Protein AF-0000000075321420 (afdb_homodimer)

Secondary structure (DSSP, 8-state):
-----------EEEEEEEEEEESSSEEEEEEEEEB-TTSSB---EEEEEEE---EEEEEEEETTTTEEEEEEEE-GGGTTTSS--EEEE-EEEEPPTT--HHHHHHHHHHHHHS---SEEEEEEEEBS-TTTB---EEEEEEE---TT--EEE--GGGT--EEEEEEEHHHHHHHHHTTSS-BHHHHHHHHHHHHHHHHHHHHH-/-----------EEEEEEEEEEESSSEEEEEEEEEB-TTSSB---EEEEEEE---EEEEEEEETTTTEEEEEEEE-GGGTTTSS--EEEE-EEEEPPTT--HHHHHHHHHHHHHS---SEEEEEEEEBS-TTTB---EEEEEEE---TT--EEE--GGGT--EEEEEEEHHHHHHHHHTTSS-BHHHHHHHHHHHHHHHHHHHHH-

Solvent-accessible surface area (backbone atoms only — not comparable to full-atom values): 21690 Å² total; per-residue (Å²): 129,84,72,79,79,71,69,78,59,78,55,67,45,78,80,43,77,42,84,68,42,83,66,98,48,34,31,34,38,37,30,31,30,38,42,32,79,92,57,59,71,46,70,78,44,76,46,60,35,40,42,54,62,34,33,26,38,32,43,35,32,14,45,74,77,46,29,31,49,36,31,32,33,77,27,72,21,29,56,90,74,45,98,54,31,60,42,53,39,48,41,54,46,73,49,54,96,84,55,55,63,67,59,50,49,51,51,30,28,40,53,48,46,70,40,64,63,85,45,76,43,83,67,52,53,32,21,55,48,31,78,38,21,41,38,38,38,41,34,30,38,23,38,33,75,58,82,87,51,44,51,78,32,42,49,64,93,71,72,38,58,26,40,24,44,72,35,47,45,66,59,52,50,48,29,39,72,70,52,68,37,36,34,42,68,46,48,42,51,49,50,49,42,68,77,41,40,69,62,49,33,68,72,63,77,131,84,72,79,80,70,68,76,61,78,55,67,46,77,80,43,78,41,81,68,42,84,66,98,48,33,31,34,38,37,30,30,31,37,44,33,80,94,56,58,72,46,70,78,44,76,45,60,34,41,43,52,64,34,32,27,36,30,43,37,32,15,45,74,76,45,26,32,48,36,31,32,33,78,27,70,22,30,56,90,75,44,98,55,31,61,43,54,39,50,41,57,44,72,49,52,96,85,55,54,63,68,58,50,48,52,52,30,28,37,51,47,47,70,40,65,63,85,45,74,43,81,68,52,55,32,23,58,48,32,76,36,21,41,38,39,37,42,34,30,38,24,38,33,75,58,80,87,50,46,52,78,31,42,49,65,92,72,73,40,59,26,41,26,44,72,36,49,45,68,58,52,49,48,29,39,71,69,51,67,37,35,34,43,67,47,48,42,50,48,48,47,42,68,75,42,40,69,62,50,34,67,72,65,75

Radius of gyration: 21.37 Å; Cα contacts (8 Å, |Δi|>4): 992; chains: 2; bounding box: 49×52×55 Å

Nearest PDB structures (foldseek):
  9b21-assembly1_A  TM=9.887E-01  e=1.059E-27  Klebsiella pneumoniae
  1khz-assembly1_B  TM=9.852E-01  e=1.187E-27  Escherichia coli
  9dt8-assembly1_B  TM=9.835E-01  e=5.895E-27  Klebsiella pneumoniae
  9drf-assembly4_H  TM=9.834E-01  e=4.689E-27  Klebsiella pneumoniae
  1viq-assembly1_A  TM=9.235E-01  e=2.765E-26  Escherichia coli

Structure (mmCIF, N/CA/C/O backbone):
data_AF-0000000075321420-model_v1
#
loop_
_entity.id
_entity.type
_entity.pdbx_description
1 polymer 'ADP-ribose pyrophosphatase'
#
loop_
_atom_site.group_PDB
_atom_site.id
_atom_site.type_symbol
_atom_site.label_atom_id
_atom_site.label_alt_id
_atom_site.label_comp_id
_atom_site.label_asym_id
_atom_site.label_entity_id
_atom_site.label_seq_id
_atom_site.pdbx_PDB_ins_code
_atom_site.Cartn_x
_atom_site.Cartn_y
_atom_site.Cartn_z
_atom_site.occupancy
_atom_site.B_iso_or_equiv
_atom_site.auth_seq_id
_atom_site.auth_comp_id
_atom_site.auth_asym_id
_atom_site.auth_atom_id
_atom_site.pdbx_PDB_model_num
ATOM 1 N N . MET A 1 1 ? 11.242 27.172 26.281 1 28.66 1 MET A N 1
ATOM 2 C CA . MET A 1 1 ? 10.25 26.453 27.078 1 28.66 1 MET A CA 1
ATOM 3 C C . MET A 1 1 ? 9.844 25.141 26.406 1 28.66 1 MET A C 1
ATOM 5 O O . MET A 1 1 ? 9.695 25.094 25.188 1 28.66 1 MET A O 1
ATOM 9 N N . THR A 1 2 ? 10.148 23.875 26.922 1 32.16 2 THR A N 1
ATOM 10 C CA . THR A 1 2 ? 10.125 22.5 26.422 1 32.16 2 THR A CA 1
ATOM 11 C C . THR A 1 2 ? 8.719 22.125 25.938 1 32.16 2 THR A C 1
ATOM 13 O O . THR A 1 2 ? 7.77 22.141 26.719 1 32.16 2 THR A O 1
ATOM 16 N N . GLU A 1 3 ? 8.195 22.625 24.922 1 38.25 3 GLU A N 1
ATOM 17 C CA . GLU A 1 3 ? 6.766 22.562 24.625 1 38.25 3 GLU A CA 1
ATOM 18 C C . GLU A 1 3 ? 6.148 21.25 25.109 1 38.25 3 GLU A C 1
ATOM 20 O O . GLU A 1 3 ? 6.742 20.188 24.938 1 38.25 3 GLU A O 1
ATOM 25 N N . PRO A 1 4 ? 5.141 21.203 25.953 1 40.31 4 PRO A N 1
ATOM 26 C CA . PRO A 1 4 ? 4.527 20.094 26.688 1 40.31 4 PRO A CA 1
ATOM 27 C C . PRO A 1 4 ? 4.324 18.844 25.812 1 40.31 4 PRO A C 1
ATOM 29 O O . PRO A 1 4 ? 4.125 18.969 24.594 1 40.31 4 PRO A O 1
ATOM 32 N N . THR A 1 5 ? 4.926 17.719 26.016 1 45.53 5 THR A N 1
ATOM 33 C CA . THR A 1 5 ? 4.871 16.312 25.641 1 45.53 5 THR A CA 1
ATOM 34 C C . THR A 1 5 ? 3.428 15.867 25.422 1 45.53 5 THR A C 1
ATOM 36 O O . THR A 1 5 ? 2.783 15.359 26.344 1 45.53 5 THR A O 1
ATOM 39 N N . ARG A 1 6 ? 2.557 16.797 24.922 1 54.53 6 ARG A N 1
ATOM 40 C CA . ARG A 1 6 ? 1.151 16.391 24.922 1 54.53 6 ARG A CA 1
ATOM 41 C C . ARG A 1 6 ? 0.988 14.961 24.422 1 54.53 6 ARG A C 1
ATOM 43 O O . ARG A 1 6 ? 1.635 14.555 23.453 1 54.53 6 ARG A O 1
ATOM 50 N N . SER A 1 7 ? 0.486 14.125 25.328 1 68.88 7 SER A N 1
ATOM 51 C CA . SER A 1 7 ? 0.266 12.688 25.25 1 68.88 7 SER A CA 1
ATOM 52 C C . SER A 1 7 ? -0.516 12.312 24 1 68.88 7 SER A C 1
ATOM 54 O O . SER A 1 7 ? -1.232 13.148 23.438 1 68.88 7 SER A O 1
ATOM 56 N N . THR A 1 8 ? -0.104 11.43 23.234 1 83.12 8 THR A N 1
ATOM 57 C CA . THR A 1 8 ? -0.806 10.812 22.109 1 83.12 8 THR A CA 1
ATOM 58 C C . THR A 1 8 ? -2.213 10.391 22.516 1 83.12 8 THR A C 1
ATOM 60 O O . THR A 1 8 ? -2.389 9.688 23.516 1 83.12 8 THR A O 1
ATOM 63 N N . PRO A 1 9 ? -3.213 11.086 21.922 1 93.88 9 PRO A N 1
ATOM 64 C CA . PRO A 1 9 ? -4.574 10.633 22.219 1 93.88 9 PRO A CA 1
ATOM 65 C C . PRO A 1 9 ? -4.723 9.117 22.125 1 93.88 9 PRO A C 1
ATOM 67 O O . PRO A 1 9 ? -4.02 8.469 21.344 1 93.88 9 PRO A O 1
ATOM 70 N N . THR A 1 10 ? -5.602 8.57 22.953 1 94.31 10 THR A N 1
ATOM 71 C CA . THR A 1 10 ? -5.816 7.129 22.922 1 94.31 10 THR A CA 1
ATOM 72 C C . THR A 1 10 ? -7.305 6.801 23 1 94.31 10 THR A C 1
ATOM 74 O O . THR A 1 10 ? -7.707 5.664 22.75 1 94.31 10 THR A O 1
ATOM 77 N N . ALA A 1 11 ? -8.086 7.785 23.266 1 95.56 11 ALA A N 1
ATOM 78 C CA . ALA A 1 11 ? -9.492 7.508 23.547 1 95.56 11 ALA A CA 1
ATOM 79 C C . ALA A 1 11 ? -10.344 7.703 22.297 1 95.56 11 ALA A C 1
ATOM 81 O O . ALA A 1 11 ? -10.117 8.648 21.531 1 95.56 11 ALA A O 1
ATOM 82 N N . PHE A 1 12 ? -11.281 6.852 22.078 1 96.31 12 PHE A N 1
ATOM 83 C CA . PHE A 1 12 ? -12.328 6.98 21.062 1 96.31 12 PHE A CA 1
ATOM 84 C C . PHE A 1 12 ? -13.57 6.207 21.469 1 96.31 12 PHE A C 1
ATOM 86 O O . PHE A 1 12 ? -13.516 5.34 22.344 1 96.31 12 PHE A O 1
ATOM 93 N N . GLU A 1 13 ? -14.672 6.578 20.922 1 96.44 13 GLU A N 1
ATOM 94 C CA . GLU A 1 13 ? -15.953 5.926 21.172 1 96.44 13 GLU A CA 1
ATOM 95 C C . GLU A 1 13 ? -16.734 5.711 19.875 1 96.44 13 GLU A C 1
ATOM 97 O O . GLU A 1 13 ? -16.922 6.648 19.109 1 96.44 13 GLU A O 1
ATOM 102 N N . ILE A 1 14 ? -17.109 4.504 19.656 1 97.25 14 ILE A N 1
ATOM 103 C CA . ILE A 1 14 ? -18.031 4.207 18.562 1 97.25 14 ILE A CA 1
ATOM 104 C C . ILE A 1 14 ? -19.469 4.316 19.047 1 97.25 14 ILE A C 1
ATOM 106 O O . ILE A 1 14 ? -19.906 3.529 19.891 1 97.25 14 ILE A O 1
ATOM 110 N N . THR A 1 15 ? -20.172 5.242 18.547 1 97.38 15 THR A N 1
ATOM 111 C CA . THR A 1 15 ? -21.547 5.465 19 1 97.38 15 THR A CA 1
ATOM 112 C C . THR A 1 15 ? -22.531 4.594 18.219 1 97.38 15 THR A C 1
ATOM 114 O O . THR A 1 15 ? -23.578 4.227 18.734 1 97.38 15 THR A O 1
ATOM 117 N N . ARG A 1 16 ? -22.172 4.332 16.984 1 98.06 16 ARG A N 1
ATOM 118 C CA . ARG A 1 16 ? -23.047 3.541 16.125 1 98.06 16 ARG A CA 1
ATOM 119 C C . ARG A 1 16 ? -22.266 2.875 15 1 98.06 16 ARG A C 1
ATOM 121 O O . ARG A 1 16 ? -21.312 3.451 14.484 1 98.06 16 ARG A O 1
ATOM 128 N N . ARG A 1 17 ? -22.641 1.674 14.711 1 97.31 17 ARG A N 1
ATOM 129 C CA . ARG A 1 17 ? -22.109 0.935 13.57 1 97.31 17 ARG A CA 1
ATOM 130 C C . ARG A 1 17 ? -23.234 0.355 12.719 1 97.31 17 ARG A C 1
ATOM 132 O O . ARG A 1 17 ? -24.109 -0.35 13.234 1 97.31 17 ARG A O 1
ATOM 139 N N . GLU A 1 18 ? -23.203 0.653 11.43 1 97.75 18 GLU A N 1
ATOM 140 C CA . GLU A 1 18 ? -24.219 0.168 10.492 1 97.75 18 GLU A CA 1
ATOM 141 C C . GLU A 1 18 ? -23.594 -0.712 9.414 1 97.75 18 GLU A C 1
ATOM 143 O O . GLU A 1 18 ? -22.625 -0.317 8.766 1 97.75 18 GLU A O 1
ATOM 148 N N . ASN A 1 19 ? -24.156 -1.876 9.305 1 97.25 19 ASN A N 1
ATOM 149 C CA . ASN A 1 19 ? -23.75 -2.705 8.172 1 97.25 19 ASN A CA 1
ATOM 150 C C . ASN A 1 19 ? -24.422 -2.26 6.879 1 97.25 19 ASN A C 1
ATOM 152 O O . ASN A 1 19 ? -25.625 -2.449 6.707 1 97.25 19 ASN A O 1
ATOM 156 N N . CYS A 1 20 ? -23.641 -1.743 6.004 1 97.12 20 CYS A N 1
ATOM 157 C CA . CYS A 1 20 ? -24.188 -1.144 4.793 1 97.12 20 CYS A CA 1
ATOM 158 C C . CYS A 1 20 ? -24.172 -2.141 3.639 1 97.12 20 CYS A C 1
ATOM 160 O O . CYS A 1 20 ? -24.891 -1.969 2.656 1 97.12 20 CYS A O 1
ATOM 162 N N . PHE A 1 21 ? -23.312 -3.121 3.686 1 96.31 21 PHE A N 1
ATOM 163 C CA . PHE A 1 21 ? -23.203 -4.16 2.668 1 96.31 21 PHE A CA 1
ATOM 164 C C . PHE A 1 21 ? -22.562 -5.414 3.25 1 96.31 21 PHE A C 1
ATOM 166 O O . PHE A 1 21 ? -21.672 -5.332 4.109 1 96.31 21 PHE A O 1
ATOM 173 N N . GLN A 1 22 ? -23.062 -6.645 2.732 1 95.12 22 GLN A N 1
ATOM 174 C CA . GLN A 1 22 ? -22.5 -7.934 3.117 1 95.12 22 GLN A CA 1
ATOM 175 C C . GLN A 1 22 ? -22.422 -8.875 1.921 1 95.12 22 GLN A C 1
ATOM 177 O O . GLN A 1 22 ? -23.453 -9.328 1.41 1 95.12 22 GLN A O 1
ATOM 182 N N . GLY A 1 23 ? -21.312 -9.125 1.434 1 93.44 23 GLY A N 1
ATOM 183 C CA . GLY A 1 23 ? -20.953 -10.086 0.399 1 93.44 23 GLY A CA 1
ATOM 184 C C . GLY A 1 23 ? -19.656 -10.812 0.683 1 93.44 23 GLY A C 1
ATOM 185 O O . GLY A 1 23 ? -19.453 -11.344 1.779 1 93.44 23 GLY A O 1
ATOM 186 N N . PHE A 1 24 ? -18.859 -10.906 -0.364 1 87.69 24 PHE A N 1
ATOM 187 C CA . PHE A 1 24 ? -17.531 -11.43 -0.109 1 87.69 24 PHE A CA 1
ATOM 188 C C . PHE A 1 24 ? -16.781 -10.547 0.88 1 87.69 24 PHE A C 1
ATOM 190 O O . PHE A 1 24 ? -16.078 -11.047 1.762 1 87.69 24 PHE A O 1
ATOM 197 N N . TYR A 1 25 ? -17 -9.242 0.672 1 92.38 25 TYR A N 1
ATOM 198 C CA . TYR A 1 25 ? -16.516 -8.258 1.632 1 92.38 25 TYR A CA 1
ATOM 199 C C . TYR A 1 25 ? -17.672 -7.684 2.449 1 92.38 25 TYR A C 1
ATOM 201 O O . TYR A 1 25 ? -18.797 -8.156 2.352 1 92.38 25 TYR A O 1
ATOM 209 N N . LYS A 1 26 ? -17.25 -6.816 3.346 1 95.81 26 LYS A N 1
ATOM 210 C CA . LYS A 1 26 ? -18.219 -6.109 4.176 1 95.81 26 LYS A CA 1
ATOM 211 C C . LYS A 1 26 ? -17.953 -4.605 4.168 1 95.81 26 LYS A C 1
ATOM 213 O O . LYS A 1 26 ? -16.797 -4.176 4.07 1 95.81 26 LYS A O 1
ATOM 218 N N . LEU A 1 27 ? -19.031 -3.816 4.188 1 97.38 27 LEU A N 1
ATOM 219 C CA . LEU A 1 27 ? -18.938 -2.367 4.309 1 97.38 27 LEU A CA 1
ATOM 220 C C . LEU A 1 27 ? -19.75 -1.858 5.492 1 97.38 27 LEU A C 1
ATOM 222 O O . LEU A 1 27 ? -20.969 -2.053 5.539 1 97.38 27 LEU A O 1
ATOM 226 N N . ASP A 1 28 ? -19.062 -1.231 6.387 1 97.75 28 ASP A N 1
ATOM 227 C CA . ASP A 1 28 ? -19.719 -0.642 7.555 1 97.75 28 ASP A CA 1
ATOM 228 C C . ASP A 1 28 ? -19.609 0.882 7.527 1 97.75 28 ASP A C 1
ATOM 230 O O . ASP A 1 28 ? -18.703 1.438 6.906 1 97.75 28 ASP A O 1
ATOM 234 N N . LYS A 1 29 ? -20.562 1.49 8.125 1 98 29 LYS A N 1
ATOM 235 C CA . LYS A 1 29 ? -20.484 2.908 8.461 1 98 29 LYS A CA 1
ATOM 236 C C . LYS A 1 29 ? -20.391 3.109 9.969 1 98 29 LYS A C 1
ATOM 238 O O . LYS A 1 29 ? -21.25 2.637 10.719 1 98 29 LYS A O 1
ATOM 243 N N . LEU A 1 30 ? -19.359 3.732 10.391 1 97.88 30 LEU A N 1
ATOM 244 C CA . LEU A 1 30 ? -19.125 3.971 11.812 1 97.88 30 LEU A CA 1
ATOM 245 C C . LEU A 1 30 ? -19.406 5.426 12.172 1 97.88 30 LEU A C 1
ATOM 247 O O . LEU A 1 30 ? -19.031 6.336 11.422 1 97.88 30 LEU A O 1
ATOM 251 N N . TYR A 1 31 ? -20.141 5.582 13.18 1 98.06 31 TYR A N 1
ATOM 252 C CA . TYR A 1 31 ? -20.281 6.871 13.852 1 98.06 31 TYR A CA 1
ATOM 253 C C . TYR A 1 31 ? -19.469 6.891 15.148 1 98.06 31 TYR A C 1
ATOM 255 O O . TYR A 1 31 ? -19.625 6.016 16 1 98.06 31 TYR A O 1
ATOM 263 N N . LEU A 1 32 ? -18.531 7.926 15.211 1 97.19 32 LEU A N 1
ATOM 264 C CA . LEU A 1 32 ? -17.625 7.855 16.344 1 97.19 32 LEU A CA 1
ATOM 265 C C . LEU A 1 32 ? -17.094 9.242 16.703 1 97.19 32 LEU A C 1
ATOM 267 O O . LEU A 1 32 ? -17.25 10.188 15.938 1 97.19 32 LEU A O 1
ATOM 271 N N . ARG A 1 33 ? -16.594 9.305 17.922 1 96.69 33 ARG A N 1
ATOM 272 C CA . ARG A 1 33 ? -15.828 10.445 18.422 1 96.69 33 ARG A CA 1
ATOM 273 C C . ARG A 1 33 ? -14.445 10.016 18.906 1 96.69 33 ARG A C 1
ATOM 275 O O . ARG A 1 33 ? -14.281 8.906 19.422 1 96.69 33 ARG A O 1
ATOM 282 N N . HIS A 1 34 ? -13.516 10.852 18.672 1 95.94 34 HIS A N 1
ATOM 283 C CA . HIS A 1 34 ? -12.18 10.508 19.172 1 95.94 34 HIS A CA 1
ATOM 284 C C . HIS A 1 34 ? -11.516 11.703 19.828 1 95.94 34 HIS A C 1
ATOM 286 O O . HIS A 1 34 ? -11.883 12.852 19.562 1 95.94 34 HIS A O 1
ATOM 292 N N . GLU A 1 35 ? -10.625 11.391 20.672 1 96 35 GLU A N 1
ATOM 293 C CA . GLU A 1 35 ? -9.844 12.406 21.375 1 96 35 GLU A CA 1
ATOM 294 C C . GLU A 1 35 ? -9.023 13.242 20.406 1 96 35 GLU A C 1
ATOM 296 O O . GLU A 1 35 ? -8.469 12.719 19.438 1 96 35 GLU A O 1
ATOM 301 N N . GLN A 1 36 ? -8.977 14.523 20.688 1 95 36 GLN A N 1
ATOM 302 C CA . GLN A 1 36 ? -8.219 15.445 19.844 1 95 36 GLN A CA 1
ATOM 303 C C . GLN A 1 36 ? -6.836 15.711 20.422 1 95 36 GLN A C 1
ATOM 305 O O . GLN A 1 36 ? -6.625 15.555 21.625 1 95 36 GLN A O 1
ATOM 310 N N . PHE A 1 37 ? -5.895 16.109 19.578 1 95.75 37 PHE A N 1
ATOM 311 C CA . PHE A 1 37 ? -4.539 16.391 20.016 1 95.75 37 PHE A CA 1
ATOM 312 C C . PHE A 1 37 ? -4.527 17.562 21 1 95.75 37 PHE A C 1
ATOM 314 O O . PHE A 1 37 ? -3.738 17.594 21.938 1 95.75 37 PHE A O 1
ATOM 321 N N . ALA A 1 38 ? -5.352 18.531 20.812 1 92.81 38 ALA A N 1
ATOM 322 C CA . ALA A 1 38 ? -5.406 19.719 21.656 1 92.81 38 ALA A CA 1
ATOM 323 C C . ALA A 1 38 ? -6.176 19.438 22.938 1 92.81 38 ALA A C 1
ATOM 325 O O . ALA A 1 38 ? -6.34 20.312 23.781 1 92.81 38 ALA A O 1
ATOM 326 N N . GLY A 1 39 ? -6.695 18.188 23.031 1 91.94 39 GLY A N 1
ATOM 327 C CA . GLY A 1 39 ? -7.441 17.812 24.219 1 91.94 39 GLY A CA 1
ATOM 328 C C . GLY A 1 39 ? -8.945 17.75 24 1 91.94 39 GLY A C 1
ATOM 329 O O . GLY A 1 39 ? -9.461 18.422 23.094 1 91.94 39 GLY A O 1
ATOM 330 N N . GLY A 1 40 ? -9.555 16.891 24.781 1 93.19 40 GLY A N 1
ATOM 331 C CA . GLY A 1 40 ? -11 16.75 24.688 1 93.19 40 GLY A CA 1
ATOM 332 C C . GLY A 1 40 ? -11.445 15.789 23.609 1 93.19 40 GLY A C 1
ATOM 333 O O . GLY A 1 40 ? -10.609 15.25 22.875 1 93.19 40 GLY A O 1
ATOM 334 N N . MET A 1 41 ? -12.719 15.625 23.609 1 94.25 41 MET A N 1
ATOM 335 C CA . MET A 1 41 ? -13.32 14.773 22.594 1 94.25 41 MET A CA 1
ATOM 336 C C . MET A 1 41 ? -13.836 15.602 21.422 1 94.25 41 MET A C 1
ATOM 338 O O . MET A 1 41 ? -14.406 16.672 21.625 1 94.25 41 MET A O 1
ATOM 342 N N . GLY A 1 42 ? -13.539 15.148 20.219 1 93.56 42 GLY A N 1
ATOM 343 C CA . GLY A 1 42 ? -14.078 15.82 19.047 1 93.56 42 GLY A CA 1
ATOM 344 C C . GLY A 1 42 ? -15.555 15.57 18.844 1 93.56 42 GLY A C 1
ATOM 345 O O . GLY A 1 42 ? -16.172 14.836 19.625 1 93.56 42 GLY A O 1
ATOM 346 N N . THR A 1 43 ? -16.094 16.219 17.812 1 93.88 43 THR A N 1
ATOM 347 C CA . THR A 1 43 ? -17.484 15.992 17.438 1 93.88 43 THR A CA 1
ATOM 348 C C . THR A 1 43 ? -17.656 14.609 16.797 1 93.88 43 THR A C 1
ATOM 350 O O . THR A 1 43 ? -16.688 13.984 16.406 1 93.88 43 THR A O 1
ATOM 353 N N . GLU A 1 44 ? -18.906 14.188 16.828 1 95.69 44 GLU A N 1
ATOM 354 C CA . GLU A 1 44 ? -19.172 12.922 16.156 1 95.69 44 GLU A CA 1
ATOM 355 C C . GLU A 1 44 ? -18.953 13.031 14.648 1 95.69 44 GLU A C 1
ATOM 357 O O . GLU A 1 44 ? -19.359 14.016 14.031 1 95.69 44 GLU A O 1
ATOM 362 N N . ILE A 1 45 ? -18.281 12.055 14.133 1 94.69 45 ILE A N 1
ATOM 363 C CA . ILE A 1 45 ? -18.062 11.984 12.695 1 94.69 45 ILE A CA 1
ATOM 364 C C . ILE A 1 45 ? -18.516 10.625 12.172 1 94.69 45 ILE A C 1
ATOM 366 O O . ILE A 1 45 ? -18.75 9.695 12.961 1 94.69 45 ILE A O 1
ATOM 370 N N . SER A 1 46 ? -18.734 10.547 10.922 1 96.12 46 SER A N 1
ATOM 371 C CA . SER A 1 46 ? -19.047 9.266 10.281 1 96.12 46 SER A CA 1
ATOM 372 C C . SER A 1 46 ? -17.953 8.867 9.289 1 96.12 46 SER A C 1
ATOM 374 O O . SER A 1 46 ? -17.422 9.719 8.57 1 96.12 46 SER A O 1
ATOM 376 N N . ARG A 1 47 ? -17.609 7.566 9.336 1 96.5 47 ARG A N 1
ATOM 377 C CA . ARG A 1 47 ? -16.625 7.012 8.406 1 96.5 47 ARG A CA 1
ATOM 378 C C . ARG A 1 47 ? -17.125 5.688 7.824 1 96.5 47 ARG A C 1
ATOM 380 O O . ARG A 1 47 ? -17.656 4.848 8.547 1 96.5 47 ARG A O 1
ATOM 387 N N . GLU A 1 48 ? -17.016 5.621 6.473 1 96.81 48 GLU A N 1
ATOM 388 C CA . GLU A 1 48 ? -17.25 4.336 5.824 1 96.81 48 GLU A CA 1
ATOM 389 C C . GLU A 1 48 ? -15.992 3.457 5.871 1 96.81 48 GLU A C 1
ATOM 391 O O . GLU A 1 48 ? -14.883 3.938 5.637 1 96.81 48 GLU A O 1
ATOM 396 N N . LEU A 1 49 ? -16.203 2.186 6.242 1 97.19 49 LEU A N 1
ATOM 397 C CA . LEU A 1 49 ? -15.102 1.253 6.453 1 97.19 49 LEU A CA 1
ATOM 398 C C . LEU A 1 49 ? -15.297 -0.013 5.625 1 97.19 49 LEU A C 1
ATOM 400 O O . LEU A 1 49 ? -16.281 -0.739 5.812 1 97.19 49 LEU A O 1
ATOM 404 N N . PHE A 1 50 ? -14.438 -0.164 4.645 1 96.69 50 PHE A N 1
ATOM 405 C CA . PHE A 1 50 ? -14.352 -1.424 3.916 1 96.69 50 PHE A CA 1
ATOM 406 C C . PHE A 1 50 ? -13.695 -2.5 4.773 1 96.69 50 PHE A C 1
ATOM 408 O O . PHE A 1 50 ? -12.5 -2.436 5.047 1 96.69 50 PHE A O 1
ATOM 415 N N . VAL A 1 51 ? -14.484 -3.518 5.207 1 95.25 51 VAL A N 1
ATOM 416 C CA . VAL A 1 51 ? -14.031 -4.559 6.121 1 95.25 51 VAL A CA 1
ATOM 417 C C . VAL A 1 51 ? -13.664 -5.816 5.332 1 95.25 51 VAL A C 1
ATOM 419 O O . VAL A 1 51 ? -14.508 -6.391 4.641 1 95.25 51 VAL A O 1
ATOM 422 N N . ARG A 1 52 ? -12.5 -6.191 5.441 1 93 52 ARG A N 1
ATOM 423 C CA . ARG A 1 52 ? -12.047 -7.363 4.695 1 93 52 ARG A CA 1
ATOM 424 C C . ARG A 1 52 ? -11 -8.141 5.484 1 93 52 ARG A C 1
ATOM 426 O O . ARG A 1 52 ? -10.523 -7.68 6.523 1 93 52 ARG A O 1
ATOM 433 N N . HIS A 1 53 ? -10.648 -9.359 5.023 1 91.56 53 HIS A N 1
ATOM 434 C CA . HIS A 1 53 ? -9.664 -10.211 5.672 1 91.56 53 HIS A CA 1
ATOM 435 C C . HIS A 1 53 ? -8.258 -9.641 5.523 1 91.56 53 HIS A C 1
ATOM 437 O O . HIS A 1 53 ? -7.957 -8.969 4.535 1 91.56 53 HIS A O 1
ATOM 443 N N . ASP A 1 54 ? -7.492 -9.969 6.52 1 94.56 54 ASP A N 1
ATOM 444 C CA . ASP A 1 54 ? -6.066 -9.68 6.383 1 94.56 54 ASP A CA 1
ATOM 445 C C . ASP A 1 54 ? -5.434 -10.539 5.289 1 94.56 54 ASP A C 1
ATOM 447 O O . ASP A 1 54 ? -6.031 -11.508 4.832 1 94.56 54 ASP A O 1
ATOM 451 N N . ALA A 1 55 ? -4.336 -10.055 4.848 1 97 55 ALA A N 1
ATOM 452 C CA . ALA A 1 55 ? -3.66 -10.758 3.762 1 97 55 ALA A CA 1
ATOM 453 C C . ALA A 1 55 ? -2.207 -11.055 4.117 1 97 55 ALA A C 1
ATOM 455 O O . ALA A 1 55 ? -1.617 -10.367 4.957 1 97 55 ALA A O 1
ATOM 456 N N . VAL A 1 56 ? -1.74 -12.094 3.547 1 98.12 56 VAL A N 1
ATOM 457 C CA . VAL A 1 56 ? -0.312 -12.391 3.561 1 98.12 56 VAL A CA 1
ATOM 458 C C . VAL A 1 56 ? 0.264 -12.227 2.156 1 98.12 56 VAL A C 1
ATOM 460 O O . VAL A 1 56 ? -0.36 -12.625 1.172 1 98.12 56 VAL A O 1
ATOM 463 N N . CYS A 1 57 ? 1.405 -11.594 2.039 1 98.75 57 CYS A N 1
ATOM 464 C CA . CYS A 1 57 ? 2.176 -11.5 0.805 1 98.75 57 CYS A CA 1
ATOM 465 C C . CYS A 1 57 ? 3.609 -11.977 1.02 1 98.75 57 CYS A C 1
ATOM 467 O O . CYS A 1 57 ? 4.195 -11.734 2.076 1 98.75 57 CYS A O 1
ATOM 469 N N . VAL A 1 58 ? 4.141 -12.641 0.021 1 98.94 58 VAL A N 1
ATOM 470 C CA . VAL A 1 58 ? 5.492 -13.18 0.154 1 98.94 58 VAL A CA 1
ATOM 471 C C . VAL A 1 58 ? 6.273 -12.938 -1.136 1 98.94 58 VAL A C 1
ATOM 473 O O . VAL A 1 58 ? 5.789 -13.234 -2.229 1 98.94 58 VAL A O 1
ATOM 476 N N . LEU A 1 59 ? 7.43 -12.375 -1.013 1 98.94 59 LEU A N 1
ATOM 477 C CA . LEU A 1 59 ? 8.383 -12.32 -2.115 1 98.94 59 LEU A CA 1
ATOM 478 C C . LEU A 1 59 ? 9.305 -13.539 -2.094 1 98.94 59 LEU A C 1
ATOM 480 O O . LEU A 1 59 ? 10.203 -13.625 -1.256 1 98.94 59 LEU A O 1
ATOM 484 N N . PRO A 1 60 ? 9.062 -14.492 -2.93 1 98.94 60 PRO A N 1
ATOM 485 C CA . PRO A 1 60 ? 10.016 -15.602 -3.027 1 98.94 60 PRO A CA 1
ATOM 486 C C . PRO A 1 60 ? 11.383 -15.164 -3.557 1 98.94 60 PRO A C 1
ATOM 488 O O . PRO A 1 60 ? 11.461 -14.508 -4.598 1 98.94 60 PRO A O 1
ATOM 491 N N . TYR A 1 61 ? 12.414 -15.516 -2.869 1 98.94 61 TYR A N 1
ATOM 492 C CA . TYR A 1 61 ? 13.758 -15.055 -3.195 1 98.94 61 TYR A CA 1
ATOM 493 C C . TYR A 1 61 ? 14.758 -16.203 -3.143 1 98.94 61 TYR A C 1
ATOM 495 O O . TYR A 1 61 ? 14.859 -16.906 -2.135 1 98.94 61 TYR A O 1
ATOM 503 N N . ASP A 1 62 ? 15.414 -16.484 -4.23 1 98.81 62 ASP A N 1
ATOM 504 C CA . ASP A 1 62 ? 16.562 -17.391 -4.328 1 98.81 62 ASP A CA 1
ATOM 505 C C . ASP A 1 62 ? 17.875 -16.625 -4.129 1 98.81 62 ASP A C 1
ATOM 507 O O . ASP A 1 62 ? 18.422 -16.062 -5.082 1 98.81 62 ASP A O 1
ATOM 511 N N . ALA A 1 63 ? 18.375 -16.656 -2.947 1 98.5 63 ALA A N 1
ATOM 512 C CA . ALA A 1 63 ? 19.531 -15.859 -2.594 1 98.5 63 ALA A CA 1
ATOM 513 C C . ALA A 1 63 ? 20.781 -16.344 -3.33 1 98.5 63 ALA A C 1
ATOM 515 O O . ALA A 1 63 ? 21.656 -15.539 -3.664 1 98.5 63 ALA A O 1
ATOM 516 N N . LYS A 1 64 ? 20.875 -17.609 -3.566 1 97.69 64 LYS A N 1
ATOM 517 C CA . LYS A 1 64 ? 22.031 -18.156 -4.273 1 97.69 64 LYS A CA 1
ATOM 518 C C . LYS A 1 64 ? 22.109 -17.625 -5.699 1 97.69 64 LYS A C 1
ATOM 520 O O . LYS A 1 64 ? 23.188 -17.25 -6.164 1 97.69 64 LYS A O 1
ATOM 525 N N . ARG A 1 65 ? 21 -17.516 -6.383 1 98.19 65 ARG A N 1
ATOM 526 C CA . ARG A 1 65 ? 20.969 -17.078 -7.777 1 98.19 65 ARG A CA 1
ATOM 527 C C . ARG A 1 65 ? 20.641 -15.594 -7.879 1 98.19 65 ARG A C 1
ATOM 529 O O . ARG A 1 65 ? 20.719 -15.008 -8.961 1 98.19 65 ARG A O 1
ATOM 536 N N . ASP A 1 66 ? 20.281 -14.992 -6.789 1 98.69 66 ASP A N 1
ATOM 537 C CA . ASP A 1 66 ? 19.828 -13.609 -6.727 1 98.69 66 ASP A CA 1
ATOM 538 C C . ASP A 1 66 ? 18.656 -13.359 -7.68 1 98.69 66 ASP A C 1
ATOM 540 O O . ASP A 1 66 ? 18.719 -12.453 -8.516 1 98.69 66 ASP A O 1
ATOM 544 N N . GLU A 1 67 ? 17.688 -14.211 -7.516 1 98.81 67 GLU A N 1
ATOM 545 C CA . GLU A 1 67 ? 16.484 -14.18 -8.336 1 98.81 67 GLU A CA 1
ATOM 546 C C . GLU A 1 67 ? 15.227 -14.156 -7.465 1 98.81 67 GLU A C 1
ATOM 548 O O . GLU A 1 67 ? 15.234 -14.664 -6.344 1 98.81 67 GLU A O 1
ATOM 553 N N . VAL A 1 68 ? 14.227 -13.555 -7.973 1 98.94 68 VAL A N 1
ATOM 554 C CA . VAL A 1 68 ? 12.93 -13.57 -7.316 1 98.94 68 VAL A CA 1
ATOM 555 C C . VAL A 1 68 ? 11.906 -14.266 -8.211 1 98.94 68 VAL A C 1
ATOM 557 O O . VAL A 1 68 ? 12.062 -14.297 -9.43 1 98.94 68 VAL A O 1
ATOM 560 N N . VAL A 1 69 ? 10.898 -14.844 -7.609 1 98.88 69 VAL A N 1
ATOM 561 C CA . VAL A 1 69 ? 9.773 -15.453 -8.312 1 98.88 69 VAL A CA 1
ATOM 562 C C . VAL A 1 69 ? 8.531 -14.578 -8.172 1 98.88 69 VAL A C 1
ATOM 564 O O . VAL A 1 69 ? 8.086 -14.305 -7.055 1 98.88 69 VAL A O 1
ATOM 567 N N . LEU A 1 70 ? 8.008 -14.141 -9.289 1 98.81 70 LEU A N 1
ATOM 568 C CA . LEU A 1 70 ? 6.836 -13.273 -9.312 1 98.81 70 LEU A CA 1
ATOM 569 C C . LEU A 1 70 ? 5.684 -13.938 -10.055 1 98.81 70 LEU A C 1
ATOM 571 O O . LEU A 1 70 ? 5.895 -14.859 -10.844 1 98.81 70 LEU A O 1
ATOM 575 N N . ILE A 1 71 ? 4.527 -13.477 -9.773 1 98.19 71 ILE A N 1
ATOM 576 C CA . ILE A 1 71 ? 3.359 -13.984 -10.484 1 98.19 71 ILE A CA 1
ATOM 577 C C . ILE A 1 71 ? 2.676 -12.852 -11.242 1 98.19 71 ILE A C 1
ATOM 579 O O . ILE A 1 71 ? 2.971 -11.68 -11.016 1 98.19 71 ILE A O 1
ATOM 583 N N . GLU A 1 72 ? 1.854 -13.195 -12.172 1 97.88 72 GLU A N 1
ATOM 584 C CA . GLU A 1 72 ? 1.023 -12.289 -12.953 1 97.88 72 GLU A CA 1
ATOM 585 C C . GLU A 1 72 ? -0.422 -12.773 -13.016 1 97.88 72 GLU A C 1
ATOM 587 O O . GLU A 1 72 ? -0.674 -13.953 -13.25 1 97.88 72 GLU A O 1
ATOM 592 N N . GLN A 1 73 ? -1.3 -11.961 -12.742 1 97.19 73 GLN A N 1
ATOM 593 C CA . GLN A 1 73 ? -2.705 -12.344 -12.805 1 97.19 73 GLN A CA 1
ATOM 594 C C . GLN A 1 73 ? -3.602 -11.133 -13.039 1 97.19 73 GLN A C 1
ATOM 596 O O . GLN A 1 73 ? -3.164 -9.992 -12.867 1 97.19 73 GLN A O 1
ATOM 601 N N . PHE A 1 74 ? -4.824 -11.461 -13.453 1 96.5 74 PHE A N 1
ATOM 602 C CA . PHE A 1 74 ? -5.844 -10.453 -13.719 1 96.5 74 PHE A CA 1
ATOM 603 C C . PHE A 1 74 ? -6.348 -9.836 -12.414 1 96.5 74 PHE A C 1
ATOM 605 O O . PHE A 1 74 ? -6.684 -10.555 -11.469 1 96.5 74 PHE A O 1
ATOM 612 N N . ARG A 1 75 ? -6.426 -8.492 -12.32 1 97.5 75 ARG A N 1
ATOM 613 C CA . ARG A 1 75 ? -6.957 -7.801 -11.156 1 97.5 75 ARG A CA 1
ATOM 614 C C . ARG A 1 75 ? -8.07 -6.836 -11.547 1 97.5 75 ARG A C 1
ATOM 616 O O . ARG A 1 75 ? -7.844 -5.898 -12.32 1 97.5 75 ARG A O 1
ATOM 623 N N . VAL A 1 76 ? -9.156 -6.941 -10.906 1 97 76 VAL A N 1
ATOM 624 C CA . VAL A 1 76 ? -10.352 -6.176 -11.242 1 97 76 VAL A CA 1
ATOM 625 C C . VAL A 1 76 ? -10.133 -4.699 -10.922 1 97 76 VAL A C 1
ATOM 627 O O . VAL A 1 76 ? -10.641 -3.82 -11.617 1 97 76 VAL A O 1
ATOM 630 N N . GLY A 1 77 ? -9.352 -4.43 -9.914 1 97.69 77 GLY A N 1
ATOM 631 C CA . GLY A 1 77 ? -9.102 -3.059 -9.5 1 97.69 77 GLY A CA 1
ATOM 632 C C . GLY A 1 77 ? -8.32 -2.26 -10.523 1 97.69 77 GLY A C 1
ATOM 633 O O . GLY A 1 77 ? -8.32 -1.028 -10.492 1 97.69 77 GLY A O 1
ATOM 634 N N . ALA A 1 78 ? -7.672 -2.941 -11.445 1 97.31 78 ALA A N 1
ATOM 635 C CA . ALA A 1 78 ? -6.809 -2.283 -12.422 1 97.31 78 ALA A CA 1
ATOM 636 C C . ALA A 1 78 ? -7.531 -2.09 -13.75 1 97.31 78 ALA A C 1
ATOM 638 O O . ALA A 1 78 ? -7.004 -1.456 -14.672 1 97.31 78 ALA A O 1
ATOM 639 N N . LEU A 1 79 ? -8.711 -2.562 -13.945 1 94.19 79 LEU A N 1
ATOM 640 C CA . LEU A 1 79 ? -9.477 -2.639 -15.188 1 94.19 79 LEU A CA 1
ATOM 641 C C . LEU A 1 79 ? -9.609 -1.26 -15.82 1 94.19 79 LEU A C 1
ATOM 643 O O . LEU A 1 79 ? -9.477 -1.12 -17.047 1 94.19 79 LEU A O 1
ATOM 647 N N . GLU A 1 80 ? -9.852 -0.263 -15.164 1 90.31 80 GLU A N 1
ATOM 648 C CA . GLU A 1 80 ? -10.141 1.048 -15.742 1 90.31 80 GLU A CA 1
ATOM 649 C C . GLU A 1 80 ? -9.062 2.062 -15.367 1 90.31 80 GLU A C 1
ATOM 651 O O . GLU A 1 80 ? -9.266 3.271 -15.5 1 90.31 80 GLU A O 1
ATOM 656 N N . LYS A 1 81 ? -7.945 1.502 -14.938 1 93 81 LYS A N 1
ATOM 657 C CA . LYS A 1 81 ? -6.898 2.4 -14.461 1 93 81 LYS A CA 1
ATOM 658 C C . LYS A 1 81 ? -5.605 2.209 -15.242 1 93 81 LYS A C 1
ATOM 660 O O . LYS A 1 81 ? -4.711 3.057 -15.195 1 93 81 LYS A O 1
ATOM 665 N N . THR A 1 82 ? -5.539 1.093 -15.891 1 93.25 82 THR A N 1
ATOM 666 C CA . THR A 1 82 ? -4.332 0.766 -16.641 1 93.25 82 THR A CA 1
ATOM 667 C C . THR A 1 82 ? -4.688 0.249 -18.031 1 93.25 82 THR A C 1
ATOM 669 O O . THR A 1 82 ? -5.832 -0.127 -18.297 1 93.25 82 THR A O 1
ATOM 672 N N . ALA A 1 83 ? -3.652 0.207 -18.922 1 91.75 83 ALA A N 1
ATOM 673 C CA . ALA A 1 83 ? -3.842 -0.327 -20.266 1 91.75 83 ALA A CA 1
ATOM 674 C C . ALA A 1 83 ? -4.066 -1.836 -20.234 1 91.75 83 ALA A C 1
ATOM 676 O O . ALA A 1 83 ? -4.812 -2.379 -21.047 1 91.75 83 ALA A O 1
ATOM 677 N N . ASN A 1 84 ? -3.5 -2.498 -19.297 1 94.69 84 ASN A N 1
ATOM 678 C CA . ASN A 1 84 ? -3.613 -3.941 -19.125 1 94.69 84 ASN A CA 1
ATOM 679 C C . ASN A 1 84 ? -3.789 -4.316 -17.656 1 94.69 84 ASN A C 1
ATOM 681 O O . ASN A 1 84 ? -2.902 -4.062 -16.844 1 94.69 84 ASN A O 1
ATOM 685 N N . PRO A 1 85 ? -4.887 -4.965 -17.328 1 96.81 85 PRO A N 1
ATOM 686 C CA . PRO A 1 85 ? -5.203 -5.227 -15.914 1 96.81 85 PRO A CA 1
ATOM 687 C C . PRO A 1 85 ? -4.516 -6.484 -15.383 1 96.81 85 PRO A C 1
ATOM 689 O O . PRO A 1 85 ? -4.777 -6.902 -14.25 1 96.81 85 PRO A O 1
ATOM 692 N N . TRP A 1 86 ? -3.689 -7.156 -16.203 1 97.5 86 TRP A N 1
ATOM 693 C CA . TRP A 1 86 ? -2.801 -8.188 -15.68 1 97.5 86 TRP A CA 1
ATOM 694 C C . TRP A 1 86 ? -1.591 -7.566 -14.992 1 97.5 86 TRP A C 1
ATOM 696 O O . TRP A 1 86 ? -0.759 -6.926 -15.641 1 97.5 86 TRP A O 1
ATOM 706 N N . LEU A 1 87 ? -1.5 -7.809 -13.672 1 98 87 LEU A N 1
ATOM 707 C CA . LEU A 1 87 ? -0.452 -7.164 -12.891 1 98 87 LEU A CA 1
ATOM 708 C C . LEU A 1 87 ? 0.601 -8.172 -12.453 1 98 87 LEU A C 1
ATOM 710 O O . LEU A 1 87 ? 0.272 -9.32 -12.125 1 98 87 LEU A O 1
ATOM 714 N N . ILE A 1 88 ? 1.845 -7.734 -12.406 1 98.31 88 ILE A N 1
ATOM 715 C CA . ILE A 1 88 ? 2.934 -8.492 -11.797 1 98.31 88 ILE A CA 1
ATOM 716 C C . ILE A 1 88 ? 2.918 -8.289 -10.289 1 98.31 88 ILE A C 1
ATOM 718 O O . ILE A 1 88 ? 2.91 -7.152 -9.805 1 98.31 88 ILE A O 1
ATOM 722 N N . GLU A 1 89 ? 2.934 -9.375 -9.516 1 98.62 89 GLU A N 1
ATOM 723 C CA . GLU A 1 89 ? 2.707 -9.312 -8.07 1 98.62 89 GLU A CA 1
ATOM 724 C C . GLU A 1 89 ? 3.529 -10.367 -7.34 1 98.62 89 GLU A C 1
ATOM 726 O O . GLU A 1 89 ? 4.316 -11.086 -7.957 1 98.62 89 GLU A O 1
ATOM 731 N N . LEU A 1 90 ? 3.346 -10.367 -6.016 1 98.75 90 LEU A N 1
ATOM 732 C CA . LEU A 1 90 ? 3.889 -11.406 -5.148 1 98.75 90 LEU A CA 1
ATOM 733 C C . LEU A 1 90 ? 2.896 -12.555 -4.992 1 98.75 90 LEU A C 1
ATOM 735 O O . LEU A 1 90 ? 1.71 -12.398 -5.293 1 98.75 90 LEU A O 1
ATOM 739 N N . VAL A 1 91 ? 3.432 -13.641 -4.52 1 98.06 91 VAL A N 1
ATOM 740 C CA . VAL A 1 91 ? 2.535 -14.664 -3.994 1 98.06 91 VAL A CA 1
ATOM 741 C C . VAL A 1 91 ? 1.756 -14.109 -2.805 1 98.06 91 VAL A C 1
ATOM 743 O O . VAL A 1 91 ? 2.328 -13.445 -1.936 1 98.06 91 VAL A O 1
ATOM 746 N N . ALA A 1 92 ? 0.469 -14.375 -2.803 1 97.5 92 ALA A N 1
ATOM 747 C CA . ALA A 1 92 ? -0.339 -13.766 -1.747 1 97.5 92 ALA A CA 1
ATOM 748 C C . ALA A 1 92 ? -1.596 -14.594 -1.479 1 97.5 92 ALA A C 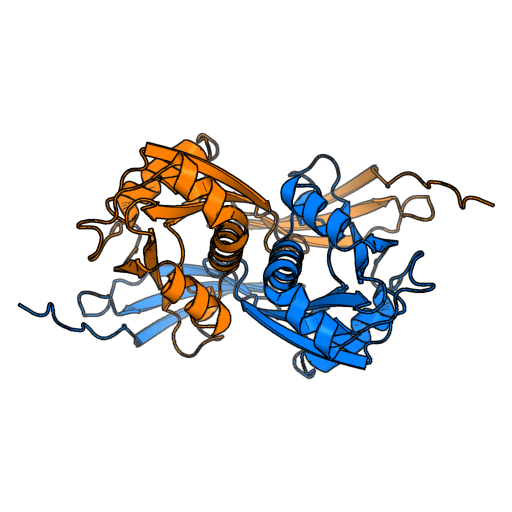1
ATOM 750 O O . ALA A 1 92 ? -1.983 -15.43 -2.297 1 97.5 92 ALA A O 1
ATOM 751 N N . GLY A 1 93 ? -2.25 -14.273 -0.308 1 94.94 93 GLY A N 1
ATOM 752 C CA . GLY A 1 93 ? -3.514 -14.906 0.045 1 94.94 93 GLY A CA 1
ATOM 753 C C . GLY A 1 93 ? -4.199 -14.242 1.224 1 94.94 93 GLY A C 1
ATOM 754 O O . GLY A 1 93 ? -3.541 -13.633 2.072 1 94.94 93 GLY A O 1
ATOM 755 N N . LEU A 1 94 ? -5.473 -14.422 1.262 1 93.06 94 LEU A N 1
ATOM 756 C CA . LEU A 1 94 ? -6.258 -13.914 2.381 1 93.06 94 LEU A CA 1
ATOM 757 C C . LEU A 1 94 ? -6.188 -14.867 3.57 1 93.06 94 LEU A C 1
ATOM 759 O O . LEU A 1 94 ? -6.188 -16.094 3.396 1 93.06 94 LEU A O 1
ATOM 763 N N . ILE A 1 95 ? -6.094 -14.266 4.699 1 92.19 95 ILE A N 1
ATOM 764 C CA . ILE A 1 95 ? -6.023 -15.055 5.926 1 92.19 95 ILE A CA 1
ATOM 765 C C . ILE A 1 95 ? -7.438 -15.375 6.414 1 92.19 95 ILE A C 1
ATOM 767 O O . ILE A 1 95 ? -8.242 -14.469 6.633 1 92.19 95 ILE A O 1
ATOM 771 N N . ASP A 1 96 ? -7.664 -16.656 6.547 1 81.5 96 ASP A N 1
ATOM 772 C CA . ASP A 1 96 ? -8.883 -17.094 7.223 1 81.5 96 ASP A CA 1
ATOM 773 C C . ASP A 1 96 ? -8.703 -17.078 8.742 1 81.5 96 ASP A C 1
ATOM 775 O O . ASP A 1 96 ? -7.598 -17.297 9.242 1 81.5 96 ASP A O 1
ATOM 779 N N . MET A 1 97 ? -9.625 -16.812 9.5 1 71.81 97 MET A N 1
ATOM 780 C CA . MET A 1 97 ? -9.609 -16.578 10.945 1 71.81 97 MET A CA 1
ATOM 781 C C . MET A 1 97 ? -8.883 -17.703 11.672 1 71.81 97 MET A C 1
ATOM 783 O O . MET A 1 97 ? -8.312 -17.484 12.75 1 71.81 97 MET A O 1
ATOM 787 N N . ALA A 1 98 ? -8.609 -18.672 11.07 1 81.38 98 ALA A N 1
ATOM 788 C CA . ALA A 1 98 ? -8.07 -19.812 11.812 1 81.38 98 ALA A CA 1
ATOM 789 C C . ALA A 1 98 ? -6.621 -20.094 11.414 1 81.38 98 ALA A C 1
ATOM 791 O O . ALA A 1 98 ? -5.949 -20.906 12.039 1 81.38 98 ALA A O 1
ATOM 792 N N . GLU A 1 99 ? -6.145 -19.266 10.594 1 90.25 99 GLU A N 1
ATOM 793 C CA . GLU A 1 99 ? -4.812 -19.594 10.086 1 90.25 99 GLU A CA 1
ATOM 794 C C . GLU A 1 99 ? -3.785 -18.547 10.531 1 90.25 99 GLU A C 1
ATOM 796 O O . GLU A 1 99 ? -4.109 -17.375 10.68 1 90.25 99 GLU A O 1
ATOM 801 N N . GLU A 1 100 ? -2.574 -19.078 10.797 1 94.88 100 GLU A N 1
ATOM 802 C CA . GLU A 1 100 ? -1.451 -18.172 11 1 94.88 100 GLU A CA 1
ATOM 803 C C . GLU A 1 100 ? -0.914 -17.656 9.664 1 94.88 100 GLU A C 1
ATOM 805 O O . GLU A 1 100 ? -0.89 -18.391 8.672 1 94.88 100 GLU A O 1
ATOM 810 N N . PRO A 1 101 ? -0.456 -16.422 9.672 1 96.56 101 PRO A N 1
ATOM 811 C CA . PRO A 1 101 ? 0.043 -15.852 8.43 1 96.56 101 PRO A CA 1
ATOM 812 C C . PRO A 1 101 ? 1.099 -16.719 7.75 1 96.56 101 PRO A C 1
ATOM 814 O O . PRO A 1 101 ? 1.068 -16.906 6.531 1 96.56 101 PRO A O 1
ATOM 817 N N . GLU A 1 102 ? 1.96 -17.328 8.516 1 97.44 102 GLU A N 1
ATOM 818 C CA . GLU A 1 102 ? 3.023 -18.141 7.938 1 97.44 102 GLU A CA 1
ATOM 819 C C . GLU A 1 102 ? 2.459 -19.391 7.25 1 97.44 102 GLU A C 1
ATOM 821 O O . GLU A 1 102 ? 2.967 -19.812 6.211 1 97.44 102 GLU A O 1
ATOM 826 N N . GLU A 1 103 ? 1.463 -19.953 7.809 1 97 103 GLU A N 1
ATOM 827 C CA . GLU A 1 103 ? 0.81 -21.109 7.199 1 97 103 GLU A CA 1
ATOM 828 C C . GLU A 1 103 ? 0.203 -20.734 5.844 1 97 103 GLU A C 1
ATOM 830 O O . GLU A 1 103 ? 0.317 -21.5 4.883 1 97 103 GLU A O 1
ATOM 835 N N . VAL A 1 104 ? -0.403 -19.594 5.789 1 96.88 104 VAL A N 1
ATOM 836 C CA . VAL A 1 104 ? -1.005 -19.109 4.551 1 96.88 104 VAL A CA 1
ATOM 837 C C . VAL A 1 104 ? 0.081 -18.891 3.502 1 96.88 104 VAL A C 1
ATOM 839 O O . VAL A 1 104 ? -0.094 -19.234 2.332 1 96.88 104 VAL A O 1
ATOM 842 N N . ALA A 1 105 ? 1.195 -18.359 3.965 1 97.81 105 ALA A N 1
ATOM 843 C CA . ALA A 1 105 ? 2.316 -18.094 3.064 1 97.81 105 ALA A CA 1
ATOM 844 C C . ALA A 1 105 ? 2.771 -19.375 2.373 1 97.81 105 ALA A C 1
ATOM 846 O O . ALA A 1 105 ? 2.912 -19.422 1.148 1 97.81 105 ALA A O 1
ATOM 847 N N . HIS A 1 106 ? 2.945 -20.438 3.15 1 97.94 106 HIS A N 1
ATOM 848 C CA . HIS A 1 106 ? 3.402 -21.703 2.605 1 97.94 106 HIS A CA 1
ATOM 849 C C . HIS A 1 106 ? 2.367 -22.312 1.658 1 97.94 106 HIS A C 1
ATOM 851 O O . HIS A 1 106 ? 2.711 -22.766 0.569 1 97.94 106 HIS A O 1
ATOM 857 N N . ARG A 1 107 ? 1.156 -22.281 2.08 1 96 107 ARG A N 1
ATOM 858 C CA . ARG A 1 107 ? 0.083 -22.859 1.273 1 96 107 ARG A CA 1
ATOM 859 C C . ARG A 1 107 ? -0.047 -22.125 -0.06 1 96 107 ARG A C 1
ATOM 861 O O . ARG A 1 107 ? -0.11 -22.766 -1.116 1 96 107 ARG A O 1
ATOM 868 N N . GLU A 1 108 ? -0.089 -20.797 -0.068 1 96.5 108 GLU A N 1
ATOM 869 C CA . GLU A 1 108 ? -0.269 -20 -1.28 1 96.5 108 GLU A CA 1
ATOM 870 C C . GLU A 1 108 ? 0.92 -20.172 -2.225 1 96.5 108 GLU A C 1
ATOM 872 O O . GLU A 1 108 ? 0.759 -20.125 -3.445 1 96.5 108 GLU A O 1
ATOM 877 N N . ALA A 1 109 ? 2.133 -20.297 -1.646 1 97.75 109 ALA A N 1
ATOM 878 C CA . ALA A 1 109 ? 3.322 -20.484 -2.469 1 97.75 109 ALA A CA 1
ATOM 879 C C . ALA A 1 109 ? 3.217 -21.766 -3.289 1 97.75 109 ALA A C 1
ATOM 881 O O . ALA A 1 109 ? 3.559 -21.781 -4.477 1 97.75 109 ALA A O 1
ATOM 882 N N . GLU A 1 110 ? 2.781 -22.781 -2.682 1 96.56 110 GLU A N 1
ATOM 883 C CA . GLU A 1 110 ? 2.594 -24.047 -3.381 1 96.56 110 GLU A CA 1
ATOM 884 C C . GLU A 1 110 ? 1.484 -23.938 -4.422 1 96.56 110 GLU A C 1
ATOM 886 O O . GLU A 1 110 ? 1.651 -24.391 -5.562 1 96.56 110 GLU A O 1
ATOM 891 N N . GLU A 1 111 ? 0.385 -23.375 -4.109 1 95.94 111 GLU A N 1
ATOM 892 C CA . GLU A 1 111 ? -0.781 -23.297 -4.984 1 95.94 111 GLU A CA 1
ATOM 893 C C . GLU A 1 111 ? -0.535 -22.344 -6.145 1 95.94 111 GLU A C 1
ATOM 895 O O . GLU A 1 111 ? -0.833 -22.656 -7.297 1 95.94 111 GLU A O 1
ATOM 900 N N . GLU A 1 112 ? 0.072 -21.125 -5.863 1 97 112 GLU A N 1
ATOM 901 C CA . GLU A 1 112 ? 0.126 -20.062 -6.848 1 97 112 GLU A CA 1
ATOM 902 C C . GLU A 1 112 ? 1.422 -20.109 -7.652 1 97 112 GLU A C 1
ATOM 904 O O . GLU A 1 112 ? 1.505 -19.547 -8.742 1 97 112 GLU A O 1
ATOM 909 N N . ALA A 1 113 ? 2.492 -20.812 -7.137 1 97.38 113 ALA A N 1
ATOM 910 C CA . ALA A 1 113 ? 3.785 -20.703 -7.809 1 97.38 113 ALA A CA 1
ATOM 911 C C . ALA A 1 113 ? 4.508 -22.047 -7.824 1 97.38 113 ALA A C 1
ATOM 913 O O . ALA A 1 113 ? 5.582 -22.172 -8.422 1 97.38 113 ALA A O 1
ATOM 914 N N . GLY A 1 114 ? 3.98 -23.094 -7.176 1 97.12 114 GLY A N 1
ATOM 915 C CA . GLY A 1 114 ? 4.617 -24.391 -7.129 1 97.12 114 GLY A CA 1
ATOM 916 C C . GLY A 1 114 ? 5.965 -24.375 -6.43 1 97.12 114 GLY A C 1
ATOM 917 O O . GLY A 1 114 ? 6.875 -25.125 -6.809 1 97.12 114 GLY A O 1
ATOM 918 N N . ILE A 1 115 ? 6.109 -23.469 -5.469 1 97.69 115 ILE A N 1
ATOM 919 C CA . ILE A 1 115 ? 7.391 -23.359 -4.785 1 97.69 115 ILE A CA 1
ATOM 920 C C . ILE A 1 115 ? 7.203 -23.625 -3.293 1 97.69 115 ILE A C 1
ATOM 922 O O . ILE A 1 115 ? 6.094 -23.5 -2.768 1 97.69 115 ILE A O 1
ATOM 926 N N . ALA A 1 116 ? 8.312 -24 -2.65 1 98 116 ALA A N 1
ATOM 927 C CA . ALA A 1 116 ? 8.352 -24.203 -1.205 1 98 116 ALA A CA 1
ATOM 928 C C . ALA A 1 116 ? 9.367 -23.281 -0.542 1 98 116 ALA A C 1
ATOM 930 O O . ALA A 1 116 ? 10.453 -23.062 -1.073 1 98 116 ALA A O 1
ATOM 931 N N . PHE A 1 117 ? 8.992 -22.797 0.618 1 98.31 117 PHE A N 1
ATOM 932 C CA . PHE A 1 117 ? 9.898 -21.938 1.358 1 98.31 117 PHE A CA 1
ATOM 933 C C . PHE A 1 117 ? 10.664 -22.719 2.414 1 98.31 117 PHE A C 1
ATOM 935 O O . PHE A 1 117 ? 10.07 -23.5 3.162 1 98.31 117 PHE A O 1
ATOM 942 N N . SER A 1 118 ? 11.914 -22.578 2.527 1 98.31 118 SER A N 1
ATOM 943 C CA . SER A 1 118 ? 12.711 -23.156 3.6 1 98.31 118 SER A CA 1
ATOM 944 C C . SER A 1 118 ? 12.742 -22.25 4.824 1 98.31 118 SER A C 1
ATOM 946 O O . SER A 1 118 ? 13.047 -22.703 5.93 1 98.31 118 SER A O 1
ATOM 948 N N . ALA A 1 119 ? 12.484 -20.969 4.66 1 98.31 119 ALA A N 1
ATOM 949 C CA . ALA A 1 119 ? 12.43 -19.969 5.727 1 98.31 119 ALA A CA 1
ATOM 950 C C . ALA A 1 119 ? 11.594 -18.75 5.305 1 98.31 119 ALA A C 1
ATOM 952 O O . ALA A 1 119 ? 11.484 -18.453 4.113 1 98.31 119 ALA A O 1
ATOM 953 N N . LEU A 1 120 ? 11.031 -18.141 6.254 1 98.69 120 LEU A N 1
ATOM 954 C CA . LEU A 1 120 ? 10.32 -16.875 6.062 1 98.69 120 LEU A CA 1
ATOM 955 C C . LEU A 1 120 ? 10.945 -15.766 6.902 1 98.69 120 LEU A C 1
ATOM 957 O O . LEU A 1 120 ? 11.289 -15.977 8.07 1 98.69 120 LEU A O 1
ATOM 961 N N . TRP A 1 121 ? 11.18 -14.68 6.27 1 98.62 121 TRP A N 1
ATOM 962 C CA . TRP A 1 121 ? 11.68 -13.477 6.938 1 98.62 121 TRP A CA 1
ATOM 963 C C . TRP A 1 121 ? 10.609 -12.391 6.973 1 98.62 121 TRP A C 1
ATOM 965 O O . TRP A 1 121 ? 10.242 -11.844 5.934 1 98.62 121 TRP A O 1
ATOM 975 N N . PRO A 1 122 ? 10.07 -12.078 8.18 1 98.5 122 PRO A N 1
ATOM 976 C CA . PRO A 1 122 ? 9.109 -10.969 8.242 1 98.5 122 PRO A CA 1
ATOM 977 C C . PRO A 1 122 ? 9.719 -9.641 7.809 1 98.5 122 PRO A C 1
ATOM 979 O O . PRO A 1 122 ? 10.75 -9.219 8.352 1 98.5 122 PRO A O 1
ATOM 982 N N . ILE A 1 123 ? 9.141 -9.008 6.797 1 98.62 123 ILE A N 1
ATOM 983 C CA . ILE A 1 123 ? 9.586 -7.703 6.316 1 98.62 123 ILE A CA 1
ATOM 984 C C . ILE A 1 123 ? 8.898 -6.598 7.105 1 98.62 123 ILE A C 1
ATOM 986 O O . ILE A 1 123 ? 9.562 -5.762 7.727 1 98.62 123 ILE A O 1
ATOM 990 N N . THR A 1 124 ? 7.574 -6.551 7.059 1 98.44 124 THR A N 1
ATOM 991 C CA . THR A 1 124 ? 6.762 -5.547 7.742 1 98.44 124 THR A CA 1
ATOM 992 C C . THR A 1 124 ? 5.293 -5.957 7.75 1 98.44 124 THR A C 1
ATOM 994 O O . THR A 1 124 ? 4.914 -6.949 7.121 1 98.44 124 THR A O 1
ATOM 997 N N . LYS A 1 125 ? 4.523 -5.328 8.57 1 98.12 125 LYS A N 1
ATOM 998 C CA . LYS A 1 125 ? 3.062 -5.328 8.586 1 98.12 125 LYS A CA 1
ATOM 999 C C . LYS A 1 125 ? 2.512 -3.918 8.375 1 98.12 125 LYS A C 1
ATOM 1001 O O . LYS A 1 125 ? 3.055 -2.949 8.914 1 98.12 125 LYS A O 1
ATOM 1006 N N . TYR A 1 126 ? 1.48 -3.842 7.527 1 98.62 126 TYR A N 1
ATOM 1007 C CA . TYR A 1 126 ? 1.075 -2.473 7.227 1 98.62 126 TYR A CA 1
ATOM 1008 C C . TYR A 1 126 ? -0.374 -2.424 6.758 1 98.62 126 TYR A C 1
ATOM 1010 O O . TYR A 1 126 ? -0.947 -3.451 6.387 1 98.62 126 TYR A O 1
ATOM 1018 N N . PHE A 1 127 ? -0.9 -1.213 6.816 1 98.62 127 PHE A N 1
ATOM 1019 C CA . PHE A 1 127 ? -2.205 -0.9 6.246 1 98.62 127 PHE A CA 1
ATOM 1020 C C . PHE A 1 127 ? -2.057 -0.317 4.844 1 98.62 127 PHE A C 1
ATOM 1022 O O . PHE A 1 127 ? -1.392 0.705 4.66 1 98.62 127 PHE A O 1
ATOM 1029 N N . PRO A 1 128 ? -2.713 -0.899 3.846 1 98.31 128 PRO A N 1
ATOM 1030 C CA . PRO A 1 128 ? -2.658 -0.307 2.508 1 98.31 128 PRO A CA 1
ATOM 1031 C C . PRO A 1 128 ? -3.432 1.006 2.41 1 98.31 128 PRO A C 1
ATOM 1033 O O . PRO A 1 128 ? -2.963 1.957 1.778 1 98.31 128 PRO A O 1
ATOM 1036 N N . SER A 1 129 ? -4.59 1.074 3.002 1 97.5 129 SER A N 1
ATOM 1037 C CA . SER A 1 129 ? -5.48 2.225 2.906 1 97.5 129 SER A CA 1
ATOM 1038 C C . SER A 1 129 ? -6.312 2.389 4.176 1 97.5 129 SER A C 1
ATOM 1040 O O . SER A 1 129 ? -7.539 2.262 4.141 1 97.5 129 SER A O 1
ATOM 1042 N N . PRO A 1 130 ? -5.688 2.828 5.262 1 97.56 130 PRO A N 1
ATOM 1043 C CA . PRO A 1 130 ? -6.352 2.797 6.566 1 97.56 130 PRO A CA 1
ATOM 1044 C C . PRO A 1 130 ? -7.434 3.867 6.703 1 97.56 130 PRO A C 1
ATOM 1046 O O . PRO A 1 130 ? -8.211 3.842 7.66 1 97.56 130 PRO A O 1
ATOM 1049 N N . GLY A 1 131 ? -7.531 4.809 5.812 1 95.62 131 GLY A N 1
ATOM 1050 C CA . GLY A 1 131 ? -8.586 5.809 5.844 1 95.62 131 GLY A CA 1
ATOM 1051 C C . GLY A 1 131 ? -9.961 5.234 5.559 1 95.62 131 GLY A C 1
ATOM 1052 O O . GLY A 1 131 ? -10.977 5.828 5.926 1 95.62 131 GLY A O 1
ATOM 1053 N N . GLY A 1 132 ? -9.984 4.02 4.926 1 95.88 132 GLY A N 1
ATOM 1054 C CA . GLY A 1 132 ? -11.281 3.49 4.535 1 95.88 132 GLY A CA 1
ATOM 1055 C C . GLY A 1 132 ? -11.336 1.975 4.551 1 95.88 132 GLY A C 1
ATOM 1056 O O . GLY A 1 132 ? -12.367 1.382 4.227 1 95.88 132 GLY A O 1
ATOM 1057 N N . SER A 1 133 ? -10.281 1.368 4.84 1 97.12 133 SER A N 1
ATOM 1058 C CA . SER A 1 133 ? -10.203 -0.089 4.836 1 97.12 133 SER A CA 1
ATOM 1059 C C . SER A 1 133 ? -9.438 -0.603 6.051 1 97.12 133 SER A C 1
ATOM 1061 O O . SER A 1 133 ? -8.445 -0.004 6.461 1 97.12 133 SER A O 1
ATOM 1063 N N . ASP A 1 134 ? -9.891 -1.723 6.594 1 97 134 ASP A N 1
ATOM 1064 C CA . ASP A 1 134 ? -9.188 -2.281 7.746 1 97 134 ASP A CA 1
ATOM 1065 C C . ASP A 1 134 ? -8.219 -3.383 7.316 1 97 134 ASP A C 1
ATOM 1067 O O . ASP A 1 134 ? -7.695 -4.117 8.156 1 97 134 ASP A O 1
ATOM 1071 N N . GLU A 1 135 ? -8.055 -3.549 6.012 1 96.81 135 GLU A N 1
ATOM 1072 C CA . GLU A 1 135 ? -7.094 -4.527 5.512 1 96.81 135 GLU A CA 1
ATOM 1073 C C . GLU A 1 135 ? -5.73 -4.348 6.172 1 96.81 135 GLU A C 1
ATOM 1075 O O . GLU A 1 135 ? -5.234 -3.225 6.289 1 96.81 135 GLU A O 1
ATOM 1080 N N . PHE A 1 136 ? -5.219 -5.449 6.691 1 97.31 136 PHE A N 1
ATOM 1081 C CA . PHE A 1 136 ? -3.887 -5.496 7.285 1 97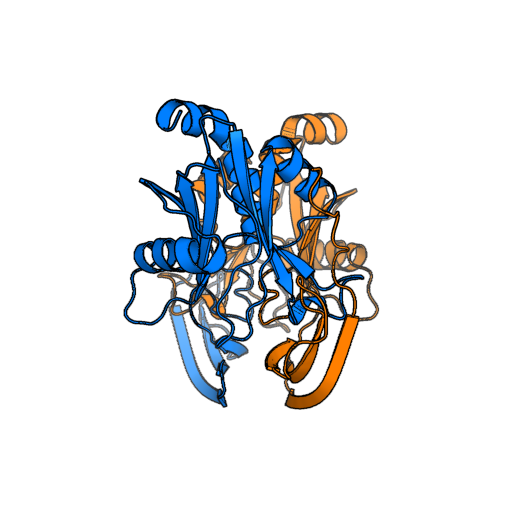.31 136 PHE A CA 1
ATOM 1082 C C . PHE A 1 136 ? -3.027 -6.555 6.602 1 97.31 136 PHE A C 1
ATOM 1084 O O . PHE A 1 136 ? -3.436 -7.711 6.48 1 97.31 136 PHE A O 1
ATOM 1091 N N . VAL A 1 137 ? -1.842 -6.191 6.062 1 98.25 137 VAL A N 1
ATOM 1092 C CA . VAL A 1 137 ? -1.004 -7.07 5.254 1 98.25 137 VAL A CA 1
ATOM 1093 C C . VAL A 1 137 ? 0.204 -7.527 6.07 1 98.25 137 VAL A C 1
ATOM 1095 O O . VAL A 1 137 ? 0.903 -6.703 6.668 1 98.25 137 VAL A O 1
ATOM 1098 N N . HIS A 1 138 ? 0.41 -8.781 6.121 1 98.38 138 HI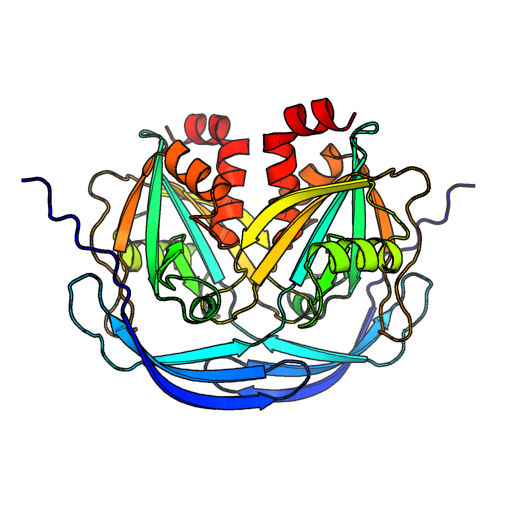S A N 1
ATOM 1099 C CA . HIS A 1 138 ? 1.648 -9.375 6.609 1 98.38 138 HIS A CA 1
ATOM 1100 C C . HIS A 1 138 ? 2.604 -9.68 5.461 1 98.38 138 HIS A C 1
ATOM 1102 O O . HIS A 1 138 ? 2.32 -10.547 4.629 1 98.38 138 HIS A O 1
ATOM 1108 N N . LEU A 1 139 ? 3.719 -9.047 5.43 1 98.81 139 LEU A N 1
ATOM 1109 C CA . LEU A 1 139 ? 4.625 -9.141 4.293 1 98.81 139 LEU A CA 1
ATOM 1110 C C . LEU A 1 139 ? 5.898 -9.898 4.672 1 98.81 139 LEU A C 1
ATOM 1112 O O . LEU A 1 139 ? 6.555 -9.555 5.66 1 98.81 139 LEU A O 1
ATOM 1116 N N . PHE A 1 140 ? 6.285 -10.906 3.842 1 98.94 140 PHE A N 1
ATOM 1117 C CA . PHE A 1 140 ? 7.445 -11.742 4.125 1 98.94 140 PHE A CA 1
ATOM 1118 C C . PHE A 1 140 ? 8.367 -11.812 2.914 1 98.94 140 PHE A C 1
ATOM 1120 O O . PHE A 1 140 ? 7.926 -11.633 1.778 1 98.94 140 PHE A O 1
ATOM 1127 N N . LEU A 1 141 ? 9.602 -12.039 3.205 1 98.94 141 LEU A N 1
ATOM 1128 C CA . LEU A 1 141 ? 10.539 -12.641 2.258 1 98.94 141 LEU A CA 1
ATOM 1129 C C . LEU A 1 141 ? 10.586 -14.156 2.434 1 98.94 141 LEU A C 1
ATOM 1131 O O . LEU A 1 141 ? 10.68 -14.656 3.559 1 98.94 141 LEU A O 1
ATOM 1135 N N . GLY A 1 142 ? 10.461 -14.852 1.349 1 98.88 142 GLY A N 1
ATOM 1136 C CA . GLY A 1 142 ? 10.516 -16.297 1.432 1 98.88 142 GLY A CA 1
ATOM 1137 C C . GLY A 1 142 ? 11.727 -16.891 0.741 1 98.88 142 GLY A C 1
ATOM 1138 O O . GLY A 1 142 ? 11.914 -16.703 -0.462 1 98.88 142 GLY A O 1
ATOM 1139 N N . HIS A 1 143 ? 12.516 -17.609 1.498 1 98.81 143 HIS A N 1
ATOM 1140 C CA . HIS A 1 143 ? 13.688 -18.281 0.951 1 98.81 143 HIS A CA 1
ATOM 1141 C C . HIS A 1 143 ? 13.289 -19.5 0.123 1 98.81 143 HIS A C 1
ATOM 1143 O O . HIS A 1 143 ? 12.625 -20.406 0.627 1 98.81 143 HIS A O 1
ATOM 1149 N N . CYS A 1 144 ? 13.688 -19.469 -1.149 1 98.5 144 CYS A N 1
ATOM 1150 C CA . CYS A 1 144 ? 13.305 -20.578 -2.012 1 98.5 144 CYS A CA 1
ATOM 1151 C C . CYS A 1 144 ? 14.359 -20.812 -3.086 1 98.5 144 CYS A C 1
ATOM 1153 O O . CYS A 1 144 ? 15.352 -20.094 -3.17 1 98.5 144 CYS A O 1
ATOM 1155 N N . GLU A 1 145 ? 14.188 -21.922 -3.801 1 97.81 145 GLU A N 1
ATOM 1156 C CA . GLU A 1 145 ? 14.914 -22.203 -5.039 1 97.81 145 GLU A CA 1
ATOM 1157 C C . GLU A 1 145 ? 14.094 -21.797 -6.258 1 97.81 145 GLU A C 1
ATOM 1159 O O . GLU A 1 145 ? 12.898 -22.094 -6.332 1 97.81 145 GLU A O 1
ATOM 1164 N N . SER A 1 146 ? 14.742 -21.094 -7.125 1 97.81 146 SER A N 1
ATOM 1165 C CA . SER A 1 146 ? 14.008 -20.578 -8.281 1 97.81 146 SER A CA 1
ATOM 1166 C C . SER A 1 146 ? 14.156 -21.5 -9.484 1 97.81 146 SER A C 1
ATOM 1168 O O . SER A 1 146 ? 13.43 -21.375 -10.469 1 97.81 146 SER A O 1
ATOM 1170 N N . GLU A 1 147 ? 15.109 -22.406 -9.406 1 95.88 147 GLU A N 1
ATOM 1171 C CA . GLU A 1 147 ? 15.305 -23.344 -10.516 1 95.88 147 GLU A CA 1
ATOM 1172 C C . GLU A 1 147 ? 14.023 -24.125 -10.797 1 95.88 147 GLU A C 1
ATOM 1174 O O . GLU A 1 147 ? 13.445 -24.719 -9.891 1 95.88 147 GLU A O 1
ATOM 1179 N N . GLY A 1 148 ? 13.578 -24.094 -12.023 1 93.81 148 GLY A N 1
ATOM 1180 C CA . G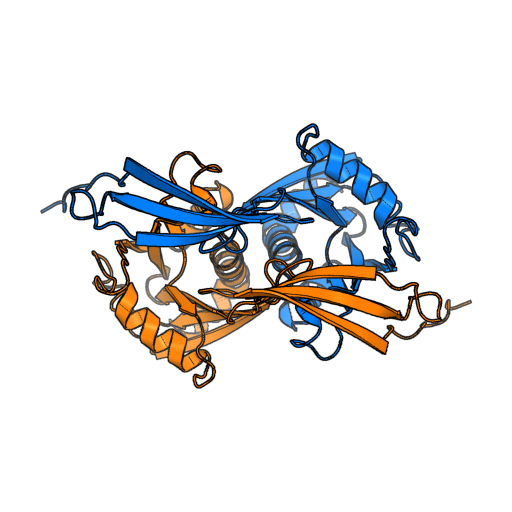LY A 1 148 ? 12.398 -24.844 -12.414 1 93.81 148 GLY A CA 1
ATOM 1181 C C . GLY A 1 148 ? 11.102 -24.109 -12.133 1 93.81 148 GLY A C 1
ATOM 1182 O O . GLY A 1 148 ? 10.031 -24.562 -12.547 1 93.81 148 GLY A O 1
ATOM 1183 N N . ALA A 1 149 ? 11.195 -23.047 -11.383 1 95.75 149 ALA A N 1
ATOM 1184 C CA . ALA A 1 149 ? 9.992 -22.266 -11.133 1 95.75 149 ALA A CA 1
ATOM 1185 C C . ALA A 1 149 ? 9.477 -21.625 -12.422 1 95.75 149 ALA A C 1
ATOM 1187 O O . ALA A 1 149 ? 10.266 -21.266 -13.297 1 95.75 149 ALA A O 1
ATOM 1188 N N . GLY A 1 150 ? 8.164 -21.484 -12.57 1 95.44 150 GLY A N 1
ATOM 1189 C CA . GLY A 1 150 ? 7.535 -20.953 -13.766 1 95.44 150 GLY A CA 1
ATOM 1190 C C . GLY A 1 150 ? 6.246 -21.656 -14.133 1 95.44 150 GLY A C 1
ATOM 1191 O O . GLY A 1 150 ? 5.719 -22.438 -13.344 1 95.44 150 GLY A O 1
ATOM 1192 N N . GLY A 1 151 ? 5.688 -21.172 -15.25 1 94.81 151 GLY A N 1
ATOM 1193 C CA . GLY A 1 151 ? 4.523 -21.875 -15.781 1 94.81 151 GLY A CA 1
ATOM 1194 C C . GLY A 1 151 ? 3.211 -21.266 -15.336 1 94.81 151 GLY A C 1
ATOM 1195 O O . GLY A 1 151 ? 3.166 -20.094 -14.922 1 94.81 151 GLY A O 1
ATOM 1196 N N . LEU A 1 152 ? 2.188 -22.016 -15.602 1 95.19 152 LEU A N 1
ATOM 1197 C CA . LEU A 1 152 ? 0.832 -21.594 -15.258 1 95.19 152 LEU A CA 1
ATOM 1198 C C . LEU A 1 152 ? 0.335 -22.328 -14.016 1 95.19 152 LEU A C 1
ATOM 1200 O O . LEU A 1 152 ? 0.567 -23.531 -13.867 1 95.19 152 LEU A O 1
ATOM 1204 N N . HIS A 1 153 ? -0.147 -21.578 -13.117 1 94.56 153 HIS A N 1
ATOM 1205 C CA . HIS A 1 153 ? -0.621 -22.109 -11.844 1 94.56 153 HIS A CA 1
ATOM 1206 C C . HIS A 1 153 ? -1.99 -21.547 -11.484 1 94.56 153 HIS A C 1
ATOM 1208 O O . HIS A 1 153 ? -2.621 -20.859 -12.305 1 94.56 153 HIS A O 1
ATOM 1214 N N . GLY A 1 154 ? -2.41 -21.875 -10.203 1 89.62 154 GLY A N 1
ATOM 1215 C CA . GLY A 1 154 ? -3.693 -21.391 -9.711 1 89.62 154 GLY A CA 1
ATOM 1216 C C . GLY A 1 154 ? -4.762 -22.469 -9.695 1 89.62 154 GLY A C 1
ATOM 1217 O O . GLY A 1 154 ? -4.668 -23.453 -10.43 1 89.62 154 GLY A O 1
ATOM 1218 N N . LEU A 1 155 ? -5.695 -22.25 -8.875 1 83.12 155 LEU A N 1
ATOM 1219 C CA . LEU A 1 155 ? -6.805 -23.188 -8.781 1 83.12 155 LEU A CA 1
ATOM 1220 C C . LEU A 1 155 ? -7.957 -22.766 -9.688 1 83.12 155 LEU A C 1
ATOM 1222 O O . LEU A 1 155 ? -8.602 -21.734 -9.438 1 83.12 155 LEU A O 1
ATOM 1226 N N . GLU A 1 156 ? -8.266 -23.562 -10.586 1 75.56 156 GLU A N 1
ATOM 1227 C CA . GLU A 1 156 ? -9.359 -23.266 -11.508 1 75.56 156 GLU A CA 1
ATOM 1228 C C . GLU A 1 156 ? -10.672 -23.031 -10.758 1 75.56 156 GLU A C 1
ATOM 1230 O O . GLU A 1 156 ? -11.453 -22.156 -11.117 1 75.56 156 GLU A O 1
ATOM 1235 N N . SER A 1 157 ? -10.859 -23.797 -9.781 1 79 157 SER A N 1
ATOM 1236 C CA . SER A 1 157 ? -12.086 -23.719 -9 1 79 157 SER A CA 1
ATOM 1237 C C . SER A 1 157 ? -12.234 -22.344 -8.352 1 79 157 SER A C 1
ATOM 1239 O O . SER A 1 157 ? -13.344 -21.922 -8.016 1 79 157 SER A O 1
ATOM 1241 N N . GLU A 1 158 ? -11.117 -21.656 -8.312 1 77.56 158 GLU A N 1
ATOM 1242 C CA . GLU A 1 158 ? -11.133 -20.344 -7.68 1 77.56 158 GLU A CA 1
ATOM 1243 C C . GLU A 1 158 ? -11.062 -19.219 -8.719 1 77.56 158 GLU A C 1
ATOM 1245 O O . GLU A 1 158 ? -10.953 -18.047 -8.367 1 77.56 158 GLU A O 1
ATOM 1250 N N . GLY A 1 159 ? -11.172 -19.688 -9.969 1 80.19 159 GLY A N 1
ATOM 1251 C CA . GLY A 1 159 ? -11.102 -18.688 -11.031 1 80.19 159 GLY A CA 1
ATOM 1252 C C . GLY A 1 159 ? -9.742 -18.031 -11.141 1 80.19 159 GLY A C 1
ATOM 1253 O O . GLY A 1 159 ? -9.633 -16.891 -11.578 1 80.19 159 GLY A O 1
ATOM 1254 N N . GLU A 1 160 ? -8.719 -18.719 -10.664 1 90 160 GLU A N 1
ATOM 1255 C CA . GLU A 1 160 ? -7.371 -18.172 -10.703 1 90 160 GLU A CA 1
ATOM 1256 C C . GLU A 1 160 ? -6.621 -18.641 -11.953 1 90 160 GLU A C 1
ATOM 1258 O O . GLU A 1 160 ? -6.625 -19.828 -12.273 1 90 160 GLU A O 1
ATOM 1263 N N . ASP A 1 161 ? -6.102 -17.766 -12.656 1 95.06 161 ASP A N 1
ATOM 1264 C CA . ASP A 1 161 ? -5.188 -17.953 -13.781 1 95.06 161 ASP A CA 1
ATOM 1265 C C . ASP A 1 161 ? -3.904 -17.141 -13.594 1 95.06 161 ASP A C 1
ATOM 1267 O O . ASP A 1 161 ? -3.883 -15.938 -13.836 1 95.06 161 ASP A O 1
ATOM 1271 N N . ILE A 1 162 ? -2.854 -17.922 -13.188 1 96.94 162 ILE A N 1
ATOM 1272 C CA . ILE A 1 162 ? -1.64 -17.266 -12.711 1 96.94 162 ILE A CA 1
ATOM 1273 C C . ILE A 1 162 ? -0.451 -17.703 -13.562 1 96.94 162 ILE A C 1
ATOM 1275 O O . ILE A 1 162 ? -0.263 -18.891 -13.812 1 96.94 162 ILE A O 1
ATOM 1279 N N . ARG A 1 163 ? 0.281 -16.75 -14.055 1 97.56 163 ARG A N 1
ATOM 1280 C CA . ARG A 1 163 ? 1.557 -17.047 -14.695 1 97.56 163 ARG A CA 1
ATOM 1281 C C . ARG A 1 163 ? 2.725 -16.75 -13.766 1 97.56 163 ARG A C 1
ATOM 1283 O O . ARG A 1 163 ? 2.799 -15.664 -13.188 1 97.56 163 ARG A O 1
ATOM 1290 N N . VAL A 1 164 ? 3.592 -17.703 -13.633 1 98.25 164 VAL A N 1
ATOM 1291 C CA . VAL A 1 164 ? 4.754 -17.562 -12.766 1 98.25 164 VAL A CA 1
ATOM 1292 C C . VAL A 1 164 ? 6.004 -17.328 -13.609 1 98.25 164 VAL A C 1
ATOM 1294 O O . VAL A 1 164 ? 6.23 -18.016 -14.609 1 98.25 164 VAL A O 1
ATOM 1297 N N . THR A 1 165 ? 6.848 -16.359 -13.234 1 98.06 165 THR A N 1
ATOM 1298 C CA . THR A 1 165 ? 8.102 -16.078 -13.922 1 98.06 165 THR A CA 1
ATOM 1299 C C . THR A 1 165 ? 9.227 -15.828 -12.922 1 98.06 165 THR A C 1
ATOM 1301 O O . THR A 1 165 ? 8.984 -15.352 -11.812 1 98.06 165 THR A O 1
ATOM 1304 N N . VAL A 1 166 ? 10.398 -16.141 -13.336 1 98.69 166 VAL A N 1
ATOM 1305 C CA . VAL A 1 166 ? 11.602 -15.875 -12.562 1 98.69 166 VAL A CA 1
ATOM 1306 C C . VAL A 1 166 ? 12.305 -14.633 -13.109 1 98.69 166 VAL A C 1
ATOM 1308 O O . VAL A 1 166 ? 12.461 -14.484 -14.32 1 98.69 166 VAL A O 1
ATOM 1311 N N . TRP A 1 167 ? 12.672 -13.742 -12.227 1 98.69 167 TRP A N 1
ATOM 1312 C CA . TRP A 1 167 ? 13.367 -12.508 -12.57 1 98.69 167 TRP A CA 1
ATOM 1313 C C . TRP A 1 167 ? 14.688 -12.391 -11.812 1 98.69 167 TRP A C 1
ATOM 1315 O O . TRP A 1 167 ? 14.781 -12.82 -10.656 1 98.69 167 TRP A O 1
ATOM 1325 N N . SER A 1 168 ? 15.688 -11.828 -12.484 1 98.88 168 SER A N 1
ATOM 1326 C CA . SER A 1 168 ? 16.766 -11.344 -11.633 1 98.88 168 SER A CA 1
ATOM 1327 C C . SER A 1 168 ? 16.266 -10.266 -10.672 1 98.88 168 SER A C 1
ATOM 1329 O O . SER A 1 168 ? 15.352 -9.516 -11 1 98.88 168 SER A O 1
ATOM 1331 N N . PHE A 1 169 ? 16.984 -10.219 -9.562 1 98.81 169 PHE A N 1
ATOM 1332 C CA . PHE A 1 169 ? 16.594 -9.188 -8.617 1 98.81 169 PHE A CA 1
ATOM 1333 C C . PHE A 1 169 ? 16.688 -7.805 -9.25 1 98.81 169 PHE A C 1
ATOM 1335 O O . PHE A 1 169 ? 15.781 -6.984 -9.109 1 98.81 169 PHE A O 1
ATOM 1342 N N . ASP A 1 170 ? 17.688 -7.551 -9.953 1 98.81 170 ASP A N 1
ATOM 1343 C CA . ASP A 1 170 ? 17.922 -6.234 -10.547 1 98.81 170 ASP A CA 1
ATOM 1344 C C . ASP A 1 170 ? 16.844 -5.887 -11.562 1 98.81 170 ASP A C 1
ATOM 1346 O O . ASP A 1 170 ? 16.391 -4.738 -11.625 1 98.81 170 ASP A O 1
ATOM 1350 N N . ASP A 1 171 ? 16.406 -6.832 -12.352 1 98.81 171 ASP A N 1
ATOM 1351 C CA . ASP A 1 171 ? 15.352 -6.594 -13.32 1 98.81 171 ASP A CA 1
ATOM 1352 C C . ASP A 1 171 ? 14.031 -6.27 -12.625 1 98.81 171 ASP A C 1
ATOM 1354 O O . ASP A 1 171 ? 13.281 -5.398 -13.078 1 98.81 171 ASP A O 1
ATOM 1358 N N . ALA A 1 172 ? 13.773 -6.988 -11.523 1 98.88 172 ALA A N 1
ATOM 1359 C CA . ALA A 1 172 ? 12.547 -6.746 -10.773 1 98.88 172 ALA A CA 1
ATOM 1360 C C . ALA A 1 172 ? 12.547 -5.352 -10.156 1 98.88 172 ALA A C 1
ATOM 1362 O O . ALA A 1 172 ? 11.539 -4.641 -10.203 1 98.88 172 ALA A O 1
ATOM 1363 N N . LEU A 1 173 ? 13.688 -5.012 -9.586 1 98.81 173 LEU A N 1
ATOM 1364 C CA . LEU A 1 173 ? 13.797 -3.686 -8.992 1 98.81 173 LEU A CA 1
ATOM 1365 C C . LEU A 1 173 ? 13.672 -2.6 -10.055 1 98.81 173 LEU A C 1
ATOM 1367 O O . LEU A 1 173 ? 13.055 -1.559 -9.812 1 98.81 173 LEU A O 1
ATOM 1371 N N . GLN A 1 174 ? 14.227 -2.799 -11.242 1 98.75 174 GLN A N 1
ATOM 1372 C CA . GLN A 1 174 ? 14.078 -1.862 -12.344 1 98.75 174 GLN A CA 1
ATOM 1373 C C . GLN A 1 174 ? 12.617 -1.734 -12.766 1 98.75 174 GLN A C 1
ATOM 1375 O O . GLN A 1 174 ? 12.156 -0.645 -13.117 1 98.75 174 GLN A O 1
ATOM 1380 N N . ALA A 1 175 ? 11.891 -2.818 -12.742 1 98.69 175 ALA A N 1
ATOM 1381 C CA . ALA A 1 175 ? 10.469 -2.816 -13.094 1 98.69 175 ALA A CA 1
ATOM 1382 C C . ALA A 1 175 ? 9.664 -1.979 -12.109 1 98.69 175 ALA A C 1
ATOM 1384 O O . ALA A 1 175 ? 8.648 -1.383 -12.477 1 98.69 175 ALA A O 1
ATOM 1385 N N . VAL A 1 176 ? 10.109 -1.951 -10.836 1 98.69 176 VAL A N 1
ATOM 1386 C CA . VAL A 1 176 ? 9.5 -1.056 -9.859 1 98.69 176 VAL A CA 1
ATOM 1387 C C . VAL A 1 176 ? 9.773 0.396 -10.25 1 98.69 176 VAL A C 1
ATOM 1389 O O . VAL A 1 176 ? 8.859 1.225 -10.266 1 98.69 176 VAL A O 1
ATOM 1392 N N . ARG A 1 177 ? 10.945 0.714 -10.617 1 97.56 177 ARG A N 1
ATOM 1393 C CA . ARG A 1 177 ? 11.359 2.072 -10.961 1 97.56 177 ARG A CA 1
ATOM 1394 C C . ARG A 1 177 ? 10.633 2.568 -12.203 1 97.56 177 ARG A C 1
ATOM 1396 O O . ARG A 1 177 ? 10.281 3.746 -12.297 1 97.56 177 ARG A O 1
ATOM 1403 N N . ASP A 1 178 ? 10.359 1.622 -13.078 1 96.75 178 ASP A N 1
ATOM 1404 C CA . ASP A 1 178 ? 9.75 2.01 -14.352 1 96.75 178 ASP A CA 1
ATOM 1405 C C . ASP A 1 178 ? 8.227 1.959 -14.273 1 96.75 178 ASP A C 1
ATOM 1407 O O . ASP A 1 178 ? 7.543 2.262 -15.25 1 96.75 178 ASP A O 1
ATOM 1411 N N . GLY A 1 179 ? 7.73 1.553 -13.266 1 96.81 179 GLY A N 1
ATOM 1412 C CA . GLY A 1 179 ? 6.289 1.549 -13.078 1 96.81 179 GLY A CA 1
ATOM 1413 C C . GLY A 1 179 ? 5.617 0.314 -13.648 1 96.81 179 GLY A C 1
ATOM 1414 O O . GLY A 1 179 ? 4.391 0.259 -13.75 1 96.81 179 GLY A O 1
ATOM 1415 N N . ARG A 1 180 ? 6.414 -0.735 -14.07 1 97.19 180 ARG A N 1
ATOM 1416 C CA . ARG A 1 180 ? 5.84 -1.984 -14.555 1 97.19 180 ARG A CA 1
ATOM 1417 C C . ARG A 1 180 ? 5.27 -2.811 -13.406 1 97.19 180 ARG A C 1
ATOM 1419 O O . ARG A 1 180 ? 4.289 -3.535 -13.586 1 97.19 180 ARG A O 1
ATOM 1426 N N . ILE A 1 181 ? 5.91 -2.787 -12.305 1 98.5 181 ILE A N 1
ATOM 1427 C CA . ILE A 1 181 ? 5.355 -3.316 -11.062 1 98.5 181 ILE A CA 1
ATOM 1428 C C . ILE A 1 181 ? 4.723 -2.186 -10.258 1 98.5 181 ILE A C 1
ATOM 1430 O O . ILE A 1 181 ? 5.414 -1.259 -9.828 1 98.5 181 ILE A O 1
ATOM 1434 N N . MET A 1 182 ? 3.455 -2.262 -10.047 1 98.44 182 MET A N 1
ATOM 1435 C CA . MET A 1 182 ? 2.775 -1.077 -9.531 1 98.44 182 MET A CA 1
ATOM 1436 C C . MET A 1 182 ? 1.757 -1.458 -8.461 1 98.44 182 MET A C 1
ATOM 1438 O O . MET A 1 182 ? 0.629 -0.96 -8.469 1 98.44 182 MET A O 1
ATOM 1442 N N . ASN A 1 183 ? 2.068 -2.328 -7.566 1 98.62 183 ASN A N 1
ATOM 1443 C CA . ASN A 1 183 ? 1.275 -2.615 -6.375 1 98.62 183 ASN A CA 1
ATOM 1444 C C . ASN A 1 183 ? 2.117 -2.533 -5.105 1 98.62 183 ASN A C 1
ATOM 1446 O O . ASN A 1 183 ? 3.309 -2.85 -5.125 1 98.62 183 ASN A O 1
ATOM 1450 N N . ALA A 1 184 ? 1.492 -2.217 -4.023 1 98.81 184 ALA A N 1
ATOM 1451 C CA . ALA A 1 184 ? 2.18 -1.804 -2.803 1 98.81 184 ALA A CA 1
ATOM 1452 C C . ALA A 1 184 ? 3.049 -2.932 -2.254 1 98.81 184 ALA A C 1
ATOM 1454 O O . ALA A 1 184 ? 4.238 -2.734 -1.989 1 98.81 184 ALA A O 1
ATOM 1455 N N . PRO A 1 185 ? 2.527 -4.156 -2.078 1 98.88 185 PRO A N 1
ATOM 1456 C CA . PRO A 1 185 ? 3.373 -5.176 -1.456 1 98.88 185 PRO A CA 1
ATOM 1457 C C . PRO A 1 185 ? 4.633 -5.477 -2.268 1 98.88 185 PRO A C 1
ATOM 1459 O O . PRO A 1 185 ? 5.703 -5.691 -1.696 1 98.88 185 PRO A O 1
ATOM 1462 N N . SER A 1 186 ? 4.504 -5.504 -3.566 1 98.94 186 SER A N 1
ATOM 1463 C CA . SER A 1 186 ? 5.668 -5.789 -4.398 1 98.94 186 SER A CA 1
ATOM 1464 C C . SER A 1 186 ? 6.711 -4.68 -4.289 1 98.94 186 SER A C 1
ATOM 1466 O O . SER A 1 186 ? 7.906 -4.957 -4.164 1 98.94 186 SER A O 1
ATOM 1468 N N . ILE A 1 187 ? 6.25 -3.441 -4.352 1 98.94 187 ILE A N 1
ATOM 1469 C CA . ILE A 1 187 ? 7.16 -2.305 -4.27 1 98.94 187 ILE A CA 1
ATOM 1470 C C . ILE A 1 187 ? 7.883 -2.314 -2.922 1 98.94 187 ILE A C 1
ATOM 1472 O O . ILE A 1 187 ? 9.109 -2.207 -2.867 1 98.94 187 ILE A O 1
ATOM 1476 N N . ILE A 1 188 ? 7.133 -2.506 -1.85 1 98.94 188 ILE A N 1
ATOM 1477 C CA . ILE A 1 188 ? 7.695 -2.49 -0.504 1 98.94 188 ILE A CA 1
ATOM 1478 C C . ILE A 1 188 ? 8.719 -3.615 -0.359 1 98.94 188 ILE A C 1
ATOM 1480 O O . ILE A 1 188 ? 9.828 -3.395 0.135 1 98.94 188 ILE A O 1
ATOM 1484 N N . ALA A 1 189 ? 8.375 -4.805 -0.8 1 98.94 189 ALA A N 1
ATOM 1485 C CA . ALA A 1 189 ? 9.242 -5.965 -0.613 1 98.94 189 ALA A CA 1
ATOM 1486 C C . ALA A 1 189 ? 10.531 -5.824 -1.415 1 98.94 189 ALA A C 1
ATOM 1488 O O . ALA A 1 189 ? 11.617 -6.117 -0.912 1 98.94 189 ALA A O 1
ATOM 1489 N N . LEU A 1 190 ? 10.414 -5.406 -2.635 1 98.94 190 LEU A N 1
ATOM 1490 C CA . LEU A 1 190 ? 11.586 -5.289 -3.49 1 98.94 190 LEU A CA 1
ATOM 1491 C C . LEU A 1 190 ? 12.5 -4.164 -3.012 1 98.94 190 LEU A C 1
ATOM 1493 O O . LEU A 1 190 ? 13.727 -4.301 -3.033 1 98.94 190 LEU A O 1
ATOM 1497 N N . GLN A 1 191 ? 11.93 -3.043 -2.609 1 98.94 191 GLN A N 1
ATOM 1498 C CA . GLN A 1 191 ? 12.734 -1.969 -2.041 1 98.94 191 GLN A CA 1
ATOM 1499 C C . GLN A 1 191 ? 13.406 -2.414 -0.747 1 98.94 191 GLN A C 1
ATOM 1501 O O . GLN A 1 191 ? 14.57 -2.078 -0.5 1 98.94 191 GLN A O 1
ATOM 1506 N N . TRP A 1 192 ? 12.648 -3.105 0.089 1 98.94 192 TRP A N 1
ATOM 1507 C CA . TRP A 1 192 ? 13.227 -3.619 1.327 1 98.94 192 TRP A CA 1
ATOM 1508 C C . TRP A 1 192 ? 14.414 -4.527 1.038 1 98.94 192 TRP A C 1
ATOM 1510 O O . TRP A 1 192 ? 15.461 -4.414 1.683 1 98.94 192 TRP A O 1
ATOM 1520 N N . LEU A 1 193 ? 14.195 -5.449 0.086 1 98.94 193 LEU A N 1
ATOM 1521 C CA . LEU A 1 193 ? 15.281 -6.363 -0.257 1 98.94 193 LEU A CA 1
ATOM 1522 C C . LEU A 1 193 ? 16.484 -5.598 -0.772 1 98.94 193 LEU A C 1
ATOM 1524 O O . LEU A 1 193 ? 17.625 -5.953 -0.464 1 98.94 193 LEU A O 1
ATOM 1528 N N . ALA A 1 194 ? 16.281 -4.574 -1.568 1 98.88 194 ALA A N 1
ATOM 1529 C CA . ALA A 1 194 ? 17.375 -3.746 -2.041 1 98.88 194 ALA A CA 1
ATOM 1530 C C . ALA A 1 194 ? 18.172 -3.172 -0.871 1 98.88 194 ALA A C 1
ATOM 1532 O O . ALA A 1 194 ? 19.406 -3.125 -0.912 1 98.88 194 ALA A O 1
ATOM 1533 N N . LEU A 1 195 ? 17.516 -2.773 0.181 1 98.69 195 LEU A N 1
ATOM 1534 C CA . LEU A 1 195 ? 18.125 -2.133 1.336 1 98.69 195 LEU A CA 1
ATOM 1535 C C . LEU A 1 195 ? 18.812 -3.164 2.232 1 98.69 195 LEU A C 1
ATOM 1537 O O . LEU A 1 195 ? 19.703 -2.826 3.012 1 98.69 195 LEU A O 1
ATOM 1541 N N . ASN A 1 196 ? 18.391 -4.422 2.129 1 98.56 196 ASN A N 1
ATOM 1542 C CA . ASN A 1 196 ? 18.859 -5.441 3.059 1 98.56 196 ASN A CA 1
ATOM 1543 C C . ASN A 1 196 ? 19.531 -6.598 2.326 1 98.56 196 ASN A C 1
ATOM 1545 O O . ASN A 1 196 ? 19.797 -7.645 2.92 1 98.56 196 ASN A O 1
ATOM 1549 N N . ARG A 1 197 ? 19.812 -6.453 1.113 1 98.25 197 ARG A N 1
ATOM 1550 C CA . ARG A 1 197 ? 20.219 -7.5 0.184 1 98.25 197 ARG A CA 1
ATOM 1551 C C . ARG A 1 197 ? 21.5 -8.18 0.662 1 98.25 197 ARG A C 1
ATOM 1553 O O . ARG A 1 197 ? 21.609 -9.406 0.65 1 98.25 197 ARG A O 1
ATOM 1560 N N . THR A 1 198 ? 22.5 -7.422 1.094 1 98 198 THR A N 1
ATOM 1561 C CA . THR A 1 198 ? 23.781 -7.969 1.535 1 98 198 THR A CA 1
ATOM 1562 C C . THR A 1 198 ? 23.578 -8.875 2.746 1 98 198 THR A C 1
ATOM 1564 O O . THR A 1 198 ? 24.109 -9.984 2.785 1 98 198 THR A O 1
ATOM 1567 N N . GLU A 1 199 ? 22.828 -8.406 3.658 1 97.81 199 GLU A N 1
ATOM 1568 C CA . GLU A 1 199 ? 22.578 -9.195 4.859 1 97.81 199 GLU A CA 1
ATOM 1569 C C . GLU A 1 199 ? 21.812 -10.477 4.531 1 97.81 199 GLU A C 1
ATOM 1571 O O . GLU A 1 199 ? 22.172 -11.555 5.008 1 97.81 199 GLU A O 1
ATOM 1576 N N . VAL A 1 200 ? 20.812 -10.398 3.717 1 98.44 200 VAL A N 1
ATOM 1577 C CA . VAL A 1 200 ? 19.969 -11.539 3.359 1 98.44 200 VAL A CA 1
ATOM 1578 C C . VAL A 1 200 ? 20.797 -12.586 2.617 1 98.44 200 VAL A C 1
ATOM 1580 O O . VAL A 1 200 ? 20.75 -13.773 2.934 1 98.44 200 VAL A O 1
ATOM 1583 N N . ARG A 1 201 ? 21.562 -12.164 1.617 1 97.62 201 ARG A N 1
ATOM 1584 C CA . ARG A 1 201 ? 22.359 -13.094 0.829 1 97.62 201 ARG A CA 1
ATOM 1585 C C . ARG A 1 201 ? 23.453 -13.734 1.683 1 97.62 201 ARG A C 1
ATOM 1587 O O . ARG A 1 201 ? 23.812 -14.891 1.466 1 97.62 201 ARG A O 1
ATOM 1594 N N . GLY A 1 202 ? 24.016 -12.961 2.611 1 96.31 202 GLY A N 1
ATOM 1595 C CA . GLY A 1 202 ? 24.984 -13.531 3.537 1 96.31 202 GLY A CA 1
ATOM 1596 C C . GLY A 1 202 ? 24.422 -14.664 4.367 1 96.31 202 GLY A C 1
ATOM 1597 O O . GLY A 1 202 ? 25.109 -15.648 4.629 1 96.31 202 GLY A O 1
ATOM 1598 N N . LEU A 1 203 ? 23.188 -14.578 4.699 1 96.88 203 LEU A N 1
ATOM 1599 C CA . LEU A 1 203 ? 22.562 -15.555 5.578 1 96.88 203 LEU A CA 1
ATOM 1600 C C . LEU A 1 203 ? 21.984 -16.719 4.773 1 96.88 203 LEU A C 1
ATOM 1602 O O . LEU A 1 203 ? 21.984 -17.859 5.238 1 96.88 203 LEU A O 1
ATOM 1606 N N . TRP A 1 204 ? 21.422 -16.453 3.59 1 95.88 204 TRP A N 1
ATOM 1607 C CA . TRP A 1 204 ? 20.641 -17.438 2.855 1 95.88 204 TRP A CA 1
ATOM 1608 C C . TRP A 1 204 ? 21.438 -18.016 1.7 1 95.88 204 TRP A C 1
ATOM 1610 O O . TRP A 1 204 ? 21 -18.953 1.034 1 95.88 204 TRP A O 1
ATOM 1620 N N . SER A 1 205 ? 22.562 -17.422 1.338 1 89.69 205 SER A N 1
ATOM 1621 C CA . SER A 1 205 ? 23.328 -17.938 0.213 1 89.69 205 SER A CA 1
ATOM 1622 C C . SER A 1 205 ? 24.234 -19.078 0.643 1 89.69 205 SER A C 1
ATOM 1624 O O . SER A 1 205 ? 24.672 -19.141 1.798 1 89.69 205 SER A O 1
ATOM 1626 N N . MET B 1 1 ? 14.203 -25.984 -27.141 1 27.8 1 MET B N 1
ATOM 1627 C CA . MET B 1 1 ? 13.188 -25.234 -27.891 1 27.8 1 MET B CA 1
ATOM 1628 C C . MET B 1 1 ? 12.633 -24.094 -27.047 1 27.8 1 MET B C 1
ATOM 1630 O O . MET B 1 1 ? 12.43 -24.234 -25.844 1 27.8 1 MET B O 1
ATOM 1634 N N . THR B 1 2 ? 12.828 -22.719 -27.375 1 31.47 2 THR B N 1
ATOM 1635 C CA . THR B 1 2 ? 12.602 -21.438 -26.734 1 31.47 2 T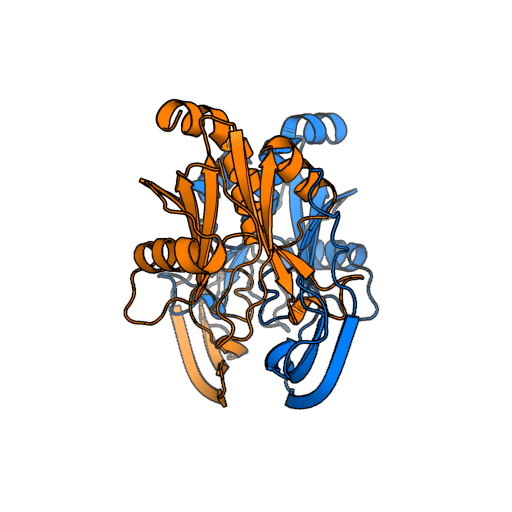HR B CA 1
ATOM 1636 C C . THR B 1 2 ? 11.141 -21.266 -26.328 1 31.47 2 THR B C 1
ATOM 1638 O O . THR B 1 2 ? 10.25 -21.297 -27.188 1 31.47 2 THR B O 1
ATOM 1641 N N . GLU B 1 3 ? 10.609 -21.922 -25.406 1 38.03 3 GLU B N 1
ATOM 1642 C CA . GLU B 1 3 ? 9.172 -22.094 -25.219 1 38.03 3 GLU B CA 1
ATOM 1643 C C . GLU B 1 3 ? 8.414 -20.828 -25.609 1 38.03 3 GLU B C 1
ATOM 1645 O O . GLU B 1 3 ? 8.844 -19.719 -25.312 1 38.03 3 GLU B O 1
ATOM 1650 N N . PRO B 1 4 ? 7.41 -20.812 -26.469 1 40.19 4 PRO B N 1
ATOM 1651 C CA . PRO B 1 4 ? 6.664 -19.75 -27.141 1 40.19 4 PRO B CA 1
ATOM 1652 C C . PRO B 1 4 ? 6.273 -18.609 -26.203 1 40.19 4 PRO B C 1
ATOM 1654 O O . PRO B 1 4 ? 6.07 -18.828 -25 1 40.19 4 PRO B O 1
ATOM 1657 N N . THR B 1 5 ? 6.684 -17.375 -26.344 1 45.25 5 THR B N 1
ATOM 1658 C CA . THR B 1 5 ? 6.418 -15.992 -25.938 1 45.25 5 THR B CA 1
ATOM 1659 C C . THR B 1 5 ? 4.926 -15.766 -25.734 1 45.25 5 THR B C 1
ATOM 1661 O O . THR B 1 5 ? 4.23 -15.32 -26.656 1 45.25 5 THR B O 1
ATOM 1664 N N . ARG B 1 6 ? 4.184 -16.812 -25.297 1 54.34 6 ARG B N 1
ATOM 1665 C CA . ARG B 1 6 ? 2.744 -16.578 -25.312 1 54.34 6 ARG B CA 1
ATOM 1666 C C . ARG B 1 6 ? 2.412 -15.188 -24.781 1 54.34 6 ARG B C 1
ATOM 1668 O O . ARG B 1 6 ? 3.002 -14.734 -23.797 1 54.34 6 ARG B O 1
ATOM 1675 N N . SER B 1 7 ? 1.809 -14.391 -25.672 1 68.44 7 SER B N 1
ATOM 1676 C CA . SER B 1 7 ? 1.413 -12.992 -25.562 1 68.44 7 SER B CA 1
ATOM 1677 C C . SER B 1 7 ? 0.614 -12.742 -24.281 1 68.44 7 SER B C 1
ATOM 1679 O O . SER B 1 7 ? 0.017 -13.664 -23.734 1 68.44 7 SER B O 1
ATOM 1681 N N . THR B 1 8 ? 0.92 -11.844 -23.5 1 82.81 8 THR B N 1
ATOM 1682 C CA . THR B 1 8 ? 0.163 -11.344 -22.359 1 82.81 8 THR B CA 1
ATOM 1683 C C . THR B 1 8 ? -1.298 -11.117 -22.734 1 82.81 8 THR B C 1
ATOM 1685 O O . THR B 1 8 ? -1.591 -10.445 -23.734 1 82.81 8 THR B O 1
ATOM 1688 N N . PRO B 1 9 ? -2.166 -11.945 -22.125 1 93.81 9 PRO B N 1
ATOM 1689 C CA . PRO B 1 9 ? -3.582 -11.68 -22.391 1 93.81 9 PRO B CA 1
ATOM 1690 C C . PRO B 1 9 ? -3.932 -10.195 -22.297 1 93.81 9 PRO B C 1
ATOM 1692 O O . PRO B 1 9 ? -3.307 -9.453 -21.531 1 93.81 9 PRO B O 1
ATOM 1695 N N . THR B 1 10 ? -4.91 -9.781 -23.094 1 94.25 10 THR B N 1
ATOM 1696 C CA . THR B 1 10 ? -5.316 -8.375 -23.078 1 94.25 10 THR B CA 1
ATOM 1697 C C . THR B 1 10 ? -6.836 -8.258 -23.109 1 94.25 10 THR B C 1
ATOM 1699 O O . THR B 1 10 ? -7.383 -7.18 -22.859 1 94.25 10 THR B O 1
ATOM 1702 N N . ALA B 1 11 ? -7.473 -9.344 -23.344 1 95.5 11 ALA B N 1
ATOM 1703 C CA . ALA B 1 11 ? -8.914 -9.266 -23.594 1 95.5 11 ALA B CA 1
ATOM 1704 C C . ALA B 1 11 ? -9.695 -9.57 -22.312 1 95.5 11 ALA B C 1
ATOM 1706 O O . ALA B 1 11 ? -9.328 -10.461 -21.547 1 95.5 11 ALA B O 1
ATOM 1707 N N . PHE B 1 12 ? -10.742 -8.852 -22.078 1 96.31 12 PHE B N 1
ATOM 1708 C CA . PHE B 1 12 ? -11.734 -9.109 -21.031 1 96.31 12 PHE B CA 1
ATOM 1709 C C . PHE B 1 12 ? -13.086 -8.516 -21.422 1 96.31 12 PHE B C 1
ATOM 1711 O O . PHE B 1 12 ? -13.164 -7.656 -22.297 1 96.31 12 PHE B O 1
ATOM 1718 N N . GLU B 1 13 ? -14.109 -9.031 -20.844 1 96.5 13 GLU B N 1
ATOM 1719 C CA . GLU B 1 13 ? -15.469 -8.555 -21.062 1 96.5 13 GLU B CA 1
ATOM 1720 C C . GLU B 1 13 ? -16.234 -8.445 -19.75 1 96.5 13 GLU B C 1
ATOM 1722 O O . GLU B 1 13 ? -16.281 -9.398 -18.969 1 96.5 13 GLU B O 1
ATOM 1727 N N . ILE B 1 14 ? -16.781 -7.309 -19.516 1 97.25 14 ILE B N 1
ATOM 1728 C CA . ILE B 1 14 ? -17.703 -7.137 -18.406 1 97.25 14 ILE B CA 1
ATOM 1729 C C . ILE B 1 14 ? -19.125 -7.441 -18.844 1 97.25 14 ILE B C 1
ATOM 1731 O O . ILE B 1 14 ? -19.688 -6.73 -19.688 1 97.25 14 ILE B O 1
ATOM 1735 N N . THR B 1 15 ? -19.688 -8.445 -18.328 1 97.38 15 THR B N 1
ATOM 1736 C CA . THR B 1 15 ? -21.031 -8.852 -18.75 1 97.38 15 THR B CA 1
ATOM 1737 C C . THR B 1 15 ? -22.094 -8.125 -17.938 1 97.38 15 THR B C 1
ATOM 1739 O O . THR B 1 15 ? -23.203 -7.902 -18.438 1 97.38 15 THR B O 1
ATOM 1742 N N . ARG B 1 16 ? -21.75 -7.816 -16.719 1 98 16 ARG B N 1
ATOM 1743 C CA . ARG B 1 16 ? -22.703 -7.152 -15.836 1 98 16 ARG B CA 1
ATOM 1744 C C . ARG B 1 16 ? -21.984 -6.383 -14.734 1 98 16 ARG B C 1
ATOM 1746 O O . ARG B 1 16 ? -20.953 -6.816 -14.242 1 98 16 ARG B O 1
ATOM 1753 N N . ARG B 1 17 ? -22.516 -5.242 -14.438 1 97.31 17 ARG B N 1
ATOM 1754 C CA . ARG B 1 17 ? -22.078 -4.434 -13.305 1 97.31 17 ARG B CA 1
ATOM 1755 C C . ARG B 1 17 ? -23.25 -4.02 -12.43 1 97.31 17 ARG B C 1
ATOM 1757 O O . ARG B 1 17 ? -24.219 -3.453 -12.93 1 97.31 17 ARG B O 1
ATOM 1764 N N . GLU B 1 18 ? -23.156 -4.305 -11.148 1 97.75 18 GLU B N 1
ATOM 1765 C CA . GLU B 1 18 ? -24.188 -3.963 -10.188 1 97.75 18 GLU B CA 1
ATOM 1766 C C . GLU B 1 18 ? -23.672 -3.002 -9.117 1 97.75 18 GLU B C 1
ATOM 1768 O O . GLU B 1 18 ? -22.641 -3.258 -8.5 1 97.75 18 GLU B O 1
ATOM 1773 N N . ASN B 1 19 ? -24.375 -1.926 -8.984 1 97.25 19 ASN B N 1
ATOM 1774 C CA . ASN B 1 19 ? -24.062 -1.046 -7.867 1 97.25 19 ASN B CA 1
ATOM 1775 C C . ASN B 1 19 ? -24.641 -1.579 -6.555 1 97.25 19 ASN B C 1
ATOM 1777 O O . ASN B 1 19 ? -25.844 -1.556 -6.348 1 97.25 19 ASN B O 1
ATOM 1781 N N . CYS B 1 20 ? -23.766 -1.987 -5.703 1 97.06 20 CYS B N 1
ATOM 1782 C CA . CYS B 1 20 ? -24.188 -2.652 -4.477 1 97.06 20 CYS B CA 1
ATOM 1783 C C . CYS B 1 20 ? -24.281 -1.661 -3.322 1 97.06 20 CYS B C 1
ATOM 1785 O O . CYS B 1 20 ? -24.969 -1.926 -2.328 1 97.06 20 CYS B O 1
ATOM 1787 N N . PHE B 1 21 ? -23.562 -0.575 -3.381 1 96.31 21 PHE B N 1
ATOM 1788 C CA . PHE B 1 21 ? -23.562 0.472 -2.365 1 96.31 21 PHE B CA 1
ATOM 1789 C C . PHE B 1 21 ? -23.125 1.804 -2.961 1 96.31 21 PHE B C 1
ATOM 1791 O O . PHE B 1 21 ? -22.266 1.841 -3.836 1 96.31 21 PHE B O 1
ATOM 1798 N N . GLN B 1 22 ? -23.797 2.953 -2.432 1 95.06 22 GLN B N 1
ATOM 1799 C CA . GLN B 1 22 ? -23.422 4.309 -2.828 1 95.06 22 GLN B CA 1
ATOM 1800 C C . GLN B 1 22 ? -23.438 5.254 -1.632 1 95.06 22 GLN B C 1
ATOM 1802 O O . GLN B 1 22 ? -24.5 5.57 -1.1 1 95.06 22 GLN B O 1
ATOM 1807 N N . GLY B 1 23 ? -22.359 5.648 -1.178 1 93.44 23 GLY B N 1
ATOM 1808 C CA . GLY B 1 23 ? -22.109 6.648 -0.15 1 93.44 23 GLY B CA 1
ATOM 1809 C C . GLY B 1 23 ? -20.922 7.543 -0.465 1 93.44 23 GLY B C 1
ATOM 1810 O O . GLY B 1 23 ? -20.828 8.086 -1.567 1 93.44 23 GLY B O 1
ATOM 1811 N N . PHE B 1 24 ? -20.125 7.75 0.56 1 87.69 24 PHE B N 1
ATOM 1812 C CA . PHE B 1 24 ? -18.891 8.453 0.273 1 87.69 24 PHE B CA 1
ATOM 1813 C C . PHE B 1 24 ? -18.047 7.68 -0.738 1 87.69 24 PHE B C 1
ATOM 1815 O O . PHE B 1 24 ? -17.438 8.273 -1.633 1 87.69 24 PHE B O 1
ATOM 1822 N N . TYR B 1 25 ? -18.078 6.363 -0.509 1 92.38 25 TYR B N 1
ATOM 1823 C CA . TYR B 1 25 ? -17.484 5.449 -1.482 1 92.38 25 TYR B CA 1
ATOM 1824 C C . TYR B 1 25 ? -18.562 4.727 -2.275 1 92.38 25 TYR B C 1
ATOM 1826 O O . TYR B 1 25 ? -19.75 5.043 -2.148 1 92.38 25 TYR B O 1
ATOM 1834 N N . LYS B 1 26 ? -18.062 3.93 -3.188 1 95.81 26 LYS B N 1
ATOM 1835 C CA . LYS B 1 26 ? -18.953 3.094 -3.996 1 95.81 26 LYS B CA 1
ATOM 1836 C C . LYS B 1 26 ? -18.484 1.642 -4 1 95.81 26 LYS B C 1
ATOM 1838 O O . LYS B 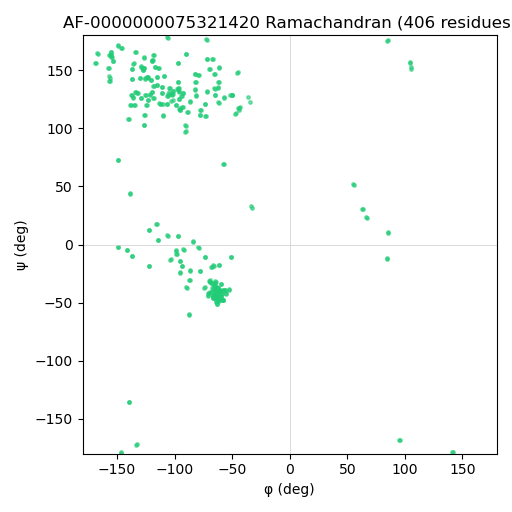1 26 ? -17.281 1.373 -3.938 1 95.81 26 LYS B O 1
ATOM 1843 N N . LEU B 1 27 ? -19.453 0.705 -3.994 1 97.38 27 LEU B N 1
ATOM 1844 C CA . LEU B 1 27 ? -19.141 -0.717 -4.121 1 97.38 27 LEU B CA 1
ATOM 1845 C C . LEU B 1 27 ? -19.906 -1.335 -5.285 1 97.38 27 LEU B C 1
ATOM 1847 O O . LEU B 1 27 ? -21.141 -1.31 -5.305 1 97.38 27 LEU B O 1
ATOM 1851 N N . ASP B 1 28 ? -19.172 -1.859 -6.211 1 97.75 28 ASP B N 1
ATOM 1852 C CA . ASP B 1 28 ? -19.766 -2.537 -7.359 1 97.75 28 ASP B CA 1
ATOM 1853 C C . ASP B 1 28 ? -19.453 -4.031 -7.336 1 97.75 28 ASP B C 1
ATOM 1855 O O . ASP B 1 28 ? -18.453 -4.457 -6.746 1 97.75 28 ASP B O 1
ATOM 1859 N N . LYS B 1 29 ? -20.312 -4.762 -7.895 1 98 29 LYS B N 1
ATOM 1860 C CA . LYS B 1 29 ? -20.062 -6.156 -8.242 1 98 29 LYS B CA 1
ATOM 1861 C C . LYS B 1 29 ? -19.969 -6.344 -9.75 1 98 29 LYS B C 1
ATOM 1863 O O . LYS B 1 29 ? -20.906 -5.992 -10.477 1 98 29 LYS B O 1
ATOM 1868 N N . LEU B 1 30 ? -18.891 -6.82 -10.195 1 97.88 30 LEU B N 1
ATOM 1869 C CA . LEU B 1 30 ? -18.656 -7.027 -11.617 1 97.88 30 LEU B CA 1
ATOM 1870 C C . LEU B 1 30 ? -18.734 -8.508 -11.977 1 97.88 30 LEU B C 1
ATOM 1872 O O . LEU B 1 30 ? -18.203 -9.352 -11.25 1 97.88 30 LEU B O 1
ATOM 1876 N N . TYR B 1 31 ? -19.484 -8.773 -12.961 1 98.06 31 TYR B N 1
ATOM 1877 C CA . TYR B 1 31 ? -19.453 -10.062 -13.641 1 98.06 31 TYR B CA 1
ATOM 1878 C C . TYR B 1 31 ? -18.672 -9.977 -14.945 1 98.06 31 TYR B C 1
ATOM 1880 O O . TYR B 1 31 ? -18.969 -9.125 -15.797 1 98.06 31 TYR B O 1
ATOM 1888 N N . LEU B 1 32 ? -17.625 -10.875 -15.047 1 97.19 32 LEU B N 1
ATOM 1889 C CA . LEU B 1 32 ? -16.75 -10.68 -16.203 1 97.19 32 LEU B CA 1
ATOM 1890 C C . LEU B 1 32 ? -16.047 -11.984 -16.578 1 97.19 32 LEU B C 1
ATOM 1892 O O . LEU B 1 32 ? -16.047 -12.938 -15.805 1 97.19 32 LEU B O 1
ATOM 1896 N N . ARG B 1 33 ? -15.562 -11.977 -17.797 1 96.69 33 ARG B N 1
ATOM 1897 C CA . ARG B 1 33 ? -14.656 -13.008 -18.312 1 96.69 33 ARG B CA 1
ATOM 1898 C C . ARG B 1 33 ? -13.367 -12.391 -18.828 1 96.69 33 ARG B C 1
ATOM 1900 O O . ARG B 1 33 ? -13.367 -11.273 -19.359 1 96.69 33 ARG B O 1
ATOM 1907 N N . HIS B 1 34 ? -12.328 -13.094 -18.625 1 95.88 34 HIS B N 1
ATOM 1908 C CA . HIS B 1 34 ? -11.062 -12.578 -19.156 1 95.88 34 HIS B CA 1
ATOM 1909 C C . HIS B 1 34 ? -10.258 -13.68 -19.828 1 95.88 34 HIS B C 1
ATOM 1911 O O . HIS B 1 34 ? -10.461 -14.859 -19.547 1 95.88 34 HIS B O 1
ATOM 1917 N N . GLU B 1 35 ? -9.438 -13.25 -20.703 1 96 35 GLU B N 1
ATOM 1918 C CA . GLU B 1 35 ? -8.539 -14.156 -21.422 1 96 35 GLU B CA 1
ATOM 1919 C C . GLU B 1 35 ? -7.59 -14.867 -20.453 1 96 35 GLU B C 1
ATOM 1921 O O . GLU B 1 35 ? -7.09 -14.258 -19.5 1 96 35 GLU B O 1
ATOM 1926 N N . GLN B 1 36 ? -7.375 -16.141 -20.734 1 95 36 GLN B N 1
ATOM 1927 C CA . GLN B 1 36 ? -6.48 -16.938 -19.906 1 95 36 GLN B CA 1
ATOM 1928 C C . GLN B 1 36 ? -5.082 -17.016 -20.516 1 95 36 GLN B C 1
ATOM 1930 O O . GLN B 1 36 ? -4.922 -16.828 -21.734 1 95 36 GLN B O 1
ATOM 1935 N N . PHE B 1 37 ? -4.082 -17.266 -19.688 1 95.69 37 PHE B N 1
ATOM 1936 C CA . PHE B 1 37 ? -2.709 -17.375 -20.172 1 95.69 37 PHE B CA 1
ATOM 1937 C C . PHE B 1 37 ? -2.559 -18.531 -21.156 1 95.69 37 PHE B C 1
ATOM 1939 O O . PHE B 1 37 ? -1.793 -18.438 -22.109 1 95.69 37 PHE B O 1
ATOM 1946 N N . ALA B 1 38 ? -3.23 -19.609 -20.938 1 92.69 38 ALA B N 1
ATOM 1947 C CA . ALA B 1 38 ? -3.143 -20.797 -21.797 1 92.69 38 ALA B CA 1
ATOM 1948 C C . ALA B 1 38 ? -3.979 -20.609 -23.062 1 92.69 38 ALA B C 1
ATOM 1950 O O . ALA B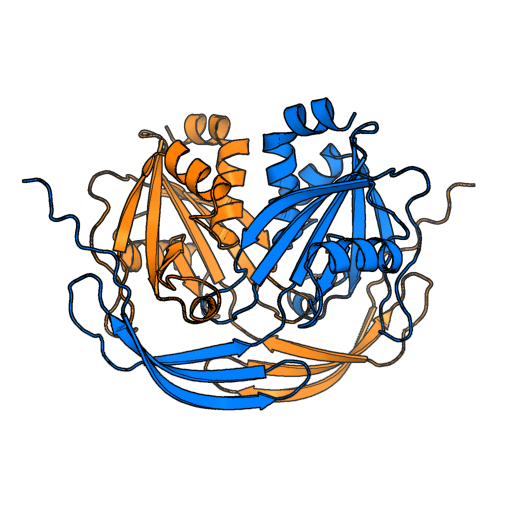 1 38 ? -4.043 -21.516 -23.906 1 92.69 38 ALA B O 1
ATOM 1951 N N . GLY B 1 39 ? -4.672 -19.453 -23.141 1 91.88 39 GLY B N 1
ATOM 1952 C CA . GLY B 1 39 ? -5.492 -19.172 -24.297 1 91.88 39 GLY B CA 1
ATOM 1953 C C . GLY B 1 39 ? -6.98 -19.312 -24.031 1 91.88 39 GLY B C 1
ATOM 1954 O O . GLY B 1 39 ? -7.383 -20.047 -23.125 1 91.88 39 GLY B O 1
ATOM 1955 N N . GLY B 1 40 ? -7.727 -18.562 -24.812 1 93.19 40 GLY B N 1
ATOM 1956 C CA . GLY B 1 40 ? -9.172 -18.625 -24.688 1 93.19 40 GLY B CA 1
ATOM 1957 C C . GLY B 1 40 ? -9.719 -17.734 -23.594 1 93.19 40 GLY B C 1
ATOM 1958 O O . GLY B 1 40 ? -8.953 -17.078 -22.875 1 93.19 40 GLY B O 1
ATOM 1959 N N . MET B 1 41 ? -11 -17.734 -23.562 1 94.19 41 MET B N 1
ATOM 1960 C CA . MET B 1 41 ? -11.688 -16.969 -22.531 1 94.19 41 MET B CA 1
ATOM 1961 C C . MET B 1 41 ? -12.07 -17.859 -21.359 1 94.19 41 MET B C 1
ATOM 1963 O O . MET B 1 41 ? -12.492 -19 -21.547 1 94.19 41 MET B O 1
ATOM 1967 N N . GLY B 1 42 ? -11.812 -17.375 -20.172 1 93.62 42 GLY B N 1
ATOM 1968 C CA . GLY B 1 42 ? -12.234 -18.094 -18.984 1 93.62 42 GLY B CA 1
ATOM 1969 C C . GLY B 1 42 ? -13.727 -18.047 -18.75 1 93.62 42 GLY B C 1
ATOM 1970 O O . GLY B 1 42 ? -14.461 -17.391 -19.5 1 93.62 42 GLY B O 1
ATOM 1971 N N . THR B 1 43 ? -14.148 -18.766 -17.703 1 93.88 43 THR B N 1
ATOM 1972 C CA . THR B 1 43 ? -15.547 -18.734 -17.297 1 93.88 43 THR B CA 1
ATOM 1973 C C . THR B 1 43 ? -15.891 -17.391 -16.656 1 93.88 43 THR B C 1
ATOM 1975 O O . THR B 1 43 ? -14.992 -16.625 -16.281 1 93.88 43 THR B O 1
ATOM 1978 N N . GLU B 1 44 ? -17.172 -17.141 -16.656 1 95.69 44 GLU B N 1
ATOM 1979 C CA . GLU B 1 44 ? -17.609 -15.914 -15.977 1 95.69 44 GLU B CA 1
ATOM 1980 C C . GLU B 1 44 ? -17.328 -15.992 -14.477 1 95.69 44 GLU B C 1
ATOM 1982 O O . GLU B 1 44 ? -17.594 -17.016 -13.844 1 95.69 44 GLU B O 1
ATOM 1987 N N . ILE B 1 45 ? -16.781 -14.93 -13.977 1 94.62 45 ILE B N 1
ATOM 1988 C CA . ILE B 1 45 ? -16.531 -14.82 -12.539 1 94.62 45 ILE B CA 1
ATOM 1989 C C . ILE B 1 45 ? -17.156 -13.531 -12.008 1 94.62 45 ILE B C 1
ATOM 1991 O O . ILE B 1 45 ? -17.547 -12.656 -12.781 1 94.62 45 ILE B O 1
ATOM 1995 N N . SER B 1 46 ? -17.359 -13.484 -10.75 1 96.06 46 SER B N 1
ATOM 1996 C CA . SER B 1 46 ? -17.828 -12.258 -10.102 1 96.06 46 SER B CA 1
ATOM 1997 C C . SER B 1 46 ? -16.781 -11.719 -9.133 1 96.06 46 SER B C 1
ATOM 1999 O O . SER B 1 46 ? -16.125 -12.484 -8.43 1 96.06 46 SER B O 1
ATOM 2001 N N . ARG B 1 47 ? -16.609 -10.375 -9.188 1 96.5 47 ARG B N 1
ATOM 2002 C CA . ARG B 1 47 ? -15.695 -9.688 -8.273 1 96.5 47 ARG B CA 1
ATOM 2003 C C . ARG B 1 47 ? -16.344 -8.453 -7.672 1 96.5 47 ARG B C 1
ATOM 2005 O O . ARG B 1 47 ? -17.031 -7.699 -8.375 1 96.5 47 ARG B O 1
ATOM 2012 N N . GLU B 1 48 ? -16.219 -8.367 -6.328 1 96.88 48 GLU B N 1
ATOM 2013 C CA . GLU B 1 48 ? -16.609 -7.125 -5.664 1 96.88 48 GLU B CA 1
ATOM 2014 C C . GLU B 1 48 ? -15.492 -6.086 -5.734 1 96.88 48 GLU B C 1
ATOM 2016 O O . GLU B 1 48 ? -14.32 -6.406 -5.508 1 96.88 48 GLU B O 1
ATOM 2021 N N . LEU B 1 49 ? -15.875 -4.855 -6.113 1 97.19 49 LEU B N 1
ATOM 2022 C CA . LEU B 1 49 ? -14.922 -3.781 -6.348 1 97.19 49 LEU B CA 1
ATOM 2023 C C . LEU B 1 49 ? -15.266 -2.551 -5.516 1 97.19 49 LEU B C 1
ATOM 2025 O O . LEU B 1 49 ? -16.344 -1.965 -5.688 1 97.19 49 LEU B O 1
ATOM 2029 N N . PHE B 1 50 ? -14.414 -2.273 -4.559 1 96.69 50 PHE B N 1
ATOM 2030 C CA . PHE B 1 50 ? -14.484 -1.01 -3.834 1 96.69 50 PHE B CA 1
ATOM 2031 C C . PHE B 1 50 ? -13.992 0.141 -4.703 1 96.69 50 PHE B C 1
ATOM 2033 O O . PHE B 1 50 ? -12.797 0.235 -5 1 96.69 50 PHE B O 1
ATOM 2040 N N . VAL B 1 51 ? -14.914 1.042 -5.117 1 95.12 51 VAL B N 1
ATOM 2041 C CA . VAL B 1 51 ? -14.625 2.133 -6.039 1 95.12 51 VAL B CA 1
ATOM 2042 C C . VAL B 1 51 ? -14.414 3.43 -5.258 1 95.12 51 VAL B C 1
ATOM 2044 O O . VAL B 1 51 ? -15.312 3.887 -4.551 1 95.12 51 VAL B O 1
ATOM 2047 N N . ARG B 1 52 ? -13.312 3.959 -5.387 1 92.75 52 ARG B N 1
ATOM 2048 C CA . ARG B 1 52 ? -13.008 5.184 -4.652 1 92.75 52 ARG B CA 1
ATOM 2049 C C . ARG B 1 52 ? -12.102 6.098 -5.461 1 92.75 52 ARG B C 1
ATOM 2051 O O . ARG B 1 52 ? -11.586 5.699 -6.508 1 92.75 52 ARG B O 1
ATOM 2058 N N . HIS B 1 53 ? -11.914 7.355 -5.02 1 91.44 53 HIS B N 1
ATOM 2059 C CA . HIS B 1 53 ? -11.07 8.336 -5.688 1 91.44 53 HIS B CA 1
ATOM 2060 C C . HIS B 1 53 ? -9.594 7.965 -5.57 1 91.44 53 HIS B C 1
ATOM 2062 O O . HIS B 1 53 ? -9.188 7.344 -4.59 1 91.44 53 HIS B O 1
ATOM 2068 N N . ASP B 1 54 ? -8.906 8.398 -6.582 1 94.56 54 ASP B N 1
ATOM 2069 C CA . ASP B 1 54 ? -7.457 8.297 -6.477 1 94.56 54 ASP B CA 1
ATOM 2070 C C . ASP B 1 54 ? -6.918 9.234 -5.398 1 94.56 54 ASP B C 1
ATOM 2072 O O . ASP B 1 54 ? -7.637 10.117 -4.922 1 94.56 54 ASP B O 1
ATOM 2076 N N . ALA B 1 55 ? -5.754 8.898 -4.984 1 97 55 ALA B N 1
ATOM 2077 C CA . ALA B 1 55 ? -5.156 9.688 -3.91 1 97 55 ALA B CA 1
ATOM 2078 C C . ALA B 1 55 ? -3.764 10.18 -4.297 1 97 55 ALA B C 1
ATOM 2080 O O . ALA B 1 55 ? -3.105 9.578 -5.156 1 97 55 ALA B O 1
ATOM 2081 N N . VAL B 1 56 ? -3.426 11.281 -3.729 1 98.12 56 VAL B N 1
ATOM 2082 C CA . VAL B 1 56 ? -2.053 11.773 -3.773 1 98.12 56 VAL B CA 1
ATOM 2083 C C . VAL B 1 56 ? -1.428 11.688 -2.383 1 98.12 56 VAL B C 1
ATOM 2085 O O . VAL B 1 56 ? -2.078 12 -1.384 1 98.12 56 VAL B O 1
ATOM 2088 N N . CYS B 1 57 ? -0.205 11.211 -2.303 1 98.75 57 CYS B N 1
ATOM 2089 C CA . CYS B 1 57 ? 0.601 11.227 -1.087 1 98.75 57 CYS B CA 1
ATOM 2090 C C . CYS B 1 57 ? 1.949 11.891 -1.335 1 98.75 57 CYS B C 1
ATOM 2092 O O . CYS B 1 57 ? 2.541 11.727 -2.404 1 98.75 57 CYS B O 1
ATOM 2094 N N . VAL B 1 58 ? 2.404 12.633 -0.34 1 98.94 58 VAL B N 1
ATOM 2095 C CA . VAL B 1 58 ? 3.666 13.352 -0.505 1 98.94 58 VAL B CA 1
ATOM 2096 C C . VAL B 1 58 ? 4.504 13.219 0.765 1 98.94 58 VAL B C 1
ATOM 2098 O O . VAL B 1 58 ? 4.008 13.453 1.87 1 98.94 58 VAL B O 1
ATOM 2101 N N . LEU B 1 59 ? 5.723 12.82 0.614 1 98.94 59 LEU B N 1
ATOM 2102 C CA . LEU B 1 59 ? 6.699 12.906 1.693 1 98.94 59 LEU B CA 1
ATOM 2103 C C . LEU B 1 59 ? 7.449 14.234 1.65 1 98.94 59 LEU B C 1
ATOM 2105 O O . LEU B 1 59 ? 8.305 14.438 0.792 1 98.94 59 LEU B O 1
ATOM 2109 N N . PRO B 1 60 ? 7.105 15.148 2.492 1 98.94 60 PRO B N 1
ATOM 2110 C CA . PRO B 1 60 ? 7.902 16.375 2.568 1 98.94 60 PRO B CA 1
ATOM 2111 C C . PRO B 1 60 ? 9.328 16.125 3.062 1 98.94 60 PRO B C 1
ATOM 2113 O O . PRO B 1 60 ? 9.516 15.492 4.102 1 98.94 60 PRO B O 1
ATOM 2116 N N . TYR B 1 61 ? 10.281 16.609 2.344 1 98.94 61 TYR B N 1
ATOM 2117 C CA . TYR B 1 61 ? 11.68 16.328 2.635 1 98.94 61 TYR B CA 1
ATOM 2118 C C . TYR B 1 61 ? 12.516 17.609 2.564 1 98.94 61 TYR B C 1
ATOM 2120 O O . TYR B 1 61 ? 12.492 18.312 1.554 1 98.94 61 TYR B O 1
ATOM 2128 N N . ASP B 1 62 ? 13.141 17.969 3.646 1 98.81 62 ASP B N 1
ATOM 2129 C CA . ASP B 1 62 ? 14.164 19.016 3.719 1 98.81 62 ASP B CA 1
ATOM 2130 C C . ASP B 1 62 ? 15.555 18.438 3.488 1 98.81 62 ASP B C 1
ATOM 2132 O O . ASP B 1 62 ? 16.188 17.953 4.426 1 98.81 62 ASP B O 1
ATOM 2136 N N . ALA B 1 63 ? 16.016 18.547 2.295 1 98.5 63 ALA B N 1
ATOM 2137 C CA . ALA B 1 63 ? 17.266 17.906 1.911 1 98.5 63 ALA B CA 1
ATOM 2138 C C . ALA B 1 63 ? 18.453 18.547 2.615 1 98.5 63 ALA B C 1
ATOM 2140 O O . ALA B 1 63 ? 19.453 17.891 2.918 1 98.5 63 ALA B O 1
ATOM 2141 N N . LYS B 1 64 ? 18.391 19.844 2.857 1 97.75 64 LYS B N 1
ATOM 2142 C CA . LYS B 1 64 ? 19.469 20.547 3.535 1 97.75 64 LYS B CA 1
ATOM 2143 C C . LYS B 1 64 ? 19.672 20.016 4.957 1 97.75 64 LYS B C 1
ATOM 2145 O O . LYS B 1 64 ? 20.797 19.797 5.391 1 97.75 64 LYS B O 1
ATOM 2150 N N . ARG B 1 65 ? 18.594 19.75 5.668 1 98.19 65 ARG B N 1
ATOM 2151 C CA . ARG B 1 65 ? 18.656 19.328 7.059 1 98.19 65 ARG B CA 1
ATOM 2152 C C . ARG B 1 65 ? 18.531 17.812 7.168 1 98.19 65 ARG B C 1
ATOM 2154 O O . ARG B 1 65 ? 18.719 17.234 8.242 1 98.19 65 ARG B O 1
ATOM 2161 N N . ASP B 1 66 ? 18.234 17.156 6.09 1 98.69 66 ASP B N 1
ATOM 2162 C CA . ASP B 1 66 ? 17.984 15.727 6.039 1 98.69 66 ASP B CA 1
ATOM 2163 C C . ASP B 1 66 ? 16.875 15.328 7.016 1 98.69 66 ASP B C 1
ATOM 2165 O O . ASP B 1 66 ? 17.062 14.438 7.844 1 98.69 66 ASP B O 1
ATOM 2169 N N . GLU B 1 67 ? 15.797 16.047 6.875 1 98.81 67 GLU B N 1
ATOM 2170 C CA . GLU B 1 67 ? 14.625 15.844 7.719 1 98.81 67 GLU B CA 1
ATOM 2171 C C . GLU B 1 67 ? 13.367 15.648 6.879 1 98.81 67 GLU B C 1
ATOM 2173 O O . GLU B 1 67 ? 13.273 16.156 5.758 1 98.81 67 GLU B O 1
ATOM 2178 N N . VAL B 1 68 ? 12.469 14.914 7.418 1 98.94 68 VAL B N 1
ATOM 2179 C CA . VAL B 1 68 ? 11.164 14.75 6.789 1 98.94 68 VAL B CA 1
ATOM 2180 C C . VAL B 1 68 ? 10.07 15.305 7.707 1 98.94 68 VAL B C 1
ATOM 2182 O O . VAL B 1 68 ? 10.25 15.352 8.922 1 98.94 68 VAL B O 1
ATOM 2185 N N . VAL B 1 69 ? 8.984 15.742 7.129 1 98.88 69 VAL B N 1
ATOM 2186 C CA . VAL B 1 69 ? 7.805 16.188 7.859 1 98.88 69 VAL B CA 1
ATOM 2187 C C . VAL B 1 69 ? 6.691 15.156 7.742 1 98.88 69 VAL B C 1
ATOM 2189 O O . VAL B 1 69 ? 6.266 14.82 6.633 1 98.88 69 VAL B O 1
ATOM 2192 N N . LEU B 1 70 ? 6.25 14.656 8.875 1 98.81 70 LEU B N 1
ATOM 2193 C CA . LEU B 1 70 ? 5.211 13.633 8.922 1 98.81 70 LEU B CA 1
ATOM 2194 C C . LEU B 1 70 ? 3.992 14.133 9.688 1 98.81 70 LEU B C 1
ATOM 2196 O O . LEU B 1 70 ? 4.094 15.078 10.477 1 98.81 70 LEU B O 1
ATOM 2200 N N . ILE B 1 71 ? 2.904 13.523 9.43 1 98.25 71 ILE B N 1
ATOM 2201 C CA . ILE B 1 71 ? 1.693 13.867 10.164 1 98.25 71 ILE B CA 1
ATOM 2202 C C . ILE B 1 71 ? 1.193 12.656 10.945 1 98.25 71 ILE B C 1
ATOM 2204 O O . ILE B 1 71 ? 1.646 11.531 10.711 1 98.25 71 ILE B O 1
ATOM 2208 N N . GLU B 1 72 ? 0.351 12.875 11.891 1 97.88 72 GLU B N 1
ATOM 2209 C CA . GLU B 1 72 ? -0.323 11.859 12.695 1 97.88 72 GLU B CA 1
ATOM 2210 C C . GLU B 1 72 ? -1.819 12.141 12.797 1 97.88 72 GLU B C 1
ATOM 2212 O O . GLU B 1 72 ? -2.227 13.281 13.047 1 97.88 72 GLU B O 1
ATOM 2217 N N . GLN B 1 73 ? -2.586 11.219 12.547 1 97.25 73 GLN B N 1
ATOM 2218 C CA . GLN B 1 73 ? -4.027 11.406 12.641 1 97.25 73 GLN B CA 1
ATOM 2219 C C . GLN B 1 73 ? -4.746 10.086 12.891 1 97.25 73 GLN B C 1
ATOM 2221 O O . GLN B 1 73 ? -4.16 9.016 12.711 1 97.25 73 GLN B O 1
ATOM 2226 N N . PHE B 1 74 ? -5.992 10.234 13.336 1 96.56 74 PHE B N 1
ATOM 2227 C CA . PHE B 1 74 ? -6.859 9.094 13.617 1 96.56 74 PHE B CA 1
ATOM 2228 C C . PHE B 1 74 ? -7.305 8.422 12.328 1 96.56 74 PHE B C 1
ATOM 2230 O O . PHE B 1 74 ? -7.758 9.086 11.398 1 96.56 74 PHE B O 1
ATOM 2237 N N . ARG B 1 75 ? -7.188 7.078 12.234 1 97.56 75 ARG B N 1
ATOM 2238 C CA . ARG B 1 75 ? -7.648 6.316 11.078 1 97.56 75 ARG B CA 1
ATOM 2239 C C . ARG B 1 75 ? -8.609 5.215 11.492 1 97.56 75 ARG B C 1
ATOM 2241 O O . ARG B 1 75 ? -8.242 4.32 12.258 1 97.56 75 ARG B O 1
ATOM 2248 N N . VAL B 1 76 ? -9.719 5.168 10.875 1 97 76 VAL B N 1
ATOM 2249 C CA . VAL B 1 76 ? -10.789 4.246 11.234 1 97 76 VAL B CA 1
ATOM 2250 C C . VAL B 1 76 ? -10.375 2.816 10.906 1 97 76 VAL B C 1
ATOM 2252 O O . VAL B 1 76 ? -10.75 1.877 11.617 1 97 76 VAL B O 1
ATOM 2255 N N . GLY B 1 77 ? -9.602 2.654 9.875 1 97.69 77 GLY B N 1
ATOM 2256 C CA . GLY B 1 77 ? -9.172 1.328 9.453 1 97.69 77 GLY B CA 1
ATOM 2257 C C . GLY B 1 77 ? -8.273 0.644 10.461 1 97.69 77 GLY B C 1
ATOM 2258 O O . GLY B 1 77 ? -8.102 -0.578 10.43 1 97.69 77 GLY B O 1
ATOM 2259 N N . ALA B 1 78 ? -7.695 1.404 11.367 1 97.38 78 ALA B N 1
ATOM 2260 C CA . ALA B 1 78 ? -6.727 0.87 12.328 1 97.38 78 ALA B CA 1
ATOM 2261 C C . ALA B 1 78 ? -7.387 0.582 13.672 1 97.38 78 ALA B C 1
ATOM 2263 O O . ALA B 1 78 ? -6.754 0.028 14.57 1 97.38 78 ALA B O 1
ATOM 2264 N N . LEU B 1 79 ? -8.609 0.899 13.898 1 94.12 79 LEU B N 1
ATOM 2265 C CA . LEU B 1 79 ? -9.344 0.87 15.156 1 94.12 79 LEU B CA 1
ATOM 2266 C C . LEU B 1 79 ? -9.281 -0.514 15.789 1 94.12 79 LEU B C 1
ATOM 2268 O O . LEU B 1 79 ? -9.102 -0.636 17 1 94.12 79 LEU B O 1
ATOM 2272 N N . GLU B 1 80 ? -9.398 -1.536 15.148 1 90.19 80 GLU B N 1
ATOM 2273 C CA . GLU B 1 80 ? -9.492 -2.873 15.727 1 90.19 80 GLU B CA 1
ATOM 2274 C C . GLU B 1 80 ? -8.297 -3.734 15.312 1 90.19 80 GLU B C 1
ATOM 2276 O O . GLU B 1 80 ? -8.336 -4.961 15.445 1 90.19 80 GLU B O 1
ATOM 2281 N N . LYS B 1 81 ? -7.281 -3.035 14.867 1 93.12 81 LYS B N 1
ATOM 2282 C CA . LYS B 1 81 ? -6.137 -3.783 14.352 1 93.12 81 LYS B CA 1
ATOM 2283 C C . LYS B 1 81 ? -4.859 -3.42 15.102 1 93.12 81 LYS B C 1
ATOM 2285 O O . LYS B 1 81 ? -3.861 -4.141 15.023 1 93.12 81 LYS B O 1
ATOM 2290 N N . THR B 1 82 ? -4.926 -2.299 15.758 1 93.31 82 THR B N 1
ATOM 2291 C CA . THR B 1 82 ? -3.754 -1.814 16.484 1 93.31 82 THR B CA 1
ATOM 2292 C C . THR B 1 82 ? -4.137 -1.345 17.875 1 93.31 82 THR B C 1
ATOM 2294 O O . THR B 1 82 ? -5.316 -1.124 18.172 1 93.31 82 THR B O 1
ATOM 2297 N N . ALA B 1 83 ? -3.109 -1.153 18.734 1 91.75 83 ALA B N 1
ATOM 2298 C CA . ALA B 1 83 ? -3.334 -0.648 20.094 1 91.75 83 ALA B CA 1
ATOM 2299 C C . ALA B 1 83 ? -3.766 0.816 20.062 1 91.75 83 ALA B C 1
ATOM 2301 O O . ALA B 1 83 ? -4.559 1.25 20.906 1 91.75 83 ALA B O 1
ATOM 2302 N N . ASN B 1 84 ? -3.309 1.549 19.109 1 94.81 84 ASN B N 1
ATOM 2303 C CA . ASN B 1 84 ? -3.627 2.963 18.938 1 94.81 84 ASN B CA 1
ATOM 2304 C C . ASN B 1 84 ? -3.885 3.309 17.484 1 94.81 84 ASN B C 1
ATOM 2306 O O . ASN B 1 84 ? -2.992 3.182 16.641 1 94.81 84 ASN B O 1
ATOM 2310 N N . PRO B 1 85 ? -5.07 3.795 17.172 1 96.88 85 PRO B N 1
ATOM 2311 C CA . PRO B 1 85 ? -5.453 4.012 15.781 1 96.88 85 PRO B CA 1
ATOM 2312 C C . PRO B 1 85 ? -4.961 5.352 15.234 1 96.88 85 PRO B C 1
ATOM 2314 O O . PRO B 1 85 ? -5.301 5.727 14.109 1 96.88 85 PRO B O 1
ATOM 2317 N N . TRP B 1 86 ? -4.215 6.137 16.031 1 97.5 86 TRP B N 1
ATOM 2318 C CA . TRP B 1 86 ? -3.488 7.281 15.492 1 97.5 86 TRP B CA 1
ATOM 2319 C C . TRP B 1 86 ? -2.221 6.832 14.773 1 97.5 86 TRP B C 1
ATOM 2321 O O . TRP B 1 86 ? -1.295 6.312 15.406 1 97.5 86 TRP B O 1
ATOM 2331 N N . LEU B 1 87 ? -2.195 7.086 13.453 1 98 87 LEU B N 1
ATOM 2332 C CA . LEU B 1 87 ? -1.089 6.59 12.648 1 98 87 LEU B CA 1
ATOM 2333 C C . LEU B 1 87 ? -0.194 7.734 12.188 1 98 87 LEU B C 1
ATOM 2335 O O . LEU B 1 87 ? -0.684 8.82 11.867 1 98 87 LEU B O 1
ATOM 2339 N N . ILE B 1 88 ? 1.1 7.473 12.117 1 98.31 88 ILE B N 1
ATOM 2340 C CA . ILE B 1 88 ? 2.061 8.367 11.492 1 98.31 88 ILE B CA 1
ATOM 2341 C C . ILE B 1 88 ? 2.039 8.164 9.977 1 98.31 88 ILE B C 1
ATOM 2343 O O . ILE B 1 88 ? 2.178 7.039 9.492 1 98.31 88 ILE B O 1
ATOM 2347 N N . GLU B 1 89 ? 1.89 9.242 9.211 1 98.62 89 GLU B N 1
ATOM 2348 C CA . GLU B 1 89 ? 1.641 9.148 7.773 1 98.62 89 GLU B CA 1
ATOM 2349 C C . GLU B 1 89 ? 2.295 10.305 7.023 1 98.62 89 GLU B C 1
ATOM 2351 O O . GLU B 1 89 ? 2.994 11.125 7.625 1 98.62 89 GLU B O 1
ATOM 2356 N N . LEU B 1 90 ? 2.074 10.281 5.703 1 98.75 90 LEU B N 1
ATOM 2357 C CA . LEU B 1 90 ? 2.447 11.391 4.828 1 98.75 90 LEU B CA 1
ATOM 2358 C C . LEU B 1 90 ? 1.305 12.391 4.695 1 98.75 90 LEU B C 1
ATOM 2360 O O . LEU B 1 90 ? 0.159 12.078 5.023 1 98.75 90 LEU B O 1
ATOM 2364 N N . VAL B 1 91 ? 1.677 13.531 4.211 1 98.06 91 VAL B N 1
ATOM 2365 C CA . VAL B 1 91 ? 0.634 14.422 3.711 1 98.06 91 VAL B CA 1
ATOM 2366 C C . VAL B 1 91 ? -0.09 13.758 2.539 1 98.06 91 VAL B C 1
ATOM 2368 O O . VAL B 1 91 ? 0.545 13.172 1.659 1 98.06 91 VAL B O 1
ATOM 2371 N N . ALA B 1 92 ? -1.409 13.852 2.566 1 97.5 92 ALA B N 1
ATOM 2372 C CA . ALA B 1 92 ? -2.152 13.141 1.529 1 97.5 92 ALA B CA 1
ATOM 2373 C C . ALA B 1 92 ? -3.514 13.789 1.289 1 97.5 92 ALA B C 1
ATOM 2375 O O . ALA B 1 92 ? -3.994 14.562 2.117 1 97.5 92 ALA B O 1
ATOM 2376 N N . GLY B 1 93 ? -4.141 13.391 0.134 1 94.88 93 GLY B N 1
ATOM 2377 C CA . GLY B 1 93 ? -5.484 13.836 -0.193 1 94.88 93 GLY B CA 1
ATOM 2378 C C . GLY B 1 93 ? -6.102 13.078 -1.354 1 94.88 93 GLY B C 1
ATOM 2379 O O . GLY B 1 93 ? -5.387 12.57 -2.217 1 94.88 93 GLY B O 1
ATOM 2380 N N . LEU B 1 94 ? -7.379 13.094 -1.365 1 93.06 94 LEU B N 1
ATOM 2381 C CA . LEU B 1 94 ? -8.117 12.477 -2.465 1 93.06 94 LEU B CA 1
ATOM 2382 C C . LEU B 1 94 ? -8.203 13.422 -3.656 1 93.06 94 LEU B C 1
ATOM 2384 O O . LEU B 1 94 ? -8.367 14.633 -3.482 1 93.06 94 LEU B O 1
ATOM 2388 N N . ILE B 1 95 ? -8.055 12.844 -4.789 1 92.12 95 ILE B N 1
ATOM 2389 C CA . ILE B 1 95 ? -8.117 13.633 -6.016 1 92.12 95 ILE B CA 1
ATOM 2390 C C . ILE B 1 95 ? -9.57 13.75 -6.473 1 92.12 95 ILE B C 1
ATOM 2392 O O . ILE B 1 95 ? -10.25 12.742 -6.672 1 92.12 95 ILE B O 1
ATOM 2396 N N . ASP B 1 96 ? -9.984 14.992 -6.59 1 81.38 96 ASP B N 1
ATOM 2397 C CA . ASP B 1 96 ? -11.266 15.258 -7.234 1 81.38 96 ASP B CA 1
ATOM 2398 C C . ASP B 1 96 ? -11.125 15.273 -8.75 1 81.38 96 ASP B C 1
ATOM 2400 O O . ASP B 1 96 ? -10.07 15.625 -9.281 1 81.38 96 ASP B O 1
ATOM 2404 N N . MET B 1 97 ? -12.023 14.891 -9.5 1 71.31 97 MET B N 1
ATOM 2405 C CA . MET B 1 97 ? -12.016 14.656 -10.938 1 71.31 97 MET B CA 1
ATOM 2406 C C . MET B 1 97 ? -11.461 15.867 -11.688 1 71.31 97 MET B C 1
ATOM 2408 O O . MET B 1 97 ? -10.883 15.727 -12.766 1 71.31 97 MET B O 1
ATOM 2412 N N . ALA B 1 98 ? -11.305 16.859 -11.078 1 81 98 ALA B N 1
ATOM 2413 C CA . ALA B 1 98 ? -10.938 18.062 -11.836 1 81 98 ALA B CA 1
ATOM 2414 C C . ALA B 1 98 ? -9.531 18.531 -11.461 1 81 98 ALA B C 1
ATOM 2416 O O . ALA B 1 98 ? -8.984 19.438 -12.102 1 81 98 ALA B O 1
ATOM 2417 N N . GLU B 1 99 ? -8.93 17.781 -10.664 1 90.31 99 GLU B N 1
ATOM 2418 C CA . GLU B 1 99 ? -7.645 18.281 -10.188 1 90.31 99 GLU B CA 1
ATOM 2419 C C . GLU B 1 99 ? -6.492 17.406 -10.656 1 90.31 99 GLU B C 1
ATOM 2421 O O . GLU B 1 99 ? -6.656 16.188 -10.797 1 90.31 99 GLU B O 1
ATOM 2426 N N . GLU B 1 100 ? -5.375 18.094 -10.938 1 94.88 100 GLU B N 1
ATOM 2427 C CA . GLU B 1 100 ? -4.141 17.344 -11.172 1 94.88 100 GLU B CA 1
ATOM 2428 C C . GLU B 1 100 ? -3.508 16.906 -9.852 1 94.88 100 GLU B C 1
ATOM 2430 O O . GLU B 1 100 ? -3.559 17.625 -8.859 1 94.88 100 GLU B O 1
ATOM 2435 N N . PRO B 1 101 ? -2.891 15.75 -9.883 1 96.62 101 PRO B N 1
ATOM 2436 C CA . PRO B 1 101 ? -2.285 15.234 -8.648 1 96.62 101 PRO B CA 1
ATOM 2437 C C . PRO B 1 101 ? -1.339 16.25 -7.996 1 96.62 101 PRO B C 1
ATOM 2439 O O . PRO B 1 101 ? -1.358 16.406 -6.773 1 96.62 101 PRO B O 1
ATOM 2442 N N . GLU B 1 102 ? -0.587 16.969 -8.781 1 97.5 102 GLU B N 1
ATOM 2443 C CA . GLU B 1 102 ? 0.37 17.922 -8.227 1 97.5 102 GLU B CA 1
ATOM 2444 C C . GLU B 1 102 ? -0.341 19.062 -7.52 1 97.5 102 GLU B C 1
ATOM 2446 O O . GLU B 1 102 ? 0.131 19.562 -6.492 1 97.5 102 GLU B O 1
ATOM 2451 N N . GLU B 1 103 ? -1.415 19.484 -8.055 1 97 103 GLU B N 1
ATOM 2452 C CA . GLU B 1 103 ? -2.203 20.547 -7.426 1 97 103 GLU B CA 1
ATOM 2453 C C . GLU B 1 103 ? -2.723 20.109 -6.062 1 97 103 GLU B C 1
ATOM 2455 O O . GLU B 1 103 ? -2.689 20.875 -5.098 1 97 103 GLU B O 1
ATOM 2460 N N . VAL B 1 104 ? -3.172 18.891 -5.992 1 96.88 104 VAL B N 1
ATOM 2461 C CA . VAL B 1 104 ? -3.672 18.328 -4.742 1 96.88 104 VAL B CA 1
ATOM 2462 C C . VAL B 1 104 ? -2.539 18.25 -3.721 1 96.88 104 VAL B C 1
ATOM 2464 O O . VAL B 1 104 ? -2.732 18.578 -2.547 1 96.88 104 VAL B O 1
ATOM 2467 N N . ALA B 1 105 ? -1.377 17.891 -4.211 1 97.81 105 ALA B N 1
ATOM 2468 C CA . ALA B 1 105 ? -0.21 17.781 -3.34 1 97.81 105 ALA B CA 1
ATOM 2469 C C . ALA B 1 105 ? 0.084 19.109 -2.656 1 97.81 105 ALA B C 1
ATOM 2471 O O . ALA B 1 105 ? 0.248 19.172 -1.436 1 97.81 105 ALA B O 1
ATOM 2472 N N . HIS B 1 106 ? 0.092 20.172 -3.432 1 97.94 106 HIS B N 1
ATOM 2473 C CA . HIS B 1 106 ? 0.386 21.5 -2.895 1 97.94 106 HIS B CA 1
ATOM 2474 C C . HIS B 1 106 ? -0.697 21.953 -1.921 1 97.94 106 HIS B C 1
ATOM 2476 O O . HIS B 1 106 ? -0.392 22.453 -0.838 1 97.94 106 HIS B O 1
ATOM 2482 N N . ARG B 1 107 ? -1.9 21.781 -2.311 1 96 107 ARG B N 1
ATOM 2483 C CA . ARG B 1 107 ? -3.021 22.203 -1.478 1 96 107 ARG B CA 1
ATOM 2484 C C . ARG B 1 107 ? -3.02 21.453 -0.143 1 96 107 ARG B C 1
ATOM 2486 O O . ARG B 1 107 ? -3.141 22.078 0.916 1 96 107 ARG B O 1
ATOM 2493 N N . GLU B 1 108 ? -2.889 20.125 -0.135 1 96.5 108 GLU B N 1
ATOM 2494 C CA . GLU B 1 108 ? -2.93 19.328 1.078 1 96.5 108 GLU B CA 1
ATOM 2495 C C . GLU B 1 108 ? -1.751 19.641 1.993 1 96.5 108 GLU B C 1
ATOM 2497 O O . GLU B 1 108 ? -1.876 19.578 3.219 1 96.5 108 GLU B O 1
ATOM 2502 N N . ALA B 1 109 ? -0.582 19.922 1.384 1 97.75 109 ALA B N 1
ATOM 2503 C CA . ALA B 1 109 ? 0.591 20.281 2.18 1 97.75 109 ALA B CA 1
ATOM 2504 C C . ALA B 1 109 ? 0.334 21.531 3.004 1 97.75 109 ALA B C 1
ATOM 2506 O O . ALA B 1 109 ? 0.702 21.594 4.18 1 97.75 109 ALA B O 1
ATOM 2507 N N . GLU B 1 110 ? -0.244 22.469 2.412 1 96.56 110 GLU B N 1
ATOM 2508 C CA . GLU B 1 110 ? -0.582 23.703 3.115 1 96.56 110 GLU B CA 1
ATOM 2509 C C . GLU B 1 110 ? -1.641 23.453 4.188 1 96.56 110 GLU B C 1
ATOM 2511 O O . GLU B 1 110 ? -1.506 23.922 5.32 1 96.56 110 GLU B O 1
ATOM 2516 N N . GLU B 1 111 ? -2.668 22.75 3.904 1 95.94 111 GLU B N 1
ATOM 2517 C CA . GLU B 1 111 ? -3.791 22.531 4.809 1 95.94 111 GLU B CA 1
ATOM 2518 C C . GLU B 1 111 ? -3.391 21.609 5.961 1 95.94 111 GLU B C 1
ATOM 2520 O O . GLU B 1 111 ? -3.701 21.891 7.121 1 95.94 111 GLU B O 1
ATOM 2525 N N . GLU B 1 112 ? -2.633 20.5 5.656 1 97.06 112 GLU B N 1
ATOM 2526 C CA . GLU B 1 112 ? -2.408 19.453 6.641 1 97.06 112 GLU B CA 1
ATOM 2527 C C . GLU B 1 112 ? -1.112 19.672 7.41 1 97.06 112 GLU B C 1
ATOM 2529 O O . GLU B 1 112 ? -0.923 19.125 8.5 1 97.06 112 GLU B O 1
ATOM 2534 N N . ALA B 1 113 ? -0.16 20.516 6.867 1 97.44 113 ALA B N 1
ATOM 2535 C CA . ALA B 1 113 ? 1.151 20.578 7.508 1 97.44 113 ALA B CA 1
ATOM 2536 C C . ALA B 1 113 ? 1.687 22.016 7.504 1 97.44 113 ALA B C 1
ATOM 2538 O O . ALA B 1 113 ? 2.746 22.281 8.07 1 97.44 113 ALA B O 1
ATOM 2539 N N . GLY B 1 114 ? 1.006 22.969 6.871 1 97.12 114 GLY B N 1
ATOM 2540 C CA . GLY B 1 114 ? 1.454 24.359 6.812 1 97.12 114 GLY B CA 1
ATOM 2541 C C . GLY B 1 114 ? 2.771 24.516 6.078 1 97.12 114 GLY B C 1
ATOM 2542 O O . GLY B 1 114 ? 3.58 25.375 6.434 1 97.12 114 GLY B O 1
ATOM 2543 N N . ILE B 1 115 ? 3.014 23.641 5.113 1 97.69 115 ILE B N 1
ATOM 2544 C CA . ILE B 1 115 ? 4.281 23.703 4.395 1 97.69 115 ILE B CA 1
ATOM 2545 C C . ILE B 1 115 ? 4.023 23.938 2.91 1 97.69 115 ILE B C 1
ATOM 2547 O O . ILE B 1 115 ? 2.926 23.656 2.414 1 97.69 115 ILE B O 1
ATOM 2551 N N . ALA B 1 116 ? 5.055 24.453 2.248 1 98 116 ALA B N 1
ATOM 2552 C CA . ALA B 1 116 ? 5.031 24.672 0.802 1 98 116 ALA B CA 1
ATOM 2553 C C . ALA B 1 116 ? 6.148 23.875 0.116 1 98 116 ALA B C 1
ATOM 2555 O O . ALA B 1 116 ? 7.27 23.812 0.622 1 98 116 ALA B O 1
ATOM 2556 N N . PHE B 1 117 ? 5.816 23.344 -1.05 1 98.31 117 PHE B N 1
ATOM 2557 C CA . PHE B 1 117 ? 6.82 22.609 -1.812 1 98.31 117 PHE B CA 1
ATOM 2558 C C . PHE B 1 117 ? 7.445 23.5 -2.883 1 98.31 117 PHE B C 1
ATOM 2560 O O . PHE B 1 117 ? 6.734 24.188 -3.617 1 98.31 117 PHE B O 1
ATOM 2567 N N . SER B 1 118 ? 8.695 23.516 -3.021 1 98.31 118 SER B N 1
ATOM 2568 C CA . SER B 1 118 ? 9.391 24.203 -4.109 1 98.31 118 SER B CA 1
ATOM 2569 C C . SER B 1 118 ? 9.508 23.312 -5.336 1 98.31 118 SER B C 1
ATOM 2571 O O . SER B 1 118 ? 9.727 23.797 -6.449 1 98.31 118 SER B O 1
ATOM 2573 N N . ALA B 1 119 ? 9.438 22 -5.168 1 98.38 119 ALA B N 1
ATOM 2574 C CA . ALA B 1 119 ? 9.492 21 -6.234 1 98.38 119 ALA B CA 1
ATOM 2575 C C . ALA B 1 119 ? 8.844 19.688 -5.797 1 98.38 119 ALA B C 1
ATOM 2577 O O . ALA B 1 119 ? 8.797 19.375 -4.602 1 98.38 119 ALA B O 1
ATOM 2578 N N . LEU B 1 120 ? 8.344 19 -6.734 1 98.69 120 LEU B N 1
ATOM 2579 C CA . LEU B 1 120 ? 7.816 17.656 -6.531 1 98.69 120 LEU B CA 1
ATOM 2580 C C . LEU B 1 120 ? 8.57 16.641 -7.383 1 98.69 120 LEU B C 1
ATOM 2582 O O . LEU B 1 120 ? 8.852 16.891 -8.555 1 98.69 120 LEU B O 1
ATOM 2586 N N . TRP B 1 121 ? 8.961 15.594 -6.75 1 98.62 121 TRP B N 1
ATOM 2587 C CA . TRP B 1 121 ? 9.594 14.469 -7.43 1 98.62 121 TRP B CA 1
ATOM 2588 C C . TRP B 1 121 ? 8.68 13.25 -7.441 1 98.62 121 TRP B C 1
ATOM 2590 O O . TRP B 1 121 ? 8.406 12.656 -6.395 1 98.62 121 TRP B O 1
ATOM 2600 N N . PRO B 1 122 ? 8.172 12.859 -8.633 1 98.56 122 PRO B N 1
ATOM 2601 C CA . PRO B 1 122 ? 7.363 11.633 -8.672 1 98.56 122 PRO B CA 1
ATOM 2602 C C . PRO B 1 122 ? 8.156 10.398 -8.266 1 98.56 122 PRO B C 1
ATOM 2604 O O . PRO B 1 122 ? 9.219 10.117 -8.828 1 98.56 122 PRO B O 1
ATOM 2607 N N . ILE B 1 123 ? 7.676 9.695 -7.238 1 98.62 123 ILE B N 1
ATOM 2608 C CA . ILE B 1 123 ? 8.305 8.469 -6.77 1 98.62 123 ILE B CA 1
ATOM 2609 C C . ILE B 1 123 ? 7.75 7.277 -7.551 1 98.62 123 ILE B C 1
ATOM 2611 O O . ILE B 1 123 ? 8.508 6.535 -8.18 1 98.62 123 ILE B O 1
ATOM 2615 N N . THR B 1 124 ? 6.461 7.047 -7.473 1 98.44 124 THR B N 1
ATOM 2616 C CA . THR B 1 124 ? 5.777 5.949 -8.141 1 98.44 124 THR B CA 1
ATOM 2617 C C . THR B 1 124 ? 4.266 6.156 -8.117 1 98.44 124 THR B C 1
ATOM 2619 O O . THR B 1 124 ? 3.771 7.086 -7.477 1 98.44 124 THR B O 1
ATOM 2622 N N . LYS B 1 125 ? 3.57 5.434 -8.93 1 98.12 125 LYS B N 1
ATOM 2623 C CA . LYS B 1 125 ? 2.125 5.23 -8.906 1 98.12 125 LYS B CA 1
ATOM 2624 C C . LYS B 1 125 ? 1.779 3.762 -8.688 1 98.12 125 LYS B C 1
ATOM 2626 O O . LYS B 1 125 ? 2.436 2.877 -9.242 1 98.12 125 LYS B O 1
ATOM 2631 N N . TYR B 1 126 ? 0.792 3.545 -7.801 1 98.62 126 TYR B N 1
ATOM 2632 C CA . TYR B 1 126 ? 0.585 2.133 -7.5 1 98.62 126 TYR B CA 1
ATOM 2633 C C . TYR B 1 126 ? -0.831 1.884 -6.996 1 98.62 126 TYR B C 1
ATOM 2635 O O . TYR B 1 126 ? -1.533 2.822 -6.609 1 98.62 126 TYR B O 1
ATOM 2643 N N . PHE B 1 127 ? -1.192 0.61 -7.043 1 98.62 127 PHE B N 1
ATOM 2644 C CA . PHE B 1 127 ? -2.426 0.12 -6.441 1 98.62 127 PHE B CA 1
ATOM 2645 C C . PHE B 1 127 ? -2.164 -0.438 -5.047 1 98.62 127 PHE B C 1
ATOM 2647 O O . PHE B 1 127 ? -1.359 -1.357 -4.883 1 98.62 127 PHE B O 1
ATOM 2654 N N . PRO B 1 128 ? -2.869 0.046 -4.031 1 98.31 128 PRO B N 1
ATOM 2655 C CA . PRO B 1 128 ? -2.697 -0.536 -2.699 1 98.31 128 PRO B CA 1
ATOM 2656 C C . PRO B 1 128 ? -3.283 -1.941 -2.59 1 98.31 128 PRO B C 1
ATOM 2658 O O . PRO B 1 128 ? -2.674 -2.82 -1.973 1 98.31 128 PRO B O 1
ATOM 2661 N N . SER B 1 129 ? -4.43 -2.164 -3.15 1 97.44 129 SER B N 1
ATOM 2662 C CA . SER B 1 129 ? -5.152 -3.428 -3.037 1 97.44 129 SER B CA 1
ATOM 2663 C C . SER B 1 129 ? -5.988 -3.701 -4.285 1 97.44 129 SER B C 1
ATOM 2665 O O . SER B 1 129 ? -7.219 -3.744 -4.215 1 97.44 129 SER B O 1
ATOM 2667 N N . PRO B 1 130 ? -5.344 -4.047 -5.391 1 97.5 130 PRO B N 1
ATOM 2668 C CA . PRO B 1 130 ? -6.043 -4.105 -6.676 1 97.5 130 PRO B CA 1
ATOM 2669 C C . PRO B 1 130 ? -6.969 -5.316 -6.785 1 97.5 130 PRO B C 1
ATOM 2671 O O . PRO B 1 130 ? -7.77 -5.402 -7.719 1 97.5 130 PRO B O 1
ATOM 2674 N N . GLY B 1 131 ? -6.91 -6.262 -5.895 1 95.62 131 GLY B N 1
ATOM 2675 C CA . GLY B 1 131 ? -7.812 -7.398 -5.898 1 95.62 131 GLY B CA 1
ATOM 2676 C C . GLY B 1 131 ? -9.25 -7.023 -5.586 1 95.62 131 GLY B C 1
ATOM 2677 O O . GLY B 1 131 ? -10.18 -7.754 -5.93 1 95.62 131 GLY B O 1
ATOM 2678 N N . GLY B 1 132 ? -9.43 -5.828 -4.957 1 95.81 132 GLY B N 1
ATOM 2679 C CA . GLY B 1 132 ? -10.781 -5.477 -4.539 1 95.81 132 GLY B CA 1
ATOM 2680 C C . GLY B 1 132 ? -11.039 -3.982 -4.547 1 95.81 132 GLY B C 1
ATOM 2681 O O . GLY B 1 132 ? -12.133 -3.533 -4.195 1 95.81 132 GLY B O 1
ATOM 2682 N N . SER B 1 133 ? -10.086 -3.244 -4.855 1 97.06 133 SER B N 1
ATOM 2683 C CA . SER B 1 133 ? -10.195 -1.789 -4.848 1 97.06 133 SER B CA 1
ATOM 2684 C C . SER B 1 133 ? -9.539 -1.178 -6.078 1 97.06 133 SER B C 1
ATOM 2686 O O . SER B 1 133 ? -8.477 -1.639 -6.516 1 97.06 133 SER B O 1
ATOM 2688 N N . ASP B 1 134 ? -10.156 -0.126 -6.609 1 97 134 ASP B N 1
ATOM 2689 C CA . ASP B 1 134 ? -9.562 0.521 -7.777 1 97 134 ASP B CA 1
ATOM 2690 C C . ASP B 1 134 ? -8.742 1.745 -7.371 1 97 134 ASP B C 1
ATOM 2692 O O . ASP B 1 134 ? -8.344 2.539 -8.219 1 97 134 ASP B O 1
ATOM 2696 N N . GLU B 1 135 ? -8.578 1.938 -6.062 1 96.75 135 GLU B N 1
ATOM 2697 C CA . GLU B 1 135 ? -7.75 3.039 -5.582 1 96.75 135 GLU B CA 1
ATOM 2698 C C . GLU B 1 135 ? -6.391 3.049 -6.277 1 96.75 135 GLU B C 1
ATOM 2700 O O . GLU B 1 135 ? -5.746 2.006 -6.402 1 96.75 135 GLU B O 1
ATOM 2705 N N . PHE B 1 136 ? -6.047 4.215 -6.805 1 97.25 136 PHE B N 1
ATOM 2706 C CA . PHE B 1 136 ? -4.75 4.441 -7.426 1 97.25 136 PHE B CA 1
ATOM 2707 C C . PHE B 1 136 ? -4.027 5.605 -6.762 1 97.25 136 PHE B C 1
ATOM 2709 O O . PHE B 1 136 ? -4.59 6.695 -6.621 1 97.25 136 PHE B O 1
ATOM 2716 N N . VAL B 1 137 ? -2.787 5.414 -6.258 1 98.19 137 VAL B N 1
ATOM 2717 C CA . VAL B 1 137 ? -2.059 6.402 -5.469 1 98.19 137 VAL B CA 1
ATOM 2718 C C . VAL B 1 137 ? -0.941 7.016 -6.309 1 98.19 137 VAL B C 1
ATOM 2720 O O . VAL B 1 137 ? -0.153 6.293 -6.926 1 98.19 137 VAL B O 1
ATOM 2723 N N . HIS B 1 138 ? -0.913 8.289 -6.359 1 98.38 138 HIS B N 1
ATOM 2724 C CA . HIS B 1 138 ? 0.222 9.047 -6.875 1 98.38 138 HIS B CA 1
ATOM 2725 C C . HIS B 1 138 ? 1.151 9.477 -5.746 1 98.38 138 HIS B C 1
ATOM 2727 O O . HIS B 1 138 ? 0.773 10.297 -4.906 1 98.38 138 HIS B O 1
ATOM 2733 N N . LEU B 1 139 ? 2.346 9 -5.742 1 98.81 139 LEU B N 1
ATOM 2734 C CA . LEU B 1 139 ? 3.26 9.219 -4.629 1 98.81 139 LEU B CA 1
ATOM 2735 C C . LEU B 1 139 ? 4.41 10.141 -5.039 1 98.81 139 LEU B C 1
ATOM 2737 O O . LEU B 1 139 ? 5.078 9.891 -6.043 1 98.81 139 LEU B O 1
ATOM 2741 N N . PHE B 1 140 ? 4.672 11.195 -4.219 1 98.94 140 PHE B N 1
ATOM 2742 C CA . PHE B 1 140 ? 5.699 12.18 -4.527 1 98.94 140 PHE B CA 1
ATOM 2743 C C . PHE B 1 140 ? 6.633 12.383 -3.336 1 98.94 140 PHE B C 1
ATOM 2745 O O . PHE B 1 140 ? 6.246 12.141 -2.191 1 98.94 140 PHE B O 1
ATOM 2752 N N . LEU B 1 141 ? 7.82 12.773 -3.65 1 98.94 141 LEU B N 1
ATOM 2753 C CA . LEU B 1 141 ? 8.688 13.5 -2.725 1 98.94 141 LEU B CA 1
ATOM 2754 C C . LEU B 1 141 ? 8.531 15 -2.898 1 98.94 141 LEU B C 1
ATOM 2756 O O . LEU B 1 141 ? 8.523 15.508 -4.023 1 98.94 141 LEU B O 1
ATOM 2760 N N . GLY B 1 142 ? 8.328 15.672 -1.818 1 98.88 142 GLY B N 1
ATOM 2761 C CA . GLY B 1 142 ? 8.18 17.125 -1.9 1 98.88 142 GLY B CA 1
ATOM 2762 C C . GLY B 1 142 ? 9.32 17.875 -1.238 1 98.88 142 GLY B C 1
ATOM 2763 O O . GLY B 1 142 ? 9.57 17.703 -0.042 1 98.88 142 GLY B O 1
ATOM 2764 N N . HIS B 1 143 ? 9.992 18.688 -2.018 1 98.81 143 HIS B N 1
ATOM 2765 C CA . HIS B 1 143 ? 11.07 19.516 -1.497 1 98.81 143 HIS B CA 1
ATOM 2766 C C . HIS B 1 143 ? 10.531 20.672 -0.656 1 98.81 143 HIS B C 1
ATOM 2768 O O . HIS B 1 143 ? 9.734 21.484 -1.141 1 98.81 143 HIS B O 1
ATOM 2774 N N . CYS B 1 144 ? 10.969 20.688 0.607 1 98.5 144 CYS B N 1
ATOM 2775 C CA . CYS B 1 144 ? 10.453 21.75 1.48 1 98.5 144 CYS B CA 1
ATOM 2776 C C . CYS B 1 144 ? 11.492 22.141 2.529 1 98.5 144 CYS B C 1
ATOM 2778 O O . CYS B 1 144 ? 12.57 21.547 2.594 1 98.5 144 CYS B O 1
ATOM 2780 N N . GLU B 1 145 ? 11.195 23.203 3.244 1 97.81 145 GLU B N 1
ATOM 2781 C CA . GLU B 1 145 ? 11.906 23.578 4.465 1 97.81 145 GLU B CA 1
ATOM 2782 C C . GLU B 1 145 ? 11.172 23.062 5.703 1 97.81 145 GLU B C 1
ATOM 2784 O O . GLU B 1 145 ? 9.945 23.188 5.801 1 97.81 145 GLU B O 1
ATOM 2789 N N . SER B 1 146 ? 11.93 22.453 6.562 1 97.81 146 SER B N 1
ATOM 2790 C CA . SER B 1 146 ? 11.297 21.844 7.73 1 97.81 146 SER B CA 1
ATOM 2791 C C . SER B 1 146 ? 11.344 22.797 8.93 1 97.81 146 SER B C 1
ATOM 2793 O O . SER B 1 146 ? 10.672 22.562 9.938 1 97.81 146 SER B O 1
ATOM 2795 N N . GLU B 1 147 ? 12.164 23.828 8.836 1 95.81 147 GLU B N 1
ATOM 2796 C CA . GLU B 1 147 ? 12.25 24.781 9.938 1 95.81 147 GLU B CA 1
ATOM 2797 C C . GLU B 1 147 ? 10.883 25.375 10.25 1 95.81 147 GLU B C 1
ATOM 2799 O O . GLU B 1 147 ? 10.195 25.875 9.344 1 95.81 147 GLU B O 1
ATOM 2804 N N . GLY B 1 148 ? 10.477 25.297 11.484 1 93.88 148 GLY B N 1
ATOM 2805 C CA . GLY B 1 148 ? 9.211 25.875 11.898 1 93.88 148 GLY B CA 1
ATOM 2806 C C . GLY B 1 148 ? 8.023 24.969 11.656 1 93.88 148 GLY B C 1
ATOM 2807 O O . GLY B 1 148 ? 6.906 25.266 12.086 1 93.88 148 GLY B O 1
ATOM 2808 N N . ALA B 1 149 ? 8.242 23.922 10.898 1 95.88 149 ALA B N 1
ATOM 2809 C CA . ALA B 1 149 ? 7.156 22.969 10.68 1 95.88 149 ALA B CA 1
ATOM 2810 C C . ALA B 1 149 ? 6.766 22.266 11.984 1 95.88 149 ALA B C 1
ATOM 2812 O O . ALA B 1 149 ? 7.617 22.031 12.844 1 95.88 149 ALA B O 1
ATOM 2813 N N . GLY B 1 150 ? 5.496 21.938 12.156 1 95.56 150 GLY B N 1
ATOM 2814 C CA . GLY B 1 150 ? 4.977 21.312 13.367 1 95.56 150 GLY B CA 1
ATOM 2815 C C . GLY B 1 150 ? 3.613 21.844 13.773 1 95.56 150 GLY B C 1
ATOM 2816 O O . GLY B 1 150 ? 2.955 22.547 12.992 1 95.56 150 GLY B O 1
ATOM 2817 N N . GLY B 1 151 ? 3.152 21.297 14.906 1 94.94 151 GLY B N 1
ATOM 2818 C CA . GLY B 1 151 ? 1.92 21.828 15.469 1 94.94 151 GLY B CA 1
ATOM 2819 C C . GLY B 1 151 ? 0.689 21.047 15.047 1 94.94 151 GLY B C 1
ATOM 2820 O O . GLY B 1 151 ? 0.791 19.891 14.633 1 94.94 151 GLY B O 1
ATOM 2821 N N . LEU B 1 152 ? -0.424 21.656 15.336 1 95.25 152 LEU B N 1
ATOM 2822 C CA . LEU B 1 152 ? -1.719 21.062 15.023 1 95.25 152 LEU B CA 1
ATOM 2823 C C . LEU B 1 152 ? -2.336 21.719 13.797 1 95.25 152 LEU B C 1
ATOM 2825 O O . LEU B 1 152 ? -2.26 22.938 13.633 1 95.25 152 LEU B O 1
ATOM 2829 N N . HIS B 1 153 ? -2.738 20.906 12.914 1 94.75 153 HIS B N 1
ATOM 2830 C CA . HIS B 1 153 ? -3.309 21.359 11.648 1 94.75 153 HIS B CA 1
ATOM 2831 C C . HIS B 1 153 ? -4.594 20.609 11.32 1 94.75 153 HIS B C 1
ATOM 2833 O O . HIS B 1 153 ? -5.102 19.859 12.148 1 94.75 153 HIS B O 1
ATOM 2839 N N . GLY B 1 154 ? -5.086 20.891 10.055 1 89.88 154 GLY B N 1
ATOM 2840 C CA . GLY B 1 154 ? -6.301 20.234 9.586 1 89.88 154 GLY B CA 1
ATOM 2841 C C . GLY B 1 154 ? -7.512 21.156 9.602 1 89.88 154 GLY B C 1
ATOM 2842 O O . GLY B 1 154 ? -7.539 22.141 10.344 1 89.88 154 GLY B O 1
ATOM 2843 N N . LEU B 1 155 ? -8.422 20.797 8.805 1 83.62 155 LEU B N 1
ATOM 2844 C CA . LEU B 1 155 ? -9.656 21.562 8.734 1 83.62 155 LEU B CA 1
ATOM 2845 C C . LEU B 1 155 ? -10.719 20.984 9.664 1 83.62 155 LEU B C 1
ATOM 2847 O O . LEU B 1 155 ? -11.219 19.875 9.43 1 83.62 155 LEU B O 1
ATOM 2851 N N . GLU B 1 156 ? -11.125 21.734 10.578 1 75.94 156 GLU B N 1
ATOM 2852 C CA . GLU B 1 156 ? -12.141 21.297 11.523 1 75.94 156 GLU B CA 1
ATOM 2853 C C . GLU B 1 156 ? -13.422 20.891 10.797 1 75.94 156 GLU B C 1
ATOM 2855 O O . GLU B 1 156 ? -14.062 19.891 11.172 1 75.94 156 GLU B O 1
ATOM 2860 N N . SER B 1 157 ? -13.734 21.609 9.82 1 79.5 157 SER B N 1
ATOM 2861 C CA . SER B 1 157 ? -14.961 21.344 9.062 1 79.5 157 SER B CA 1
ATOM 2862 C C . SER B 1 157 ? -14.93 19.969 8.414 1 79.5 157 SER B C 1
ATOM 2864 O O . SER B 1 157 ? -15.977 19.406 8.109 1 79.5 157 SER B O 1
ATOM 2866 N N . GLU B 1 158 ? -13.727 19.438 8.336 1 77.88 158 GLU B N 1
ATOM 2867 C CA . GLU B 1 158 ? -13.57 18.141 7.699 1 77.88 158 GLU B CA 1
ATOM 2868 C C . GLU B 1 158 ? -13.328 17.047 8.734 1 77.88 158 GLU B C 1
ATOM 2870 O O . GLU B 1 158 ? -13.07 15.891 8.375 1 77.88 158 GLU B O 1
ATOM 2875 N N . GLY B 1 159 ? -13.477 17.5 10 1 80.56 159 GLY B N 1
ATOM 2876 C CA . GLY B 1 159 ? -13.25 16.516 11.055 1 80.56 159 GLY B CA 1
ATOM 2877 C C . GLY B 1 159 ? -11.805 16.062 11.148 1 80.56 159 GLY B C 1
ATOM 2878 O O . GLY B 1 159 ? -11.531 14.945 11.586 1 80.56 159 GLY B O 1
ATOM 2879 N N . GLU B 1 160 ? -10.906 16.891 10.641 1 90.19 160 GLU B N 1
ATOM 2880 C CA . GLU B 1 160 ? -9.492 16.547 10.656 1 90.19 160 GLU B CA 1
ATOM 2881 C C . GLU B 1 160 ? -8.789 17.109 11.883 1 90.19 160 GLU B C 1
ATOM 2883 O O . GLU B 1 160 ? -8.961 18.281 12.219 1 90.19 160 GLU B O 1
ATOM 2888 N N . ASP B 1 161 ? -8.125 16.297 12.578 1 95.12 161 ASP B N 1
ATOM 2889 C CA . ASP B 1 161 ? -7.227 16.625 13.68 1 95.12 161 ASP B CA 1
ATOM 2890 C C . ASP B 1 161 ? -5.852 16 13.469 1 95.12 161 ASP B C 1
ATOM 2892 O O . ASP B 1 161 ? -5.656 14.805 13.719 1 95.12 161 ASP B O 1
ATOM 2896 N N . ILE B 1 162 ? -4.93 16.906 13.039 1 97.06 162 ILE B N 1
ATOM 2897 C CA . ILE B 1 162 ? -3.646 16.422 12.539 1 97.06 162 ILE B CA 1
ATOM 2898 C C . ILE B 1 162 ? -2.512 17.031 13.367 1 97.06 162 ILE B C 1
ATOM 2900 O O . ILE B 1 162 ? -2.486 18.234 13.609 1 97.06 162 ILE B O 1
ATOM 2904 N N . ARG B 1 163 ? -1.639 16.188 13.828 1 97.62 163 ARG B N 1
ATOM 2905 C CA . ARG B 1 163 ? -0.4 16.656 14.445 1 97.62 163 ARG B CA 1
ATOM 2906 C C . ARG B 1 163 ? 0.775 16.516 13.484 1 97.62 163 ARG B C 1
ATOM 2908 O O . ARG B 1 163 ? 0.985 15.445 12.898 1 97.62 163 ARG B O 1
ATOM 2915 N N . VAL B 1 164 ? 1.494 17.578 13.328 1 98.31 164 VAL B N 1
ATOM 2916 C CA . VAL B 1 164 ? 2.646 17.594 12.438 1 98.31 164 VAL B CA 1
ATOM 2917 C C . VAL B 1 164 ? 3.936 17.531 13.25 1 98.31 164 VAL B C 1
ATOM 2919 O O . VAL B 1 164 ? 4.086 18.25 14.242 1 98.31 164 VAL B O 1
ATOM 2922 N N . THR B 1 165 ? 4.887 16.688 12.844 1 98.06 165 THR B N 1
ATOM 2923 C CA . THR B 1 165 ? 6.188 16.578 13.508 1 98.06 165 THR B CA 1
ATOM 2924 C C . THR B 1 165 ? 7.309 16.5 12.477 1 98.06 165 THR B C 1
ATOM 2926 O O . THR B 1 165 ? 7.105 15.992 11.367 1 98.06 165 THR B O 1
ATOM 2929 N N . VAL B 1 166 ? 8.438 16.969 12.867 1 98.69 166 VAL B N 1
ATOM 2930 C CA . VAL B 1 166 ? 9.648 16.859 12.062 1 98.69 166 VAL B CA 1
ATOM 2931 C C . VAL B 1 166 ? 10.523 15.734 12.594 1 98.69 166 VAL B C 1
ATOM 2933 O O . VAL B 1 166 ? 10.727 15.609 13.805 1 98.69 166 VAL B O 1
ATOM 2936 N N . TRP B 1 167 ? 10.984 14.898 11.695 1 98.69 167 TRP B N 1
ATOM 2937 C CA . TRP B 1 167 ? 11.852 13.773 12.023 1 98.69 167 TRP B CA 1
ATOM 2938 C C . TRP B 1 167 ? 13.156 13.844 11.234 1 98.69 167 TRP B C 1
ATOM 2940 O O . TRP B 1 167 ? 13.164 14.273 10.078 1 98.69 167 TRP B O 1
ATOM 2950 N N . SER B 1 168 ? 14.25 13.422 11.891 1 98.88 168 SER B N 1
ATOM 2951 C CA . SER B 1 168 ? 15.367 13.086 11.016 1 98.88 168 SER B CA 1
ATOM 2952 C C . SER B 1 168 ? 15 11.945 10.062 1 98.88 168 SER B C 1
ATOM 2954 O O . SER B 1 168 ? 14.195 11.078 10.406 1 98.88 168 SER B O 1
ATOM 2956 N N . PHE B 1 169 ? 15.68 11.992 8.938 1 98.81 169 PHE B N 1
ATOM 2957 C CA . PHE B 1 169 ? 15.414 10.914 7.988 1 98.81 169 PHE B CA 1
ATOM 2958 C C . PHE B 1 169 ? 15.719 9.562 8.617 1 98.81 169 PHE B C 1
ATOM 2960 O O . PHE B 1 169 ? 14.93 8.625 8.492 1 98.81 169 PHE B O 1
ATOM 2967 N N . ASP B 1 170 ? 16.75 9.445 9.305 1 98.81 170 ASP B N 1
ATOM 2968 C CA . ASP B 1 170 ? 17.188 8.18 9.883 1 98.81 170 ASP B CA 1
ATOM 2969 C C . ASP B 1 170 ? 16.188 7.684 10.93 1 98.81 170 ASP B C 1
ATOM 2971 O O . ASP B 1 170 ? 15.891 6.488 11 1 98.81 170 ASP B O 1
ATOM 2975 N N . ASP B 1 171 ? 15.656 8.57 11.719 1 98.81 171 ASP B N 1
ATOM 2976 C CA . ASP B 1 171 ? 14.656 8.188 12.711 1 98.81 171 ASP B CA 1
ATOM 2977 C C . ASP B 1 171 ? 13.383 7.684 12.047 1 98.81 171 ASP B C 1
ATOM 2979 O O . ASP B 1 171 ? 12.766 6.719 12.516 1 98.81 171 ASP B O 1
ATOM 2983 N N . ALA B 1 172 ? 13 8.352 10.961 1 98.88 172 ALA B N 1
ATOM 2984 C CA . ALA B 1 172 ? 11.797 7.945 10.234 1 98.88 172 ALA B CA 1
ATOM 2985 C C . ALA B 1 172 ? 11.977 6.562 9.609 1 98.88 172 ALA B C 1
ATOM 2987 O O . ALA B 1 172 ? 11.078 5.723 9.68 1 98.88 172 ALA B O 1
ATOM 2988 N N . LEU B 1 173 ? 13.141 6.383 9.023 1 98.81 173 LEU B N 1
ATOM 2989 C CA . LEU B 1 173 ? 13.414 5.082 8.422 1 98.81 173 LEU B CA 1
ATOM 2990 C C . LEU B 1 173 ? 13.461 3.988 9.484 1 98.81 173 LEU B C 1
ATOM 2992 O O . LEU B 1 173 ? 12.984 2.875 9.25 1 98.81 173 LEU B O 1
ATOM 2996 N N . GLN B 1 174 ? 14.016 4.273 10.648 1 98.75 174 GLN B N 1
ATOM 2997 C CA . GLN B 1 174 ? 14.023 3.326 11.758 1 98.75 174 GLN B CA 1
ATOM 2998 C C . GLN B 1 174 ? 12.602 3 12.211 1 98.75 174 GLN B C 1
ATOM 3000 O O . GLN B 1 174 ? 12.297 1.858 12.57 1 98.75 174 GLN B O 1
ATOM 3005 N N . ALA B 1 175 ? 11.727 3.975 12.203 1 98.69 175 ALA B N 1
ATOM 3006 C CA . ALA B 1 175 ? 10.328 3.777 12.586 1 98.69 175 ALA B CA 1
ATOM 3007 C C . ALA B 1 175 ? 9.617 2.84 11.617 1 98.69 175 ALA B C 1
ATOM 3009 O O . ALA B 1 175 ? 8.703 2.111 12.008 1 98.69 175 ALA B O 1
ATOM 3010 N N . VAL B 1 176 ? 10.039 2.865 10.344 1 98.69 176 VAL B N 1
ATOM 3011 C CA . VAL B 1 176 ? 9.531 1.895 9.375 1 98.69 176 VAL B CA 1
ATOM 3012 C C . VAL B 1 176 ? 10.016 0.495 9.75 1 98.69 176 VAL B C 1
ATOM 3014 O O . VAL B 1 176 ? 9.219 -0.451 9.781 1 98.69 176 VAL B O 1
ATOM 3017 N N . ARG B 1 177 ? 11.234 0.35 10.109 1 97.56 177 ARG B N 1
ATOM 3018 C CA . ARG B 1 177 ? 11.828 -0.939 10.438 1 97.56 177 ARG B CA 1
ATOM 3019 C C . ARG B 1 177 ? 11.203 -1.531 11.688 1 97.56 177 ARG B C 1
ATOM 3021 O O . ARG B 1 177 ? 11.016 -2.746 11.789 1 97.56 177 ARG B O 1
ATOM 3028 N N . ASP B 1 178 ? 10.828 -0.639 12.57 1 96.75 178 ASP B N 1
ATOM 3029 C CA . ASP B 1 178 ? 10.32 -1.115 13.852 1 96.75 178 ASP B CA 1
ATOM 3030 C C . ASP B 1 178 ? 8.797 -1.265 13.82 1 96.75 178 ASP B C 1
ATOM 3032 O O . ASP B 1 178 ? 8.188 -1.651 14.812 1 96.75 178 ASP B O 1
ATOM 3036 N N . GLY B 1 179 ? 8.219 -0.926 12.828 1 96.81 179 GLY B N 1
ATOM 3037 C CA . GLY B 1 179 ? 6.785 -1.12 12.672 1 96.81 179 GLY B CA 1
ATOM 3038 C C . GLY B 1 179 ? 5.961 0.01 13.266 1 96.81 179 GLY B C 1
ATOM 3039 O O . GLY B 1 179 ? 4.742 -0.103 13.391 1 96.81 179 GLY B O 1
ATOM 3040 N N . ARG B 1 180 ? 6.617 1.164 13.664 1 97.19 180 ARG B N 1
ATOM 3041 C CA . ARG B 1 180 ? 5.887 2.324 14.172 1 97.19 180 ARG B CA 1
ATOM 3042 C C . ARG B 1 180 ? 5.18 3.061 13.039 1 97.19 180 ARG B C 1
ATOM 3044 O O . ARG B 1 180 ? 4.109 3.637 13.234 1 97.19 180 ARG B O 1
ATOM 3051 N N . ILE B 1 181 ? 5.805 3.119 11.922 1 98.5 181 ILE B N 1
ATOM 3052 C CA . ILE B 1 181 ? 5.156 3.564 10.695 1 98.5 181 ILE B CA 1
ATOM 3053 C C . ILE B 1 181 ? 4.664 2.354 9.898 1 98.5 181 ILE B C 1
ATOM 3055 O O . ILE B 1 181 ? 5.465 1.529 9.453 1 98.5 181 ILE B O 1
ATOM 3059 N N . MET B 1 182 ? 3.381 2.26 9.727 1 98.44 182 MET B N 1
ATOM 3060 C CA . MET B 1 182 ? 2.855 0.994 9.219 1 98.44 182 MET B CA 1
ATOM 3061 C C . MET B 1 182 ? 1.766 1.234 8.18 1 98.44 182 MET B C 1
ATOM 3063 O O . MET B 1 182 ? 0.712 0.596 8.219 1 98.44 182 MET B O 1
ATOM 3067 N N . ASN B 1 183 ? 1.942 2.133 7.273 1 98.62 183 ASN B N 1
ATOM 3068 C CA . ASN B 1 183 ? 1.087 2.309 6.105 1 98.62 183 ASN B CA 1
ATOM 3069 C C . ASN B 1 183 ? 1.901 2.344 4.816 1 98.62 183 ASN B C 1
ATOM 3071 O O . ASN B 1 183 ? 3.037 2.818 4.809 1 98.62 183 ASN B O 1
ATOM 3075 N N . ALA B 1 184 ? 1.296 1.944 3.738 1 98.81 184 ALA B N 1
ATOM 3076 C CA . ALA B 1 184 ? 2.002 1.628 2.498 1 98.81 184 ALA B CA 1
ATOM 3077 C C . ALA B 1 184 ? 2.697 2.863 1.933 1 98.81 184 ALA B C 1
ATOM 3079 O O . ALA B 1 184 ? 3.895 2.83 1.641 1 98.81 184 ALA B O 1
ATOM 3080 N N . PRO B 1 185 ? 2.008 4.012 1.769 1 98.88 185 PRO B N 1
ATOM 3081 C CA . PRO B 1 185 ? 2.689 5.141 1.13 1 98.88 185 PRO B CA 1
ATOM 3082 C C . PRO B 1 185 ? 3.916 5.605 1.912 1 98.88 185 PRO B C 1
ATOM 3084 O O . PRO B 1 185 ? 4.934 5.969 1.315 1 98.88 185 PRO B O 1
ATOM 3087 N N . SER B 1 186 ? 3.822 5.609 3.217 1 98.94 186 SER B N 1
ATOM 3088 C CA . SER B 1 186 ? 4.957 6.055 4.02 1 98.94 186 SER B CA 1
ATOM 3089 C C . SER B 1 186 ? 6.137 5.102 3.887 1 98.94 186 SER B C 1
ATOM 3091 O O . SER B 1 186 ? 7.281 5.535 3.734 1 98.94 186 SER B O 1
ATOM 3093 N N . ILE B 1 187 ? 5.852 3.814 3.957 1 98.94 187 ILE B N 1
ATOM 3094 C CA . ILE B 1 187 ? 6.906 2.812 3.854 1 98.94 187 ILE B CA 1
ATOM 3095 C C . ILE B 1 187 ? 7.586 2.918 2.488 1 98.94 187 ILE B C 1
ATOM 3097 O O . ILE B 1 187 ? 8.812 2.979 2.402 1 98.94 187 ILE B O 1
ATOM 3101 N N . ILE B 1 188 ? 6.793 3.002 1.433 1 98.94 188 ILE B N 1
ATOM 3102 C CA . ILE B 1 188 ? 7.324 3.061 0.074 1 98.94 188 ILE B CA 1
ATOM 3103 C C . ILE B 1 188 ? 8.18 4.312 -0.093 1 98.94 188 ILE B C 1
ATOM 3105 O O . ILE B 1 188 ? 9.297 4.246 -0.611 1 98.94 188 ILE B O 1
ATOM 3109 N N . ALA B 1 189 ? 7.684 5.449 0.36 1 98.94 189 ALA B N 1
ATOM 3110 C CA . ALA B 1 189 ? 8.375 6.719 0.157 1 98.94 189 ALA B CA 1
ATOM 3111 C C . ALA B 1 189 ? 9.695 6.754 0.927 1 98.94 189 ALA B C 1
ATOM 3113 O O . ALA B 1 189 ? 10.719 7.191 0.399 1 98.94 189 ALA B O 1
ATOM 3114 N N . LEU B 1 190 ? 9.672 6.324 2.148 1 98.94 190 LEU B N 1
ATOM 3115 C CA . LEU B 1 190 ? 10.867 6.371 2.977 1 98.94 190 LEU B CA 1
ATOM 3116 C C . LEU B 1 190 ? 11.914 5.379 2.473 1 98.94 190 LEU B C 1
ATOM 3118 O O . LEU B 1 190 ? 13.109 5.684 2.465 1 98.94 190 LEU B O 1
ATOM 3122 N N . GLN B 1 191 ? 11.484 4.188 2.082 1 98.94 191 GLN B N 1
ATOM 3123 C CA . GLN B 1 191 ? 12.414 3.232 1.492 1 98.94 191 GLN B CA 1
ATOM 3124 C C . GLN B 1 191 ? 13 3.764 0.184 1 98.94 191 GLN B C 1
ATOM 3126 O O . GLN B 1 191 ? 14.188 3.59 -0.091 1 98.94 191 GLN B O 1
ATOM 3131 N N . TRP B 1 192 ? 12.133 4.34 -0.634 1 98.94 192 TRP B N 1
ATOM 3132 C CA . TRP B 1 192 ? 12.602 4.926 -1.886 1 98.94 192 TRP B CA 1
ATOM 3133 C C . TRP B 1 192 ? 13.664 5.988 -1.625 1 98.94 192 TRP B C 1
ATOM 3135 O O . TRP B 1 192 ? 14.695 6.02 -2.295 1 98.94 192 TRP B O 1
ATOM 3145 N N . LEU B 1 193 ? 13.344 6.875 -0.669 1 98.94 193 LEU B N 1
ATOM 3146 C CA . LEU B 1 193 ? 14.305 7.93 -0.351 1 98.94 193 LEU B CA 1
ATOM 3147 C C . LEU B 1 193 ? 15.625 7.336 0.133 1 98.94 193 LEU B C 1
ATOM 3149 O O . LEU B 1 193 ? 16.703 7.84 -0.205 1 98.94 193 LEU B O 1
ATOM 3153 N N . ALA B 1 194 ? 15.562 6.305 0.938 1 98.88 194 ALA B N 1
ATOM 3154 C CA . ALA B 1 194 ? 16.781 5.633 1.384 1 98.88 194 ALA B CA 1
ATOM 3155 C C . ALA B 1 194 ? 17.625 5.168 0.195 1 98.88 194 ALA B C 1
ATOM 3157 O O . ALA B 1 194 ? 18.844 5.293 0.205 1 98.88 194 ALA B O 1
ATOM 3158 N N . LEU B 1 195 ? 16.984 4.676 -0.839 1 98.69 195 LEU B N 1
ATOM 3159 C CA . LEU B 1 195 ? 17.656 4.121 -2.008 1 98.69 195 LEU B CA 1
ATOM 3160 C C . LEU B 1 195 ? 18.172 5.23 -2.92 1 98.69 195 LEU B C 1
ATOM 3162 O O . LEU B 1 195 ? 19.078 5.016 -3.719 1 98.69 195 LEU B O 1
ATOM 3166 N N . ASN B 1 196 ? 17.578 6.414 -2.809 1 98.56 196 ASN B N 1
ATOM 3167 C CA . ASN B 1 196 ? 17.891 7.488 -3.75 1 98.56 196 ASN B CA 1
ATOM 3168 C C . ASN B 1 196 ? 18.406 8.727 -3.033 1 98.56 196 ASN B C 1
ATOM 3170 O O . ASN B 1 196 ? 18.516 9.797 -3.633 1 98.56 196 ASN B O 1
ATOM 3174 N N . ARG B 1 197 ? 18.734 8.625 -1.823 1 98.25 197 ARG B N 1
ATOM 3175 C CA . ARG B 1 197 ? 19.031 9.719 -0.904 1 98.25 197 ARG B CA 1
ATOM 3176 C C . ARG B 1 197 ? 20.203 10.562 -1.412 1 98.25 197 ARG B C 1
ATOM 3178 O O . ARG B 1 197 ? 20.125 11.797 -1.402 1 98.25 197 ARG B O 1
ATOM 3185 N N . THR B 1 198 ? 21.266 9.945 -1.864 1 97.94 198 THR B N 1
ATOM 3186 C CA . THR B 1 198 ? 22.453 10.656 -2.338 1 97.94 198 THR B CA 1
ATOM 3187 C C . THR B 1 198 ? 22.109 11.531 -3.543 1 97.94 198 THR B C 1
ATOM 3189 O O . THR B 1 198 ? 22.484 12.703 -3.596 1 97.94 198 THR B O 1
ATOM 3192 N N . GLU B 1 199 ? 21.406 10.961 -4.445 1 97.81 199 GLU B N 1
ATOM 3193 C CA . GLU B 1 199 ? 21.016 11.703 -5.637 1 97.81 199 GLU B CA 1
ATOM 3194 C C . GLU B 1 199 ? 20.094 12.875 -5.285 1 97.81 199 GLU B C 1
ATOM 3196 O O . GLU B 1 199 ? 20.297 13.992 -5.77 1 97.81 199 GLU B O 1
ATOM 3201 N N . VAL B 1 200 ? 19.141 12.664 -4.445 1 98.44 200 VAL B N 1
ATOM 3202 C CA . VAL B 1 200 ?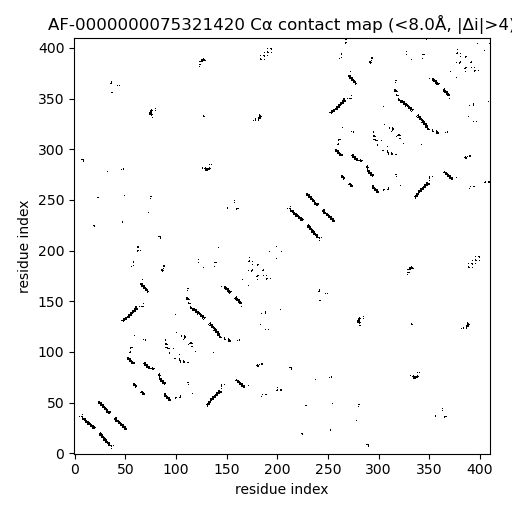 18.156 13.68 -4.062 1 98.44 200 VAL B CA 1
ATOM 3203 C C . VAL B 1 200 ? 18.859 14.828 -3.34 1 98.44 200 VAL B C 1
ATOM 3205 O O . VAL B 1 200 ? 18.625 15.992 -3.654 1 98.44 200 VAL B O 1
ATOM 3208 N N . ARG B 1 201 ? 19.688 14.508 -2.363 1 97.62 201 ARG B N 1
ATOM 3209 C CA . ARG B 1 201 ? 20.375 15.539 -1.596 1 97.62 201 ARG B CA 1
ATOM 3210 C C . ARG B 1 201 ? 21.344 16.312 -2.477 1 97.62 201 ARG B C 1
ATOM 3212 O O . ARG B 1 201 ? 21.562 17.516 -2.271 1 97.62 201 ARG B O 1
ATOM 3219 N N . GLY B 1 202 ? 21.969 15.641 -3.414 1 96.31 202 GLY B N 1
ATOM 3220 C CA . GLY B 1 202 ? 22.828 16.328 -4.367 1 96.31 202 GLY B CA 1
ATOM 3221 C C . GLY B 1 202 ? 22.109 17.375 -5.184 1 96.31 202 GLY B C 1
ATOM 3222 O O . GLY B 1 202 ? 22.656 18.453 -5.457 1 96.31 202 GLY B O 1
ATOM 3223 N N . LEU B 1 203 ? 20.875 17.125 -5.477 1 96.88 203 LEU B N 1
ATOM 3224 C CA . LEU B 1 203 ? 20.109 18 -6.336 1 96.88 203 LEU B CA 1
ATOM 3225 C C . LEU B 1 203 ? 19.406 19.078 -5.516 1 96.88 203 LEU B C 1
ATOM 3227 O O . LEU B 1 203 ? 19.234 20.203 -5.977 1 96.88 203 LEU B O 1
ATOM 3231 N N . TRP B 1 204 ? 18.938 18.734 -4.316 1 95.88 204 TRP B N 1
ATOM 3232 C CA . TRP B 1 204 ? 18.031 19.609 -3.561 1 95.88 204 TRP B CA 1
ATOM 3233 C C . TRP B 1 204 ? 18.781 20.297 -2.424 1 95.88 204 TRP B C 1
ATOM 3235 O O . TRP B 1 204 ? 18.219 21.172 -1.747 1 95.88 204 TRP B O 1
ATOM 3245 N N . SER B 1 205 ? 19.969 19.844 -2.098 1 89.75 205 SER B N 1
ATOM 3246 C CA . SER B 1 205 ? 20.688 20.453 -0.989 1 89.75 205 SER B CA 1
ATOM 3247 C C . SER B 1 205 ? 21.438 21.703 -1.439 1 89.75 205 SER B C 1
ATOM 3249 O O . SER B 1 205 ? 21.828 21.828 -2.604 1 89.75 205 SER B O 1
#

Sequence (410 aa):
MTEPTRSTPTAFEITRRENCFQGFYKLDKLYLRHEQFAGGMGTEISRELFVRHDAVCVLPYDAKRDEVVLIEQFRVGALEKTANPWLIELVAGLIDMAEEPEEVAHREAEEEAGIAFSALWPITKYFPSPGGSDEFVHLFLGHCESEGAGGLHGLESEGEDIRVTVWSFDDALQAVRDGRIMNAPSIIALQWLALNRTEVRGLWSMTEPTRSTPTAFEITRRENCFQGFYKLDKLYLRHEQFAGGMGTEISRELFVRHDAVCVLPYDAKRDEVVLIEQFRVGALEKTANPWLIELVAGLIDMAEEPEEVAHREAEEEAGIAFSALWPITKYFPSPGGSDEFVHLFLGHCESEGAGGLHGLESEGEDIRVTVWSFDDALQAVRDGRIMNAPSIIALQWLALNRTEVRGLWS

Foldseek 3Di:
DPPDPQDDWDDKDWPDKDFPDDDQWTKIKTWMWTADSVGDIDDIDIAIATEHFAKEFEWEAALVQQKTKWKWWADPVCVPPDPGRTAIGTQMDGDDPVDDSVVRVQVSCCQQWVWGFPDKAFDDKDDPCVRHYPHIYTYIYGYTDCVPIWDWGHDVVVVTTMTMDMGRLVVQQVCLVVCRHPDDRSNSVSVSCVVCVVVVSVVRD/DPPDPQDDWDDKDWPDKDFPDDDQWTKIKTWMWTADSVGDIDDIDIAIATEHFAKEFEWEAALVQQKTKWKWWADPVCVPPDPGRTAIGTQMDGDDPVDDSVVRVQVSCCQQWVWGFPDKAFDDKDDPCVRHYPHIYTYIYGYTDCVPIWDWGHDVVVVTTMTMDMDRLVVQQVCLVVCRHPDDRSNSVSVSCVVCVVVVSVVRD

Organism: Pseudomonas syringae (NCBI:txid317)

pLDDT: mean 94.27, std 10.66, range [27.8, 98.94]

InterPro domains:
  IPR000086 NUDIX hydrolase domain [PF00293] (52-172)
  IPR000086 NUDIX hydrolase domain [PS51462] (51-189)
  IPR004385 Nucleoside diphosphate pyrophosphatase [TIGR00052] (13-195)
  IPR015797 NUDIX hydrolase-like domain superfamily [SSF55811] (16-197)
  IPR020084 NUDIX hydrolase, conserved site [PS00893] (93-114)